Protein AF-A0A3M6T9X9-F1 (afdb_monomer_lite)

Organism: Pocillopora damicornis (NCBI:txid46731)

InterPro domains:
  IPR006652 Kelch repeat type 1 [SM00612] (279-327)
  IPR006652 Kelch repeat type 1 [SM00612] (328-376)
  IPR006652 Kelch repeat type 1 [SM00612] (377-430)
  IPR011705 BTB/Kelch-associated [PF07707] (7-108)
  IPR011705 BTB/Kelch-associated [SM00875] (7-109)
  IPR015915 Kelch-type beta-propeller [G3DSA:2.120.10.80] (134-420)
  IPR015915 Kelch-type beta-propeller [SSF117281] (232-412)

Structure (mmCIF, N/CA/C/O backbone):
data_AF-A0A3M6T9X9-F1
#
_entry.id   AF-A0A3M6T9X9-F1
#
loop_
_atom_site.group_PDB
_atom_site.id
_atom_site.type_symbol
_atom_site.label_atom_id
_atom_site.label_alt_id
_atom_site.label_comp_id
_atom_site.label_asym_id
_atom_site.label_entity_id
_atom_site.label_seq_id
_atom_site.pdbx_PDB_ins_code
_atom_site.Cartn_x
_atom_site.Cartn_y
_atom_site.Cartn_z
_atom_site.occupancy
_atom_site.B_iso_or_equiv
_atom_site.auth_seq_id
_atom_site.auth_comp_id
_atom_site.auth_asym_id
_atom_site.auth_atom_id
_atom_site.pdbx_PDB_model_num
ATOM 1 N N . MET A 1 1 ? -41.457 -1.010 12.321 1.00 58.53 1 MET A N 1
ATOM 2 C CA . MET A 1 1 ? -40.154 -0.394 11.990 1.00 58.53 1 MET A CA 1
ATOM 3 C C . MET A 1 1 ? -39.244 -0.521 13.195 1.00 58.53 1 MET A C 1
ATOM 5 O O . MET A 1 1 ? -39.649 -0.143 14.292 1.00 58.53 1 MET A O 1
ATOM 9 N N . MET A 1 2 ? -38.067 -1.103 12.992 1.00 74.50 2 MET A N 1
ATOM 10 C CA . MET A 1 2 ? -37.042 -1.266 14.020 1.00 74.50 2 MET A CA 1
ATOM 11 C C . MET A 1 2 ? -36.341 0.075 14.280 1.00 74.50 2 MET A C 1
ATOM 13 O O . MET A 1 2 ? -36.107 0.847 13.352 1.00 74.50 2 MET A O 1
ATOM 17 N N . ASN A 1 3 ? -36.065 0.382 15.542 1.00 82.56 3 ASN A N 1
ATOM 18 C CA . ASN A 1 3 ? -35.405 1.598 15.998 1.00 82.56 3 ASN A CA 1
ATOM 19 C C . ASN A 1 3 ? -34.440 1.269 17.153 1.00 82.56 3 ASN A C 1
ATOM 21 O O . ASN A 1 3 ? -34.438 0.162 17.685 1.00 82.56 3 ASN A O 1
ATOM 25 N N . HIS A 1 4 ? -33.624 2.240 17.568 1.00 79.12 4 HIS A N 1
ATOM 26 C CA . HIS A 1 4 ? -32.599 2.040 18.603 1.00 79.12 4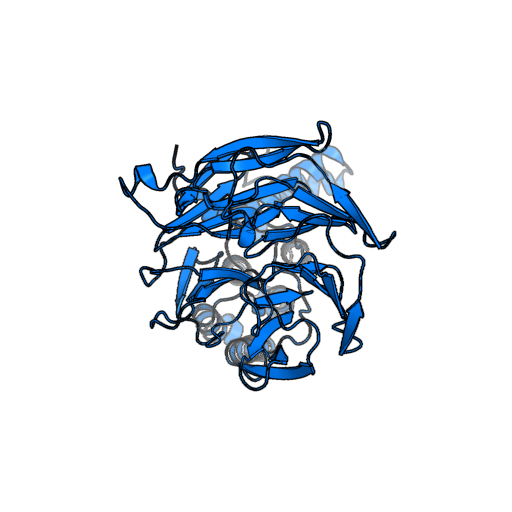 HIS A CA 1
ATOM 27 C C . HIS A 1 4 ? -33.146 1.558 19.961 1.00 79.12 4 HIS A C 1
ATOM 29 O O . HIS A 1 4 ? -32.397 0.967 20.727 1.00 79.12 4 HIS A O 1
ATOM 35 N N . SER A 1 5 ? -34.428 1.798 20.261 1.00 80.38 5 SER A N 1
ATOM 36 C CA . SER A 1 5 ? -35.063 1.454 21.544 1.00 80.38 5 SER A CA 1
ATOM 37 C C . SER A 1 5 ? -35.790 0.107 21.576 1.00 80.38 5 SER A C 1
ATOM 39 O O . SER A 1 5 ? -36.218 -0.300 22.648 1.00 80.38 5 SER A O 1
ATOM 41 N N . ASN A 1 6 ? -36.008 -0.531 20.421 1.00 85.31 6 ASN A N 1
ATOM 42 C CA . ASN A 1 6 ? -36.739 -1.801 20.328 1.00 85.31 6 ASN A CA 1
ATOM 43 C C . ASN A 1 6 ? -35.947 -2.913 19.629 1.00 85.31 6 ASN A C 1
ATOM 45 O O . ASN A 1 6 ? -36.450 -4.030 19.479 1.00 85.31 6 ASN A O 1
ATOM 49 N N . CYS A 1 7 ? -34.744 -2.605 19.141 1.00 86.69 7 CYS A N 1
ATOM 50 C CA . CYS A 1 7 ? -33.957 -3.518 18.325 1.00 86.69 7 CYS A CA 1
ATOM 51 C C . CYS A 1 7 ? -33.511 -4.763 19.098 1.00 86.69 7 CYS A C 1
ATOM 53 O O . CYS A 1 7 ? -33.530 -5.850 18.525 1.00 86.69 7 CYS A O 1
ATOM 55 N N . ILE A 1 8 ? -33.201 -4.649 20.395 1.00 88.94 8 ILE A N 1
ATOM 56 C CA . ILE A 1 8 ? -32.727 -5.788 21.191 1.00 88.94 8 ILE A CA 1
ATOM 57 C C . ILE A 1 8 ? -33.888 -6.731 21.521 1.00 88.94 8 ILE A C 1
ATOM 59 O O . ILE A 1 8 ? -33.760 -7.940 21.336 1.00 88.94 8 ILE A O 1
ATOM 63 N N . SER A 1 9 ? -35.052 -6.210 21.920 1.00 88.00 9 SER A N 1
ATOM 64 C CA . SER A 1 9 ? -36.256 -7.031 22.104 1.00 88.00 9 SER A CA 1
ATOM 65 C C . SER A 1 9 ? -36.669 -7.690 20.798 1.00 88.00 9 SER A C 1
ATOM 67 O O . SER A 1 9 ? -37.042 -8.857 20.802 1.00 88.00 9 SER A O 1
ATOM 69 N N . THR A 1 10 ? -36.572 -6.974 19.672 1.00 87.94 10 THR A N 1
ATOM 70 C CA . THR A 1 10 ? -36.860 -7.540 18.345 1.00 87.94 10 THR A CA 1
ATOM 71 C C . THR A 1 10 ? -35.909 -8.694 18.023 1.00 87.94 10 THR A C 1
ATOM 73 O O . THR A 1 10 ? -36.360 -9.723 17.526 1.00 87.94 10 THR A O 1
ATOM 76 N N . PHE A 1 11 ? -34.627 -8.564 18.372 1.00 90.00 11 PHE A N 1
ATOM 77 C CA . PHE A 1 11 ? -33.624 -9.614 18.203 1.00 90.00 11 PHE A CA 1
ATOM 78 C C . PHE A 1 11 ? -33.941 -10.863 19.034 1.00 90.00 11 PHE A C 1
ATOM 80 O O . PHE A 1 11 ? -34.041 -11.954 18.474 1.00 90.00 11 PHE A O 1
ATOM 87 N N . TYR A 1 12 ? -34.180 -10.724 20.342 1.00 88.50 12 TYR A N 1
ATOM 88 C CA . TYR A 1 12 ? -34.498 -11.879 21.192 1.00 88.50 12 TYR A CA 1
ATOM 89 C C . TYR A 1 12 ? -35.864 -12.493 20.883 1.00 88.50 12 TYR A C 1
ATOM 91 O O . TYR A 1 12 ? -36.044 -13.702 21.013 1.00 88.50 12 TYR A O 1
ATOM 99 N N . LEU A 1 13 ? -36.827 -11.687 20.430 1.00 88.38 13 LEU A N 1
ATOM 100 C CA . LEU A 1 13 ? -38.103 -12.187 19.930 1.00 88.38 13 LEU A CA 1
ATOM 101 C C . LEU A 1 13 ? -37.883 -13.040 18.675 1.00 88.38 13 LEU A C 1
ATOM 103 O O . LEU A 1 13 ? -38.379 -14.162 18.606 1.00 88.38 13 LEU A O 1
ATOM 107 N N . ALA A 1 14 ? -37.111 -12.542 17.708 1.00 89.69 14 ALA A N 1
ATOM 108 C CA . ALA A 1 14 ? -36.800 -13.278 16.488 1.00 89.69 14 ALA A CA 1
ATOM 109 C C . ALA A 1 14 ? -36.026 -14.574 16.777 1.00 89.69 14 ALA A C 1
ATOM 111 O O . ALA A 1 14 ? -36.345 -15.606 16.189 1.00 89.69 14 ALA A O 1
ATOM 112 N N . GLU A 1 15 ? -35.078 -14.545 17.723 1.00 88.94 15 GLU A N 1
ATOM 113 C CA . GLU A 1 15 ? -34.338 -15.729 18.180 1.00 88.94 15 GLU A CA 1
ATOM 114 C C . GLU A 1 15 ? -35.277 -16.758 18.827 1.00 88.94 15 GLU A C 1
ATOM 116 O O . GLU A 1 15 ? -35.236 -17.940 18.488 1.00 88.94 15 GLU A O 1
ATOM 121 N N . LYS A 1 16 ? -36.183 -16.307 19.702 1.00 89.50 16 LYS A N 1
ATOM 122 C CA . LYS A 1 16 ? -37.136 -17.169 20.415 1.00 89.50 16 LYS A CA 1
ATOM 123 C C . LYS A 1 16 ? -38.153 -17.850 19.497 1.00 89.50 16 LYS A C 1
ATOM 125 O O . LYS A 1 16 ? -38.567 -18.969 19.788 1.00 89.50 16 LYS A O 1
ATOM 130 N N . TYR A 1 17 ? -38.589 -17.178 18.434 1.00 90.38 17 TYR A N 1
ATOM 131 C CA . TYR A 1 17 ? -39.584 -17.706 17.492 1.00 90.38 17 TYR A CA 1
ATOM 132 C C . TYR A 1 17 ? -38.970 -18.281 16.207 1.00 90.38 17 TYR A C 1
ATOM 134 O O . TYR A 1 17 ? -39.718 -18.663 15.311 1.00 90.38 17 TYR A O 1
ATOM 142 N N . HIS A 1 18 ? -37.637 -18.379 16.126 1.00 86.31 18 HIS A N 1
ATOM 143 C CA . HIS A 1 18 ? -36.904 -18.909 14.970 1.00 86.31 18 HIS A CA 1
ATOM 144 C C . HIS A 1 18 ? -37.250 -18.205 13.643 1.00 86.31 18 HIS A C 1
ATOM 146 O O . HIS A 1 18 ? -37.422 -18.839 12.603 1.00 86.31 18 HIS A O 1
ATOM 152 N N . CYS A 1 19 ? -37.362 -16.874 13.676 1.00 85.94 19 CYS A N 1
ATOM 153 C CA . CYS A 1 19 ? -37.572 -16.056 12.481 1.00 85.94 19 CYS A CA 1
ATOM 154 C C . CYS A 1 19 ? -36.222 -15.635 11.879 1.00 85.94 19 CYS A C 1
ATOM 156 O O . CYS A 1 19 ? -35.715 -14.565 12.212 1.00 85.94 19 CYS A O 1
ATOM 158 N N . ASP A 1 20 ? -35.650 -16.446 10.985 1.00 84.00 20 ASP A N 1
ATOM 159 C CA . ASP A 1 20 ? -34.277 -16.264 10.474 1.00 84.00 20 ASP A CA 1
ATOM 160 C C . ASP A 1 20 ? -34.029 -14.919 9.765 1.00 84.00 20 ASP A C 1
ATOM 162 O O . ASP A 1 20 ? -32.986 -14.286 9.956 1.00 84.00 20 ASP A O 1
ATOM 166 N N . GLU A 1 21 ? -34.992 -14.453 8.967 1.00 82.12 21 GLU A N 1
ATOM 167 C CA . GLU A 1 21 ? -34.894 -13.182 8.237 1.00 82.12 21 GLU A CA 1
ATOM 168 C C . GLU A 1 21 ? -34.851 -11.994 9.211 1.00 82.12 21 GLU A C 1
ATOM 170 O O . GLU A 1 21 ? -33.895 -11.216 9.217 1.00 82.12 21 GLU A O 1
ATOM 175 N N . LEU A 1 22 ? -35.816 -11.927 10.136 1.00 84.19 22 LEU A N 1
ATOM 176 C CA . LEU A 1 22 ? -35.886 -10.876 11.155 1.00 84.19 22 LEU A CA 1
ATOM 177 C C . LEU A 1 22 ? -34.718 -10.950 12.151 1.00 84.19 22 LEU A C 1
ATOM 179 O O . LEU A 1 22 ? -34.254 -9.922 12.648 1.00 84.19 22 LEU A O 1
ATOM 183 N N . PHE A 1 23 ? -34.225 -12.151 12.447 1.00 82.38 23 PHE A N 1
ATOM 184 C CA . PHE A 1 23 ? -33.052 -12.358 13.292 1.00 82.38 23 PHE A CA 1
ATOM 185 C C . PHE A 1 23 ? -31.798 -11.773 12.636 1.00 82.38 23 PHE A C 1
ATOM 187 O O . PHE A 1 23 ? -31.035 -11.054 13.279 1.00 82.38 23 PHE A O 1
ATOM 194 N N . THR A 1 24 ? -31.613 -12.024 11.339 1.00 80.50 24 THR A N 1
ATOM 195 C CA . THR A 1 24 ? -30.465 -11.519 10.577 1.00 80.50 24 THR A CA 1
ATOM 196 C C . THR A 1 24 ? -30.526 -10.000 10.430 1.00 80.50 24 THR A C 1
ATOM 198 O O . THR A 1 24 ? -29.535 -9.316 10.690 1.00 80.50 24 THR A O 1
ATOM 201 N N . GLU A 1 25 ? -31.696 -9.453 10.094 1.00 80.44 25 GLU A N 1
ATOM 202 C CA . GLU A 1 25 ? -31.891 -8.005 9.978 1.00 80.44 25 GLU A CA 1
ATOM 203 C C . GLU A 1 25 ? -31.668 -7.281 11.309 1.00 80.44 25 GLU A C 1
ATOM 205 O O . GLU A 1 25 ? -30.956 -6.275 11.359 1.00 80.44 25 GLU A O 1
ATOM 210 N N . SER A 1 26 ? -32.239 -7.794 12.403 1.00 85.56 26 SER A N 1
ATOM 211 C CA . SER A 1 26 ? -32.096 -7.168 13.722 1.00 85.56 26 SER A CA 1
ATOM 212 C C . SER A 1 26 ? -30.670 -7.269 14.257 1.00 85.56 26 SER A C 1
ATOM 214 O O . SER A 1 26 ? -30.147 -6.289 14.791 1.00 85.56 26 SER A O 1
ATOM 216 N N . LYS A 1 27 ? -29.984 -8.393 14.020 1.00 85.19 27 LYS A N 1
ATOM 217 C CA . LYS A 1 27 ? -28.565 -8.557 14.348 1.00 85.19 27 LYS A CA 1
ATOM 218 C C . LYS A 1 27 ? -27.679 -7.565 13.596 1.00 85.19 27 LYS A C 1
ATOM 220 O O . LYS A 1 27 ? -26.870 -6.893 14.234 1.00 85.19 27 LYS A O 1
ATOM 225 N N . ASN A 1 28 ? -27.848 -7.442 12.279 1.00 79.69 28 ASN A N 1
ATOM 226 C CA . ASN A 1 28 ? -27.067 -6.508 11.464 1.00 79.69 28 ASN A CA 1
ATOM 227 C C . ASN A 1 28 ? -27.316 -5.058 11.902 1.00 79.69 28 ASN A C 1
ATOM 229 O O . ASN A 1 28 ? -26.373 -4.292 12.087 1.00 79.69 28 ASN A O 1
ATOM 233 N N . PHE A 1 29 ? -28.576 -4.700 12.166 1.00 82.88 29 PHE A N 1
ATOM 234 C CA . PHE A 1 29 ? -28.931 -3.365 12.643 1.00 82.88 29 PHE A CA 1
ATOM 235 C C . PHE A 1 29 ? -28.269 -3.022 13.986 1.00 82.88 29 PHE A C 1
ATOM 237 O O . PHE A 1 29 ? -27.728 -1.922 14.141 1.00 82.88 29 PHE A O 1
ATOM 244 N N . ILE A 1 30 ? -28.281 -3.956 14.947 1.00 85.56 30 ILE A N 1
ATOM 245 C CA . ILE A 1 30 ? -27.612 -3.786 16.245 1.00 85.56 30 ILE A CA 1
ATOM 246 C C . ILE A 1 30 ? -26.100 -3.659 16.052 1.00 85.56 30 ILE A C 1
ATOM 248 O O . ILE A 1 30 ? -25.491 -2.783 16.658 1.00 85.56 30 ILE A O 1
ATOM 252 N N . GLN A 1 31 ? -25.487 -4.488 15.202 1.00 82.94 31 GLN A N 1
ATOM 253 C CA . GLN A 1 31 ? -24.045 -4.451 14.940 1.00 82.94 31 GLN A CA 1
ATOM 254 C C . GLN A 1 31 ? -23.599 -3.121 14.324 1.00 82.94 31 GLN A C 1
ATOM 256 O O . GLN A 1 31 ? -22.597 -2.556 14.761 1.00 82.94 31 GLN A O 1
ATOM 261 N N . GLU A 1 32 ? -24.352 -2.581 13.366 1.00 78.12 32 GLU A N 1
ATOM 262 C CA . GLU A 1 32 ? -24.043 -1.304 12.712 1.00 78.12 32 GLU A CA 1
ATOM 263 C C . GLU A 1 32 ? -24.219 -0.089 13.633 1.00 78.12 32 GLU A C 1
ATOM 265 O O . GLU A 1 32 ? -23.485 0.893 13.507 1.00 78.12 32 GLU A O 1
ATOM 270 N N . ASN A 1 33 ? -25.168 -0.155 14.571 1.00 82.50 33 ASN A N 1
ATOM 271 C CA . ASN A 1 33 ? -25.526 0.952 15.465 1.00 82.50 33 ASN A CA 1
ATOM 272 C C . ASN A 1 33 ? -25.126 0.691 16.927 1.00 82.50 33 ASN A C 1
ATOM 274 O O . ASN A 1 33 ? -25.623 1.361 17.839 1.00 82.50 33 ASN A O 1
ATOM 278 N N . PHE A 1 34 ? -24.220 -0.264 17.159 1.00 87.50 34 PHE A N 1
ATOM 279 C CA . PHE A 1 34 ? -23.938 -0.812 18.486 1.00 87.50 34 PHE A CA 1
ATOM 280 C C . PHE A 1 34 ? -23.558 0.264 19.502 1.00 87.50 34 PHE A C 1
ATOM 282 O O . PHE A 1 34 ? -24.111 0.297 20.596 1.00 87.50 34 PHE A O 1
ATOM 289 N N . ALA A 1 35 ? -22.685 1.201 19.118 1.00 82.50 35 ALA A N 1
ATOM 290 C CA . ALA A 1 35 ? -22.270 2.300 19.986 1.00 82.50 35 ALA A CA 1
ATOM 291 C C . ALA A 1 35 ? -23.444 3.143 20.515 1.00 82.50 35 ALA A C 1
ATOM 293 O O . ALA A 1 35 ? -23.357 3.663 21.617 1.00 82.50 35 ALA A O 1
ATOM 294 N N . SER A 1 36 ? -24.538 3.292 19.764 1.00 84.44 36 SER A N 1
ATOM 295 C CA . SER A 1 36 ? -25.732 4.015 20.222 1.00 84.44 36 SER A CA 1
ATOM 296 C C . SER A 1 36 ? -26.685 3.109 20.998 1.00 84.44 36 SER A C 1
ATOM 298 O O . SER A 1 36 ? -27.201 3.516 22.038 1.00 84.44 36 SER A O 1
ATOM 300 N N . VAL A 1 37 ? -26.882 1.877 20.524 1.00 87.81 37 VAL A N 1
ATOM 301 C CA . VAL A 1 37 ? -27.761 0.873 21.143 1.00 87.81 37 VAL A CA 1
ATOM 302 C C . VAL A 1 37 ? -27.271 0.481 22.542 1.00 87.81 37 VAL A C 1
ATOM 304 O O . VAL A 1 37 ? -28.069 0.396 23.471 1.00 87.81 37 VAL A O 1
ATOM 307 N N . ALA A 1 38 ? -25.958 0.338 22.734 1.00 87.12 38 ALA A N 1
ATOM 308 C CA . ALA A 1 38 ? -25.355 -0.087 23.995 1.00 87.12 38 ALA A CA 1
ATOM 309 C C . ALA A 1 38 ? -25.564 0.897 25.162 1.00 87.12 38 ALA A C 1
ATOM 311 O O . ALA A 1 38 ? -25.443 0.528 26.330 1.00 87.12 38 ALA A O 1
ATOM 312 N N . PHE A 1 39 ? -25.904 2.156 24.868 1.00 85.62 39 PHE A N 1
ATOM 313 C CA . PHE A 1 39 ? -26.220 3.159 25.885 1.00 85.62 39 PHE A CA 1
ATOM 314 C C . PHE A 1 39 ? -27.707 3.249 26.236 1.00 85.62 39 PHE A C 1
ATOM 316 O O . PHE A 1 39 ? -28.033 4.014 27.152 1.00 85.62 39 PHE A O 1
ATOM 323 N N . MET A 1 40 ? -28.575 2.520 25.528 1.00 87.69 40 MET A N 1
ATOM 324 C CA . MET A 1 40 ? -30.023 2.503 25.746 1.00 87.69 40 MET A CA 1
ATOM 325 C C . MET A 1 40 ? -30.400 1.622 26.942 1.00 87.69 40 MET A C 1
ATOM 327 O O . MET A 1 40 ? -29.705 0.659 27.268 1.00 87.69 40 MET A O 1
ATOM 331 N N . ASP A 1 41 ? -31.534 1.927 27.578 1.00 85.00 41 ASP A N 1
ATOM 332 C CA . ASP A 1 41 ? -32.014 1.203 28.765 1.00 85.00 41 ASP A CA 1
ATOM 333 C C . ASP A 1 41 ? -32.229 -0.293 28.510 1.00 85.00 41 ASP A C 1
ATOM 335 O O . ASP A 1 41 ? -31.989 -1.112 29.396 1.00 85.00 41 ASP A O 1
ATOM 339 N N . GLU A 1 42 ? -32.630 -0.653 27.291 1.00 88.81 42 GLU A N 1
ATOM 340 C CA . GLU A 1 42 ? -32.838 -2.037 26.871 1.00 88.81 42 GLU A CA 1
ATOM 341 C C . GLU A 1 42 ? -31.538 -2.854 26.959 1.00 88.81 42 GLU A C 1
ATOM 343 O O . GLU A 1 42 ? -31.522 -3.919 27.570 1.00 88.81 42 GLU A O 1
ATOM 348 N N . PHE A 1 43 ? -30.418 -2.309 26.466 1.00 89.81 43 PHE A N 1
ATOM 349 C CA . PHE A 1 43 ? -29.103 -2.951 26.577 1.00 89.81 43 PHE A CA 1
ATOM 350 C C . PHE A 1 43 ? -28.610 -2.988 28.025 1.00 89.81 43 PHE A C 1
ATOM 352 O O . PHE A 1 43 ? -28.076 -3.990 28.495 1.00 89.81 43 PHE A O 1
ATOM 359 N N . LEU A 1 44 ? -28.811 -1.895 28.768 1.00 87.94 44 LEU A N 1
ATOM 360 C CA . LEU A 1 44 ? -28.390 -1.803 30.167 1.00 87.94 44 LEU A CA 1
ATOM 361 C C . LEU A 1 44 ? -29.159 -2.764 31.090 1.00 87.94 44 LEU A C 1
ATOM 363 O O . LEU A 1 44 ? -28.704 -3.037 32.205 1.00 87.94 44 LEU A O 1
ATOM 367 N N . SER A 1 45 ? -30.295 -3.287 30.630 1.00 88.56 45 SER A N 1
ATOM 368 C CA . SER A 1 45 ? -31.124 -4.260 31.346 1.00 88.56 45 SER A CA 1
ATOM 369 C C . SER A 1 45 ? -30.742 -5.718 31.064 1.00 88.56 45 SER A C 1
ATOM 371 O O . SER A 1 45 ? -31.225 -6.591 31.777 1.00 88.56 45 SER A O 1
ATOM 373 N N . LEU A 1 46 ? -29.853 -5.977 30.097 1.00 90.00 46 LEU A N 1
ATOM 374 C CA . LEU A 1 46 ? -29.399 -7.326 29.744 1.00 90.00 46 LEU A CA 1
ATOM 375 C C . LEU A 1 46 ? -28.592 -8.003 30.856 1.00 90.00 46 LEU A C 1
ATOM 377 O O . LEU A 1 46 ? -27.961 -7.336 31.689 1.00 90.00 46 LEU A O 1
ATOM 381 N N . GLU A 1 47 ? -28.585 -9.334 30.823 1.00 89.75 47 GLU A N 1
ATOM 382 C CA . GLU A 1 47 ? -27.779 -10.185 31.698 1.00 89.75 47 GLU A CA 1
ATOM 383 C C . GLU A 1 47 ? -26.297 -10.197 31.283 1.00 89.75 47 GLU A C 1
ATOM 385 O O . GLU A 1 47 ? -25.932 -9.859 30.154 1.00 89.75 47 GLU A O 1
ATOM 390 N N . SER A 1 48 ? -25.404 -10.618 32.187 1.00 88.69 48 SER A N 1
ATOM 391 C CA . SER A 1 48 ? -23.955 -10.567 31.936 1.00 88.69 48 SER A CA 1
ATOM 392 C C . SER A 1 48 ? -23.517 -11.418 30.739 1.00 88.69 48 SER A C 1
ATOM 394 O O . SER A 1 48 ? -22.670 -10.986 29.958 1.00 88.69 48 SER A O 1
ATOM 396 N N . ASN A 1 49 ? -24.131 -12.590 30.543 1.00 88.31 49 ASN A N 1
ATOM 397 C CA . ASN A 1 49 ? -23.853 -13.481 29.409 1.00 88.31 49 ASN A CA 1
ATOM 398 C C . ASN A 1 49 ? -24.257 -12.864 28.063 1.00 88.31 49 ASN A C 1
ATOM 400 O O . ASN A 1 49 ? -23.592 -13.068 27.050 1.00 88.31 49 ASN A O 1
ATOM 404 N N . GLU A 1 50 ? -25.347 -12.104 28.043 1.00 89.81 50 GLU A N 1
ATOM 405 C CA . GLU A 1 50 ? -25.852 -11.444 26.842 1.00 89.81 50 GLU A CA 1
ATOM 406 C C . GLU A 1 50 ? -24.959 -10.267 26.448 1.00 89.81 50 GLU A C 1
ATOM 408 O O . GLU A 1 50 ? -24.583 -10.124 25.283 1.00 89.81 50 GLU A O 1
ATOM 413 N N . VAL A 1 51 ? -24.559 -9.456 27.432 1.00 90.88 51 VAL A N 1
ATOM 414 C CA . VAL A 1 51 ? -23.597 -8.367 27.224 1.00 90.88 51 VAL A CA 1
ATOM 415 C C . VAL A 1 51 ? -22.264 -8.924 26.744 1.00 90.88 51 VAL A C 1
ATOM 417 O O . VAL A 1 51 ? -21.711 -8.425 25.767 1.00 90.88 51 VAL A O 1
ATOM 420 N N . GLU A 1 52 ? -21.769 -9.992 27.366 1.00 90.06 52 GLU A N 1
ATOM 421 C CA . GLU A 1 52 ? -20.554 -10.672 26.924 1.00 90.06 52 GLU A CA 1
ATOM 422 C C . GLU A 1 52 ? -20.689 -11.220 25.500 1.00 90.06 52 GLU A C 1
ATOM 424 O O . GLU A 1 52 ? -19.751 -11.078 24.722 1.00 90.06 52 GLU A O 1
ATOM 429 N N . ARG A 1 53 ? -21.834 -11.799 25.113 1.00 87.50 53 ARG A N 1
ATOM 430 C CA . ARG A 1 53 ? -22.071 -12.304 23.748 1.00 87.50 53 ARG A CA 1
ATOM 431 C C . ARG A 1 53 ? -21.918 -11.195 22.709 1.00 87.50 53 ARG A C 1
ATOM 433 O O . ARG A 1 53 ? -21.252 -11.393 21.692 1.00 87.50 53 ARG A O 1
ATOM 440 N N . TRP A 1 54 ? -22.499 -10.026 22.970 1.00 88.81 54 TRP A N 1
ATOM 441 C CA . TRP A 1 54 ? -22.383 -8.871 22.080 1.00 88.81 54 TRP A CA 1
ATOM 442 C C . TRP A 1 54 ? -20.976 -8.292 22.074 1.00 88.81 54 TRP A C 1
ATOM 444 O O . TRP A 1 54 ? -20.383 -8.104 21.011 1.00 88.81 54 TRP A O 1
ATOM 454 N N . LEU A 1 55 ? -20.414 -8.067 23.260 1.00 88.06 55 LEU A N 1
ATOM 455 C CA . LEU A 1 55 ? -19.068 -7.543 23.399 1.00 88.06 55 LEU A CA 1
ATOM 456 C C . LEU A 1 55 ? -18.015 -8.548 22.949 1.00 88.06 55 LEU A C 1
ATOM 458 O O . LEU A 1 55 ? -16.921 -8.133 22.644 1.00 88.06 55 LEU A O 1
ATOM 462 N N . SER A 1 56 ? -18.252 -9.846 22.835 1.00 85.75 56 SER A N 1
ATOM 463 C CA . SER A 1 56 ? -17.227 -10.768 22.315 1.00 85.75 56 SER A CA 1
ATOM 464 C C . SER A 1 56 ? -17.154 -10.747 20.790 1.00 85.75 56 SER A C 1
ATOM 466 O O . SER A 1 56 ? -16.160 -11.179 20.213 1.00 85.75 56 SER A O 1
ATOM 468 N N . SER A 1 57 ? -18.181 -10.216 20.124 1.00 81.81 57 SER A N 1
ATOM 469 C CA . SER A 1 57 ? -18.255 -10.203 18.669 1.00 81.81 57 SER A CA 1
ATOM 470 C C . SER A 1 57 ? -17.258 -9.224 18.047 1.00 81.81 57 SER A C 1
ATOM 472 O O . SER A 1 57 ? -17.177 -8.055 18.427 1.00 81.81 57 SER A O 1
ATOM 474 N N . ASP A 1 58 ? -16.548 -9.695 17.024 1.00 73.94 58 ASP A N 1
ATOM 475 C CA . ASP A 1 58 ? -15.720 -8.858 16.154 1.00 73.94 58 ASP A CA 1
ATOM 476 C C . ASP A 1 58 ? -16.552 -7.944 15.251 1.00 73.94 58 ASP A C 1
ATOM 478 O O . ASP A 1 58 ? -16.001 -7.011 14.693 1.00 73.94 58 ASP A O 1
ATOM 482 N N . GLU A 1 59 ? -17.855 -8.174 15.096 1.00 74.88 59 GLU A N 1
ATOM 483 C CA . GLU A 1 59 ? -18.694 -7.492 14.099 1.00 74.88 59 GLU A CA 1
ATOM 484 C C . GLU A 1 59 ? -19.361 -6.208 14.623 1.00 74.88 59 GLU A C 1
ATOM 486 O O . GLU A 1 59 ? -20.040 -5.517 13.867 1.00 74.88 59 GLU A O 1
ATOM 491 N N . ILE A 1 60 ? -19.212 -5.880 15.912 1.00 82.56 60 ILE A N 1
ATOM 492 C CA . ILE A 1 60 ? -19.837 -4.677 16.480 1.00 82.56 60 ILE A CA 1
ATOM 493 C C . ILE A 1 60 ? -19.125 -3.398 16.030 1.00 82.56 60 ILE A C 1
ATOM 495 O O . ILE A 1 60 ? -17.897 -3.286 16.073 1.00 82.56 60 ILE A O 1
ATOM 499 N N . THR A 1 61 ? -19.918 -2.390 15.669 1.00 76.06 61 THR A N 1
ATOM 500 C CA . THR A 1 61 ? -19.419 -1.084 15.239 1.00 76.06 61 THR A CA 1
ATOM 501 C C . THR A 1 61 ? -19.270 -0.149 16.439 1.00 76.06 61 THR A C 1
ATOM 503 O O . THR A 1 61 ? -20.242 0.417 16.945 1.00 76.06 61 THR A O 1
ATOM 506 N N . VAL A 1 62 ? -18.024 0.044 16.872 1.00 74.44 62 VAL A N 1
ATOM 507 C CA . VAL A 1 62 ? -17.606 1.025 17.891 1.00 74.44 62 VAL A CA 1
ATOM 508 C C . VAL A 1 62 ? -16.565 1.978 17.297 1.00 74.44 62 VAL A C 1
ATOM 510 O O . VAL A 1 62 ? -15.875 1.613 16.343 1.00 74.44 62 VAL A O 1
ATOM 513 N N . LYS A 1 63 ? -16.467 3.224 17.787 1.00 66.31 63 LYS A N 1
ATOM 514 C CA . LYS A 1 63 ? -15.534 4.211 17.204 1.00 66.31 63 LYS A CA 1
ATOM 515 C C . LYS A 1 63 ? -14.104 3.945 17.656 1.00 66.31 63 LYS A C 1
ATOM 517 O O . LYS A 1 63 ? -13.176 4.111 16.870 1.00 66.31 63 LYS A O 1
ATOM 522 N N . VAL A 1 64 ? -13.955 3.562 18.919 1.00 69.94 64 VAL A N 1
ATOM 523 C CA . VAL A 1 64 ? -12.697 3.220 19.585 1.00 69.94 64 VAL A CA 1
ATOM 524 C C . VAL A 1 64 ? -12.971 2.147 20.637 1.00 69.94 64 VAL A C 1
ATOM 526 O O . VAL A 1 64 ? -14.081 2.069 21.159 1.00 69.94 64 VAL A O 1
ATOM 529 N N . GLU A 1 65 ? -11.964 1.350 21.003 1.00 81.06 65 GLU A N 1
ATOM 530 C CA . GLU A 1 65 ? -12.126 0.335 22.059 1.00 81.06 65 GLU A CA 1
ATOM 531 C C . GLU A 1 65 ? -12.462 0.970 23.425 1.00 81.06 65 GLU A C 1
ATOM 533 O O . GLU A 1 65 ? -13.080 0.335 24.276 1.00 81.06 65 GLU A O 1
ATOM 538 N N . ALA A 1 66 ? -12.147 2.257 23.614 1.00 78.31 66 ALA A N 1
ATOM 539 C CA . ALA A 1 66 ? -12.560 3.025 24.788 1.00 78.31 66 ALA A CA 1
ATOM 540 C C . ALA A 1 66 ? -14.089 3.033 24.967 1.00 78.31 66 ALA A C 1
ATOM 542 O O . ALA A 1 66 ? -14.572 2.916 26.089 1.00 78.31 66 ALA A O 1
ATOM 543 N N . ASP A 1 67 ? -14.860 3.059 23.870 1.00 82.56 67 ASP A N 1
ATOM 544 C CA . ASP A 1 67 ? -16.325 3.007 23.934 1.00 82.56 67 ASP A CA 1
ATOM 545 C C . ASP A 1 67 ? -16.802 1.697 24.587 1.00 82.56 67 ASP A C 1
ATOM 547 O O . ASP A 1 67 ? -17.761 1.698 25.354 1.00 82.56 67 ASP A O 1
ATOM 551 N N . VAL A 1 68 ? -16.117 0.577 24.319 1.00 87.44 68 VAL A N 1
ATOM 552 C CA . VAL A 1 68 ? -16.443 -0.741 24.889 1.00 87.44 68 VAL A CA 1
ATOM 553 C C . VAL A 1 68 ? -16.237 -0.741 26.401 1.00 87.44 68 VAL A C 1
ATOM 555 O O . VAL A 1 68 ? -17.091 -1.232 27.141 1.00 87.44 68 VAL A O 1
ATOM 558 N N . PHE A 1 69 ? -15.135 -0.152 26.871 1.00 87.06 69 PHE A N 1
ATOM 559 C CA . PHE A 1 69 ? -14.875 -0.014 28.301 1.00 87.06 69 PHE A CA 1
ATOM 560 C C . PHE A 1 69 ? -15.921 0.877 28.988 1.00 87.06 69 PHE A C 1
ATOM 562 O O . PHE A 1 69 ? -16.474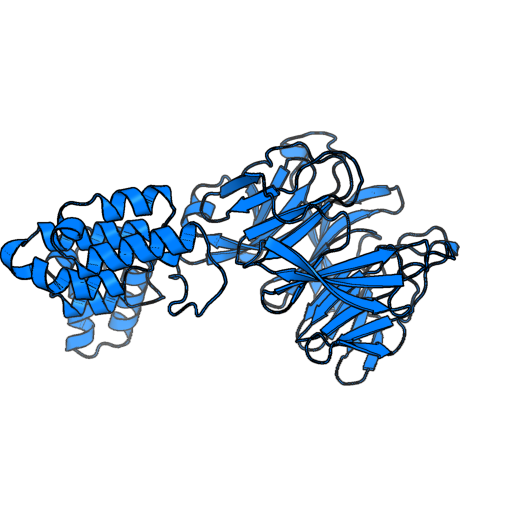 0.484 30.017 1.00 87.06 69 PHE A O 1
ATOM 569 N N . GLU A 1 70 ? -16.275 2.021 28.396 1.00 86.00 70 GLU A N 1
ATOM 570 C CA . GLU A 1 70 ? -17.321 2.905 28.933 1.00 86.00 70 GLU A CA 1
ATOM 571 C C . GLU A 1 70 ? -18.694 2.220 29.006 1.00 86.00 70 GLU A C 1
ATOM 573 O O . GLU A 1 70 ? -19.424 2.386 29.988 1.00 86.00 70 GLU A O 1
ATOM 578 N N . ILE A 1 71 ? -19.047 1.412 27.998 1.00 89.56 71 ILE A N 1
ATOM 579 C CA . ILE A 1 71 ? -20.283 0.616 27.997 1.00 89.56 71 ILE A CA 1
ATOM 580 C C . ILE A 1 71 ? -20.303 -0.337 29.199 1.00 89.56 71 ILE A C 1
ATOM 582 O O . ILE A 1 71 ? -21.300 -0.380 29.926 1.00 89.56 71 ILE A O 1
ATOM 586 N N . ILE A 1 72 ? -19.202 -1.054 29.456 1.00 90.50 72 ILE A N 1
ATOM 587 C CA . ILE A 1 72 ? -19.081 -1.974 30.599 1.00 90.50 72 ILE A CA 1
ATOM 588 C C . ILE A 1 72 ? -19.216 -1.213 31.921 1.00 90.50 72 ILE A C 1
ATOM 590 O O . ILE A 1 72 ? -20.009 -1.602 32.781 1.00 90.50 72 ILE A O 1
ATOM 594 N N . VAL A 1 73 ? -18.495 -0.098 32.077 1.00 88.62 73 VAL A N 1
ATOM 595 C CA . VAL A 1 73 ? -18.556 0.740 33.284 1.00 88.62 73 VAL A CA 1
ATOM 596 C C . VAL A 1 73 ? -19.984 1.227 33.534 1.00 88.62 73 VAL A C 1
ATOM 598 O O . VAL A 1 73 ? -20.474 1.155 34.665 1.00 88.62 73 VAL A O 1
ATOM 601 N N . LYS A 1 74 ? -20.689 1.688 32.494 1.00 89.19 74 LYS A N 1
ATOM 602 C CA . LYS A 1 74 ? -22.078 2.149 32.614 1.00 89.19 74 LYS A CA 1
ATOM 603 C C . LYS A 1 74 ? -23.036 1.006 32.965 1.00 89.19 74 LYS A C 1
ATOM 605 O O . LYS A 1 74 ? -23.905 1.192 33.819 1.00 89.19 74 LYS A O 1
ATOM 610 N N . TRP A 1 75 ? -22.867 -0.168 32.355 1.00 93.00 75 TRP A N 1
ATOM 611 C CA . TRP A 1 75 ? -23.679 -1.355 32.639 1.00 93.00 75 TRP A CA 1
ATOM 612 C C . TRP A 1 75 ? -23.511 -1.835 34.088 1.00 93.00 75 TRP A C 1
ATOM 614 O O . TRP A 1 75 ? -24.507 -2.143 34.748 1.00 93.00 75 TRP A O 1
ATOM 624 N N . ILE A 1 76 ? -22.289 -1.806 34.631 1.00 89.19 76 ILE A N 1
ATOM 625 C CA . ILE A 1 76 ? -22.021 -2.148 36.038 1.00 89.19 76 ILE A CA 1
ATOM 626 C C . ILE A 1 76 ? -22.604 -1.091 36.975 1.00 89.19 76 ILE A C 1
ATOM 628 O O . ILE A 1 76 ? -23.280 -1.437 37.942 1.00 89.19 76 ILE A O 1
ATOM 632 N N . LYS A 1 77 ? -22.405 0.203 36.686 1.00 88.25 77 LYS A N 1
ATOM 633 C CA . LYS A 1 77 ? -22.927 1.302 37.522 1.00 88.25 77 LYS A CA 1
ATOM 634 C C . LYS A 1 77 ? -24.450 1.262 37.685 1.00 88.25 77 LYS A C 1
ATOM 636 O O . LYS A 1 77 ? -24.947 1.723 38.708 1.00 88.25 77 LYS A O 1
ATOM 641 N N . ARG A 1 78 ? -25.188 0.695 36.722 1.00 89.06 78 ARG A N 1
ATOM 642 C CA . ARG A 1 78 ? -26.650 0.530 36.796 1.00 89.06 78 ARG A CA 1
ATOM 643 C C . ARG A 1 78 ? -27.098 -0.377 37.947 1.00 89.06 78 ARG A C 1
ATOM 645 O O . ARG A 1 78 ? -28.132 -0.099 38.544 1.00 89.06 78 ARG A O 1
ATOM 652 N N . ASN A 1 79 ? -26.339 -1.427 38.258 1.00 86.81 79 ASN A N 1
ATOM 653 C CA . ASN A 1 79 ? -26.595 -2.326 39.386 1.00 86.81 79 ASN A CA 1
ATOM 654 C C . ASN A 1 79 ? -25.261 -2.810 39.970 1.00 86.81 79 ASN A C 1
ATOM 656 O O . ASN A 1 79 ? -24.827 -3.944 39.762 1.00 86.81 79 ASN A O 1
ATOM 660 N N . ARG A 1 80 ? -24.583 -1.895 40.670 1.00 85.56 80 ARG A N 1
ATOM 661 C CA . ARG A 1 80 ? -23.212 -2.094 41.149 1.00 85.56 80 ARG A CA 1
ATOM 662 C C . ARG A 1 80 ? -23.081 -3.295 42.087 1.00 85.56 80 ARG A C 1
ATOM 664 O O . ARG A 1 80 ? -22.078 -3.995 42.022 1.00 85.56 80 ARG A O 1
ATOM 671 N N . SER A 1 81 ? -24.073 -3.522 42.943 1.00 82.94 81 SER A N 1
ATOM 672 C CA . SER A 1 81 ? -24.035 -4.536 44.001 1.00 82.94 81 SER A CA 1
ATOM 673 C C . SER A 1 81 ? -23.905 -5.955 43.449 1.00 82.94 81 SER A C 1
ATOM 675 O O . SER A 1 81 ? -23.144 -6.753 43.986 1.00 82.94 81 SER A O 1
ATOM 677 N N . GLU A 1 82 ? -24.619 -6.251 42.362 1.00 84.62 82 GLU A N 1
ATOM 678 C CA . GLU A 1 82 ? -24.661 -7.589 41.760 1.00 84.62 82 GLU A CA 1
ATOM 679 C C . GLU A 1 82 ? -23.647 -7.728 40.616 1.00 84.62 82 GLU A C 1
ATOM 681 O O . GLU A 1 82 ? -22.938 -8.727 40.525 1.00 84.62 82 GLU A O 1
ATOM 686 N N . ARG A 1 83 ? -23.504 -6.693 39.778 1.00 88.00 83 ARG A N 1
ATOM 687 C CA . ARG A 1 83 ? -22.747 -6.767 38.513 1.00 88.00 83 ARG A CA 1
ATOM 688 C C . ARG A 1 83 ? -21.242 -6.574 38.655 1.00 88.00 83 ARG A C 1
ATOM 690 O O . ARG A 1 83 ? -20.494 -6.815 37.711 1.00 88.00 83 ARG A O 1
ATOM 697 N N . ILE A 1 84 ? -20.759 -6.139 39.818 1.00 85.38 84 ILE A N 1
ATOM 698 C CA . ILE A 1 84 ? -19.317 -5.964 40.045 1.00 85.38 84 ILE A CA 1
ATOM 699 C C . ILE A 1 84 ? -18.547 -7.296 40.023 1.00 85.38 84 ILE A C 1
ATOM 701 O O . ILE A 1 84 ? -17.335 -7.304 39.809 1.00 85.38 84 ILE A O 1
ATOM 705 N N . ALA A 1 85 ? -19.227 -8.427 40.236 1.00 85.50 85 ALA A N 1
ATOM 706 C CA . ALA A 1 85 ? -18.640 -9.755 40.070 1.00 85.50 85 ALA A CA 1
ATOM 707 C C . ALA A 1 85 ? -18.340 -10.072 38.591 1.00 85.50 85 ALA A C 1
ATOM 709 O O . ALA A 1 85 ? -17.312 -10.676 38.291 1.00 85.50 85 ALA A O 1
ATOM 710 N N . ASP A 1 86 ? -19.176 -9.592 37.666 1.00 87.94 86 ASP A N 1
ATOM 711 C CA . ASP A 1 86 ? -19.026 -9.816 36.224 1.00 87.94 86 ASP A CA 1
ATOM 712 C C . ASP A 1 86 ? -17.964 -8.915 35.572 1.00 87.94 86 ASP A C 1
ATOM 714 O O . ASP A 1 86 ? -17.594 -9.138 34.417 1.00 87.94 86 ASP A O 1
ATOM 718 N N . LEU A 1 87 ? -17.440 -7.914 36.293 1.00 87.69 87 LEU A N 1
ATOM 719 C CA . LEU A 1 87 ? -16.424 -6.999 35.764 1.00 87.69 87 LEU A CA 1
ATOM 720 C C . LEU A 1 87 ? -15.206 -7.758 35.239 1.00 87.69 87 LEU A C 1
ATOM 722 O O . LEU A 1 87 ? -14.747 -7.468 34.143 1.00 87.69 87 LEU A O 1
ATOM 726 N N . GLU A 1 88 ? -14.703 -8.749 35.977 1.00 86.56 88 GLU A N 1
ATOM 727 C CA . GLU A 1 88 ? -13.521 -9.510 35.551 1.00 86.56 88 GLU A CA 1
ATOM 728 C C . GLU A 1 88 ? -13.758 -10.274 34.246 1.00 86.56 88 GLU A C 1
ATOM 730 O O . GLU A 1 88 ? -12.845 -10.415 33.431 1.00 86.56 88 GLU A O 1
ATOM 735 N N . LYS A 1 89 ? -14.986 -10.755 34.037 1.00 88.12 89 LYS A N 1
ATOM 736 C CA . LYS A 1 89 ? -15.396 -11.465 32.827 1.00 88.12 89 LYS A CA 1
ATOM 737 C C . LYS A 1 89 ? -15.469 -10.503 31.643 1.00 88.12 89 LYS A C 1
ATOM 739 O O . LYS A 1 89 ? -14.822 -10.729 30.626 1.00 88.12 89 LYS A O 1
ATOM 744 N N . LEU A 1 90 ? -16.180 -9.388 31.808 1.00 88.62 90 LEU A N 1
ATOM 745 C CA . LEU A 1 90 ? -16.363 -8.383 30.759 1.00 88.62 90 LEU A CA 1
ATOM 746 C C . LEU A 1 90 ? -15.063 -7.633 30.432 1.00 88.62 90 LEU A C 1
ATOM 748 O O . LEU A 1 90 ? -14.820 -7.294 29.277 1.00 88.62 90 LEU A O 1
ATOM 752 N N . PHE A 1 91 ? -14.185 -7.420 31.412 1.00 88.38 91 PHE A N 1
ATOM 753 C CA . PHE A 1 91 ? -12.907 -6.737 31.207 1.00 88.38 91 PHE A CA 1
ATOM 754 C C . PHE A 1 91 ? -11.945 -7.542 30.319 1.00 88.38 91 PHE A C 1
ATOM 756 O O . PHE A 1 91 ? -11.178 -6.952 29.567 1.00 88.38 91 PHE A O 1
ATOM 763 N N . ARG A 1 92 ? -12.027 -8.882 30.318 1.00 86.12 92 ARG A N 1
ATOM 764 C CA . ARG A 1 92 ? -11.260 -9.753 29.396 1.00 86.12 92 ARG A CA 1
ATOM 765 C C . ARG A 1 92 ? -11.667 -9.615 27.935 1.00 86.12 92 ARG A C 1
ATOM 767 O O . ARG A 1 92 ? -10.914 -10.001 27.044 1.00 86.12 92 ARG A O 1
ATOM 774 N N . VAL A 1 93 ? -12.868 -9.107 27.704 1.00 86.06 93 VAL A N 1
ATOM 775 C CA . VAL A 1 93 ? -13.410 -8.882 26.370 1.00 86.06 93 VAL A CA 1
ATOM 776 C C . VAL A 1 93 ? -12.963 -7.520 25.822 1.00 86.06 93 VAL A C 1
ATOM 778 O O . VAL A 1 93 ? -12.957 -7.317 24.608 1.00 86.06 93 VAL A O 1
ATOM 781 N N . VAL A 1 94 ? -12.550 -6.590 26.691 1.00 84.88 94 VAL A N 1
ATOM 782 C CA . VAL A 1 94 ? -11.958 -5.312 26.277 1.00 84.88 94 VAL A CA 1
ATOM 783 C C . VAL A 1 94 ? -10.585 -5.574 25.678 1.00 84.88 94 VAL A C 1
ATOM 785 O O . VAL A 1 94 ? -9.695 -6.126 26.327 1.00 84.88 94 VAL A O 1
ATOM 788 N N . ARG A 1 95 ? -10.386 -5.126 24.442 1.00 82.38 95 ARG A N 1
ATOM 789 C CA . ARG A 1 95 ? -9.137 -5.341 23.712 1.00 82.38 95 ARG A CA 1
ATOM 790 C C . ARG A 1 95 ? -8.128 -4.263 24.087 1.00 82.38 95 ARG A C 1
ATOM 792 O O . ARG A 1 95 ? -7.869 -3.340 23.319 1.00 82.38 95 ARG A O 1
ATOM 799 N N . LEU A 1 96 ? -7.580 -4.370 25.298 1.00 77.12 96 LEU A N 1
ATOM 800 C CA . LEU A 1 96 ? -6.697 -3.362 25.904 1.00 77.12 96 LEU A CA 1
ATOM 801 C C . LEU A 1 96 ? -5.509 -2.969 25.007 1.00 77.12 96 LEU A C 1
ATOM 803 O O . LEU A 1 96 ? -5.060 -1.828 25.064 1.00 77.12 96 LEU A O 1
ATOM 807 N N . ASP A 1 97 ? -5.053 -3.879 24.141 1.00 66.44 97 ASP A N 1
ATOM 808 C CA . ASP A 1 97 ? -3.981 -3.638 23.166 1.00 66.44 97 ASP A CA 1
ATOM 809 C C . ASP A 1 97 ? -4.330 -2.563 22.109 1.00 66.44 97 ASP A C 1
ATOM 811 O O . ASP A 1 97 ? -3.435 -2.029 21.455 1.00 66.44 97 ASP A O 1
ATOM 815 N N . PHE A 1 98 ? -5.611 -2.216 21.941 1.00 68.00 98 PHE A N 1
ATOM 816 C CA . PHE A 1 98 ? -6.084 -1.181 21.009 1.00 68.00 98 PHE A CA 1
ATOM 817 C C . PHE A 1 98 ? -6.483 0.135 21.695 1.00 68.00 98 PHE A C 1
ATOM 819 O O . PHE A 1 98 ? -6.994 1.043 21.035 1.00 68.00 98 PHE A O 1
ATOM 826 N N . LEU A 1 99 ? -6.256 0.265 23.005 1.00 70.12 99 LEU A N 1
ATOM 827 C CA . LEU A 1 99 ? -6.453 1.520 23.728 1.00 70.12 99 LEU A CA 1
ATOM 828 C C . LEU A 1 99 ? -5.212 2.413 23.620 1.00 70.12 99 LEU A C 1
ATOM 830 O O . LEU A 1 99 ? -4.077 1.939 23.591 1.00 70.12 99 LEU A O 1
ATOM 834 N N . SER A 1 100 ? -5.420 3.733 23.572 1.00 63.84 100 SER A N 1
ATOM 835 C CA . SER A 1 100 ? -4.304 4.677 23.646 1.00 63.84 100 SER A CA 1
ATOM 836 C C . SER A 1 100 ? -3.662 4.629 25.033 1.00 63.84 100 SER A C 1
ATOM 838 O O . SER A 1 100 ? -4.320 4.334 26.030 1.00 63.84 100 SER A O 1
ATOM 840 N N . ARG A 1 101 ? -2.371 4.968 25.112 1.00 67.94 101 ARG A N 1
ATOM 841 C CA . ARG A 1 101 ? -1.644 5.026 26.387 1.00 67.94 101 ARG A CA 1
ATOM 842 C C . ARG A 1 101 ? -2.312 5.966 27.394 1.00 67.94 101 ARG A C 1
ATOM 844 O O . ARG A 1 101 ? -2.433 5.600 28.557 1.00 67.94 101 ARG A O 1
ATOM 851 N N . ASP A 1 102 ? -2.757 7.137 26.942 1.00 64.12 102 ASP A N 1
ATOM 852 C CA . ASP A 1 102 ? -3.418 8.126 27.802 1.00 64.12 102 ASP A CA 1
ATOM 853 C C . ASP A 1 102 ? -4.719 7.561 28.381 1.00 64.12 102 ASP A C 1
ATOM 855 O O . ASP A 1 102 ? -4.956 7.650 29.580 1.00 64.12 102 ASP A O 1
ATOM 859 N N . TYR A 1 103 ? -5.504 6.861 27.560 1.00 71.25 103 TYR A N 1
ATOM 860 C CA . TYR A 1 103 ? -6.749 6.258 28.020 1.00 71.25 103 TYR A CA 1
ATOM 861 C C . TYR A 1 103 ? -6.519 5.014 28.888 1.00 71.25 103 TYR A C 1
ATOM 863 O O . TYR A 1 103 ? -7.292 4.743 29.798 1.00 71.25 103 TYR A O 1
ATOM 871 N N . LEU A 1 104 ? -5.437 4.257 28.676 1.00 72.56 104 LEU A N 1
ATOM 872 C CA . LEU A 1 104 ? -5.069 3.169 29.587 1.00 72.56 104 LEU A CA 1
ATOM 873 C C . LEU A 1 104 ? -4.789 3.690 31.000 1.00 72.56 104 LEU A C 1
ATOM 875 O O . LEU A 1 104 ? -5.156 3.012 31.956 1.00 72.56 104 LEU A O 1
ATOM 879 N N . ILE A 1 105 ? -4.197 4.884 31.144 1.00 69.31 105 ILE A N 1
ATOM 880 C CA . ILE A 1 105 ? -4.033 5.544 32.450 1.00 69.31 105 ILE A CA 1
ATOM 881 C C . ILE A 1 105 ? -5.407 5.836 33.067 1.00 69.31 105 ILE A C 1
ATOM 883 O O . ILE A 1 105 ? -5.618 5.543 34.245 1.00 69.31 105 ILE A O 1
ATOM 887 N N . ASP A 1 106 ? -6.366 6.320 32.279 1.00 72.06 106 ASP A N 1
ATOM 888 C CA . ASP A 1 106 ? -7.746 6.528 32.737 1.00 72.06 106 ASP A CA 1
ATOM 889 C C . ASP A 1 106 ? -8.416 5.203 33.164 1.00 72.06 106 ASP A C 1
ATOM 891 O O . ASP A 1 106 ? -9.119 5.142 34.174 1.00 72.06 106 ASP A O 1
ATOM 895 N N . VAL A 1 107 ? -8.135 4.097 32.463 1.00 81.06 107 VAL A N 1
ATOM 896 C CA . VAL A 1 107 ? -8.636 2.756 32.811 1.00 81.06 107 VAL A CA 1
ATOM 897 C C . VAL A 1 107 ? -8.060 2.262 34.141 1.00 81.06 107 VAL A C 1
ATOM 899 O O . VAL A 1 107 ? -8.825 1.812 34.992 1.00 81.06 107 VAL A O 1
ATOM 902 N N . VAL A 1 108 ? -6.740 2.347 34.368 1.00 81.19 108 VAL A N 1
ATOM 903 C CA . VAL A 1 108 ? -6.144 1.913 35.654 1.00 81.19 108 VAL A CA 1
ATOM 904 C C . VAL A 1 108 ? -6.440 2.864 36.817 1.00 81.19 108 VAL A C 1
ATOM 906 O O . VAL A 1 108 ? -6.358 2.456 37.977 1.00 81.19 108 VAL A O 1
ATOM 909 N N . THR A 1 109 ? -6.805 4.117 36.542 1.00 75.62 109 THR A N 1
ATOM 910 C CA . THR A 1 109 ? -7.243 5.072 37.575 1.00 75.62 109 THR A CA 1
ATOM 911 C C . THR A 1 109 ? -8.736 4.973 37.900 1.00 75.62 109 THR A C 1
ATOM 913 O O . THR A 1 109 ? -9.179 5.556 38.888 1.00 75.62 109 THR A O 1
ATOM 916 N N . ASN A 1 110 ? -9.509 4.197 37.135 1.00 84.12 110 ASN A N 1
ATOM 917 C CA . ASN A 1 110 ? -10.939 4.012 37.358 1.00 84.12 110 ASN A CA 1
ATOM 918 C C . ASN A 1 110 ? -11.236 3.258 38.669 1.00 84.12 110 ASN A C 1
ATOM 920 O O . ASN A 1 110 ? -10.693 2.180 38.915 1.00 84.12 110 ASN A O 1
ATOM 924 N N . GLU A 1 111 ? -12.173 3.780 39.468 1.00 85.62 111 GLU A N 1
ATOM 925 C CA . GLU A 1 111 ? -12.574 3.222 40.771 1.00 85.62 111 GLU A CA 1
ATOM 926 C C . GLU A 1 111 ? -12.956 1.731 40.703 1.00 85.62 111 GLU A C 1
ATOM 928 O O . GLU A 1 111 ? -12.540 0.940 41.546 1.00 85.62 111 GLU A O 1
ATOM 933 N N . LEU A 1 112 ? -13.702 1.317 39.669 1.00 85.56 112 LEU A N 1
ATOM 934 C CA . LEU A 1 112 ? -14.154 -0.074 39.527 1.00 85.56 112 LEU A CA 1
ATOM 935 C C . LEU A 1 112 ? -12.991 -1.029 39.230 1.00 85.56 112 LEU A C 1
ATOM 937 O O . LEU A 1 112 ? -12.991 -2.174 39.680 1.00 85.56 112 LEU A O 1
ATOM 941 N N . VAL A 1 113 ? -11.996 -0.558 38.475 1.00 84.94 113 VAL A N 1
ATOM 942 C CA . VAL A 1 113 ? -10.812 -1.343 38.101 1.00 84.94 113 VAL A CA 1
ATOM 943 C C . VAL A 1 113 ? -9.856 -1.464 39.288 1.00 84.94 113 VAL A C 1
ATOM 945 O O . VAL A 1 113 ? -9.292 -2.535 39.504 1.00 84.94 113 VAL A O 1
ATOM 948 N N . GLN A 1 114 ? -9.722 -0.413 40.102 1.00 82.44 114 GLN A N 1
ATOM 949 C CA . GLN A 1 114 ? -8.907 -0.433 41.322 1.00 82.44 114 GLN A CA 1
ATOM 950 C C . GLN A 1 114 ? -9.444 -1.403 42.385 1.00 82.44 114 GLN A C 1
ATOM 952 O O . GLN A 1 114 ? -8.661 -2.016 43.109 1.00 82.44 114 GLN A O 1
ATOM 957 N N . GLU A 1 115 ? -10.762 -1.609 42.443 1.00 83.62 115 GLU A N 1
ATOM 958 C CA . GLU A 1 115 ? -11.412 -2.564 43.356 1.00 83.62 115 GLU A CA 1
ATOM 959 C C . GLU A 1 115 ? -11.187 -4.042 42.992 1.00 83.62 115 GLU A C 1
ATOM 961 O O . GLU A 1 115 ? -11.530 -4.937 43.776 1.00 83.62 115 GLU A O 1
ATOM 966 N N . ARG A 1 116 ? -10.629 -4.333 41.808 1.00 84.56 116 ARG A N 1
ATOM 967 C CA . ARG A 1 116 ? -10.354 -5.697 41.337 1.00 84.56 116 ARG A CA 1
ATOM 968 C C . ARG A 1 116 ? -8.880 -5.863 40.958 1.00 84.56 116 ARG A C 1
ATOM 970 O O . ARG A 1 116 ? -8.476 -5.446 39.871 1.00 84.56 116 ARG A O 1
ATOM 977 N N . PRO A 1 117 ? -8.077 -6.568 41.781 1.00 82.75 117 PRO A N 1
ATOM 978 C CA . PRO A 1 117 ? -6.649 -6.764 41.521 1.00 82.75 117 PRO A CA 1
ATOM 979 C C . PRO A 1 117 ? -6.343 -7.398 40.158 1.00 82.75 117 PRO A C 1
ATOM 981 O O . PRO A 1 117 ? -5.331 -7.073 39.540 1.00 82.75 117 PRO A O 1
ATOM 984 N N . VAL A 1 118 ? -7.220 -8.283 39.668 1.00 85.50 118 VAL A N 1
ATOM 985 C CA . VAL A 1 118 ? -7.071 -8.947 38.363 1.00 85.50 118 VAL A CA 1
ATOM 986 C C . VAL A 1 118 ? -7.204 -7.945 37.213 1.00 85.50 118 VAL A C 1
ATOM 988 O O . VAL A 1 118 ? -6.354 -7.926 36.324 1.00 85.50 118 VAL A O 1
ATOM 991 N N . CYS A 1 119 ? -8.217 -7.073 37.255 1.00 85.50 119 CYS A N 1
ATOM 992 C CA . CYS A 1 119 ? -8.439 -6.046 36.233 1.00 85.50 119 CYS A CA 1
ATOM 993 C C . CYS A 1 119 ? -7.326 -4.992 36.262 1.00 85.50 119 CYS A C 1
ATOM 995 O O . CYS A 1 119 ? -6.787 -4.633 35.216 1.00 85.50 119 CYS A O 1
ATOM 997 N N . LEU A 1 120 ? -6.918 -4.561 37.463 1.00 82.56 120 LEU A N 1
ATOM 998 C CA . LEU A 1 120 ? -5.801 -3.636 37.640 1.00 82.56 120 LEU A CA 1
ATOM 999 C C . LEU A 1 120 ? -4.498 -4.209 37.069 1.00 82.56 120 LEU A C 1
ATOM 1001 O O . LEU A 1 120 ? -3.786 -3.516 36.345 1.00 82.56 120 LEU A O 1
ATOM 1005 N N . LYS A 1 121 ? -4.200 -5.487 37.342 1.00 82.19 121 LYS A N 1
ATOM 1006 C CA . LYS A 1 121 ? -3.029 -6.170 36.780 1.00 82.19 121 LYS A CA 1
ATOM 1007 C C . LYS A 1 121 ? -3.080 -6.199 35.252 1.00 82.19 121 LYS A C 1
ATOM 1009 O O . LYS A 1 121 ? -2.097 -5.836 34.621 1.00 82.19 121 LYS A O 1
ATOM 1014 N N . MET A 1 122 ? -4.221 -6.559 34.664 1.00 81.00 122 MET A N 1
ATOM 1015 C CA . MET A 1 122 ? -4.400 -6.581 33.207 1.00 81.00 122 MET A CA 1
ATOM 1016 C C . MET A 1 122 ? -4.211 -5.194 32.571 1.00 81.00 122 MET A C 1
ATOM 1018 O O . MET A 1 122 ? -3.518 -5.078 31.562 1.00 81.00 122 MET A O 1
ATOM 1022 N N . GLY A 1 123 ? -4.764 -4.139 33.178 1.00 80.31 123 GLY A N 1
ATOM 1023 C CA . GLY A 1 123 ? -4.570 -2.760 32.720 1.00 80.31 123 GLY A CA 1
ATOM 1024 C C . GLY A 1 123 ? -3.113 -2.295 32.822 1.00 80.31 123 GLY A C 1
ATOM 1025 O O . GLY A 1 123 ? -2.585 -1.699 31.886 1.00 80.31 123 GLY A O 1
ATOM 1026 N N . LEU A 1 124 ? -2.424 -2.623 33.921 1.00 76.81 124 LEU A N 1
ATOM 1027 C CA . LEU A 1 124 ? -1.000 -2.317 34.101 1.00 76.81 124 LEU A CA 1
ATOM 1028 C C . LEU A 1 124 ? -0.104 -3.109 33.142 1.00 76.81 124 LEU A C 1
ATOM 1030 O O . LEU A 1 124 ? 0.886 -2.572 32.649 1.00 76.81 124 LEU A O 1
ATOM 1034 N N . ASP A 1 125 ? -0.437 -4.368 32.865 1.00 76.69 125 ASP A N 1
ATOM 1035 C CA . ASP A 1 125 ? 0.291 -5.197 31.906 1.00 76.69 125 ASP A CA 1
ATOM 1036 C C . ASP A 1 125 ? 0.101 -4.663 30.476 1.00 76.69 125 ASP A C 1
ATOM 1038 O O . ASP A 1 125 ? 1.077 -4.569 29.732 1.00 76.69 125 ASP A O 1
ATOM 1042 N N . ALA A 1 126 ? -1.101 -4.197 30.116 1.00 71.94 126 ALA A N 1
ATOM 1043 C CA . ALA A 1 126 ? -1.351 -3.486 28.858 1.00 71.94 126 ALA A CA 1
ATOM 1044 C C . ALA A 1 126 ? -0.603 -2.139 28.778 1.00 71.94 126 ALA A C 1
ATOM 1046 O O . ALA A 1 126 ? -0.067 -1.778 27.728 1.00 71.94 126 ALA A O 1
ATOM 1047 N N . LEU A 1 127 ? -0.489 -1.407 29.893 1.00 68.00 127 LEU A N 1
ATOM 1048 C CA . LEU A 1 127 ? 0.297 -0.170 29.971 1.00 68.00 127 LEU A CA 1
ATOM 1049 C C . LEU A 1 127 ? 1.805 -0.437 29.802 1.00 68.00 127 LE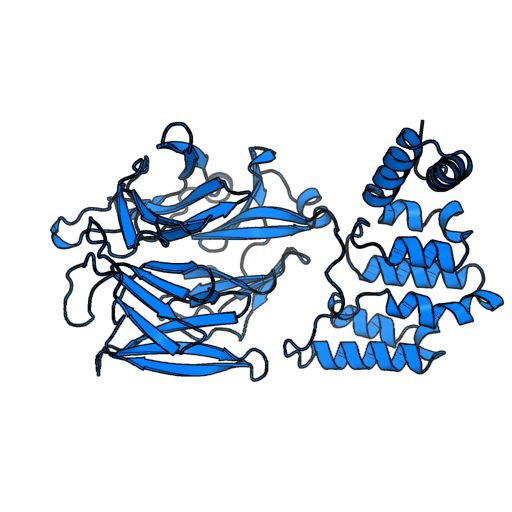U A C 1
ATOM 1051 O O . LEU A 1 127 ? 2.513 0.311 29.131 1.00 68.00 127 LEU A O 1
ATOM 1055 N N . LYS A 1 128 ? 2.318 -1.535 30.368 1.00 66.38 128 LYS A N 1
ATOM 1056 C CA . LYS A 1 128 ? 3.712 -1.968 30.170 1.00 66.38 128 LYS A CA 1
ATOM 1057 C C . LYS A 1 128 ? 3.963 -2.414 28.733 1.00 66.38 128 LYS A C 1
ATOM 1059 O O . LYS A 1 128 ? 4.968 -2.007 28.158 1.00 66.38 128 LYS A O 1
ATOM 1064 N N . LYS A 1 129 ? 3.035 -3.176 28.143 1.00 63.94 129 LYS A N 1
ATOM 1065 C CA . LYS A 1 129 ? 3.051 -3.558 26.724 1.00 63.94 129 LYS A CA 1
ATOM 1066 C C . LYS A 1 129 ? 3.092 -2.322 25.826 1.00 63.94 129 LYS A C 1
ATOM 1068 O O . LYS A 1 129 ? 4.031 -2.157 25.068 1.00 63.94 129 LYS A O 1
ATOM 1073 N N . THR A 1 130 ? 2.199 -1.352 26.006 1.00 49.31 130 THR A N 1
ATOM 1074 C CA . THR A 1 130 ? 2.233 -0.095 25.226 1.00 49.31 130 THR A CA 1
ATOM 1075 C C . THR A 1 130 ? 3.521 0.729 25.401 1.00 49.31 130 THR A C 1
ATOM 1077 O O . THR A 1 130 ? 3.816 1.571 24.555 1.00 49.31 130 THR A O 1
ATOM 1080 N N . THR A 1 131 ? 4.319 0.471 26.446 1.00 37.94 131 THR A N 1
ATOM 1081 C CA . THR A 1 131 ? 5.636 1.096 26.672 1.00 37.94 131 THR A CA 1
ATOM 1082 C C . THR A 1 131 ? 6.802 0.298 26.050 1.00 37.94 131 THR A C 1
ATOM 1084 O O . THR A 1 131 ? 7.870 0.866 25.842 1.00 37.94 131 THR A O 1
ATOM 1087 N N . PHE A 1 132 ? 6.609 -0.991 25.727 1.00 43.28 132 PHE A N 1
ATOM 1088 C CA . PHE A 1 132 ? 7.662 -1.929 25.292 1.00 43.28 132 PHE A CA 1
ATOM 1089 C C . PHE A 1 132 ? 7.240 -2.953 24.202 1.00 43.28 132 PHE A C 1
ATOM 1091 O O . PHE A 1 132 ? 7.903 -3.972 24.050 1.00 43.28 132 PHE A O 1
ATOM 1098 N N . SER A 1 133 ? 6.151 -2.767 23.446 1.00 34.41 133 SER A N 1
ATOM 1099 C CA . SER A 1 133 ? 5.551 -3.880 22.678 1.00 34.41 133 SER A CA 1
ATOM 1100 C C . SER A 1 133 ? 6.224 -4.222 21.345 1.00 34.41 133 SER A C 1
ATOM 1102 O O . SER A 1 133 ? 5.860 -3.737 20.277 1.00 34.41 133 SER A O 1
ATOM 1104 N N . ILE A 1 134 ? 7.156 -5.158 21.476 1.00 31.00 134 ILE A N 1
ATOM 1105 C CA . ILE A 1 134 ? 7.247 -6.473 20.819 1.00 31.00 134 ILE A CA 1
ATOM 1106 C C . ILE A 1 134 ? 5.895 -7.052 20.357 1.00 31.00 134 ILE A C 1
ATOM 1108 O O . ILE A 1 134 ? 4.934 -7.096 21.132 1.00 31.00 134 ILE A O 1
ATOM 1112 N N . GLU A 1 135 ? 5.854 -7.578 19.126 1.00 39.06 135 GLU A N 1
ATOM 1113 C CA . GLU A 1 135 ? 4.817 -8.502 18.651 1.00 39.06 135 GLU A CA 1
ATOM 1114 C C . GLU A 1 135 ? 5.009 -9.885 19.286 1.00 39.06 135 GLU A C 1
ATOM 1116 O O . GLU A 1 135 ? 5.746 -10.727 18.789 1.00 39.06 135 GLU A O 1
ATOM 1121 N N . GLY A 1 136 ? 4.308 -10.121 20.391 1.00 31.89 136 GLY A N 1
ATOM 1122 C CA . GLY A 1 136 ? 4.094 -11.452 20.946 1.00 31.89 136 GLY A CA 1
ATOM 1123 C C . GLY A 1 136 ? 2.598 -11.707 21.068 1.00 31.89 136 GLY A C 1
ATOM 1124 O O . GLY A 1 136 ? 1.927 -11.016 21.829 1.00 31.89 136 GLY A O 1
ATOM 1125 N N . ASP A 1 137 ? 2.110 -12.669 20.284 1.00 34.78 137 ASP A N 1
ATOM 1126 C CA . ASP A 1 137 ? 0.789 -13.309 20.344 1.00 34.78 137 ASP A CA 1
ATOM 1127 C C . ASP A 1 137 ? -0.404 -12.349 20.556 1.00 34.78 137 ASP A C 1
ATOM 1129 O O . ASP A 1 137 ? -0.910 -12.146 21.664 1.00 34.78 137 ASP A O 1
ATOM 1133 N N . LYS A 1 138 ? -0.876 -11.730 19.462 1.00 45.50 138 LYS A N 1
ATOM 1134 C CA . LYS A 1 138 ? -2.134 -10.966 19.465 1.00 45.50 138 LYS A CA 1
ATOM 1135 C C . LYS A 1 138 ? -3.293 -11.949 19.627 1.00 45.50 138 LYS A C 1
ATOM 1137 O O . LYS A 1 138 ? -3.789 -12.505 18.655 1.00 45.50 138 LYS A O 1
ATOM 1142 N N . GLN A 1 139 ? -3.726 -12.141 20.868 1.00 46.06 139 GLN A N 1
ATOM 1143 C CA . GLN A 1 139 ? -4.783 -13.089 21.224 1.00 46.06 139 GLN A CA 1
ATOM 1144 C C . GLN A 1 139 ? -6.175 -12.674 20.705 1.00 46.06 139 GLN A C 1
ATOM 1146 O O . GLN A 1 139 ? -7.078 -13.507 20.658 1.00 46.06 139 GLN A O 1
ATOM 1151 N N . GLN A 1 140 ? -6.366 -11.403 20.319 1.00 51.62 140 GLN A N 1
ATOM 1152 C CA . GLN A 1 140 ? -7.643 -10.864 19.835 1.00 51.62 140 GLN A CA 1
ATOM 1153 C C . GLN A 1 140 ? -7.441 -9.900 18.649 1.00 51.62 140 GLN A C 1
ATOM 1155 O O . GLN A 1 140 ? -6.643 -8.963 18.712 1.00 51.62 140 GLN A O 1
ATOM 1160 N N . SER A 1 141 ? -8.187 -10.119 17.563 1.00 49.31 141 SER A N 1
ATOM 1161 C CA . SER A 1 141 ? -8.269 -9.224 16.395 1.00 49.31 141 SER A CA 1
ATOM 1162 C C . SER A 1 141 ? -8.882 -7.863 16.775 1.00 49.31 141 SER A C 1
ATOM 1164 O O . SER A 1 141 ? -9.606 -7.801 17.761 1.00 49.31 141 SER A O 1
ATOM 1166 N N . PRO A 1 142 ? -8.688 -6.761 16.027 1.00 57.44 142 PRO A N 1
ATOM 1167 C CA . PRO A 1 142 ? -9.459 -5.522 16.222 1.00 57.44 142 PRO A CA 1
ATOM 1168 C C . PRO A 1 142 ? -10.957 -5.717 15.912 1.00 57.44 142 PRO A C 1
ATOM 1170 O O . PRO A 1 142 ? -11.303 -6.532 15.056 1.00 57.44 142 PRO A O 1
ATOM 1173 N N . ARG A 1 143 ? -11.854 -4.971 16.579 1.00 67.75 143 ARG A N 1
ATOM 1174 C CA . ARG A 1 143 ? -13.304 -4.991 16.276 1.00 67.75 143 ARG A CA 1
ATOM 1175 C C . ARG A 1 143 ? -13.566 -4.299 14.943 1.00 67.75 143 ARG A C 1
ATOM 1177 O O . ARG A 1 143 ? -12.966 -3.263 14.660 1.00 67.75 143 ARG A O 1
ATOM 1184 N N . LYS A 1 144 ? -14.501 -4.816 14.147 1.00 54.72 144 LYS A N 1
ATOM 1185 C CA . LYS A 1 144 ? -15.019 -4.186 12.927 1.00 54.72 144 LYS A CA 1
ATOM 1186 C C . LYS A 1 144 ? -15.855 -2.957 13.276 1.00 54.72 144 LYS A C 1
ATOM 1188 O O . LYS A 1 144 ? -17.065 -2.915 13.094 1.00 54.72 144 LYS A O 1
ATOM 1193 N N . GLY A 1 145 ? -15.182 -1.869 13.620 1.00 53.28 145 GLY A N 1
ATOM 1194 C CA . GLY A 1 145 ? -15.686 -0.539 13.301 1.00 53.28 145 GLY A CA 1
ATOM 1195 C C . GLY A 1 145 ? -15.622 -0.314 11.787 1.00 53.28 145 GLY A C 1
ATOM 1196 O O . GLY A 1 145 ? -14.783 0.468 11.363 1.00 53.28 145 GLY A O 1
ATOM 1197 N N . VAL A 1 146 ? -16.430 -1.047 10.994 1.00 57.81 146 VAL A N 1
ATOM 1198 C CA . VAL A 1 146 ? -16.470 -1.108 9.509 1.00 57.81 146 VAL A CA 1
ATOM 1199 C C . VAL A 1 146 ? -15.274 -0.402 8.863 1.00 57.81 146 VAL A C 1
ATOM 1201 O O . VAL A 1 146 ? -15.368 0.721 8.363 1.00 57.81 146 VAL A O 1
ATOM 1204 N N . GLU A 1 147 ? -14.097 -1.017 8.962 1.00 66.12 147 GLU A N 1
ATOM 1205 C CA . GLU A 1 147 ? -12.903 -0.443 8.360 1.00 66.12 147 GLU A CA 1
ATOM 1206 C C . GLU A 1 147 ? -13.080 -0.454 6.846 1.00 66.12 147 GLU A C 1
ATOM 1208 O O . GLU A 1 147 ? -13.314 -1.500 6.242 1.00 66.12 147 GLU A O 1
ATOM 1213 N N . THR A 1 148 ? -12.969 0.712 6.222 1.00 75.19 148 THR A N 1
ATOM 1214 C CA . THR A 1 148 ? -13.023 0.812 4.767 1.00 75.19 148 THR A CA 1
ATOM 1215 C C . THR A 1 148 ? -11.602 0.903 4.239 1.00 75.19 148 THR A C 1
ATOM 1217 O O . THR A 1 148 ? -10.838 1.793 4.622 1.00 75.19 148 THR A O 1
ATOM 1220 N N . SER A 1 149 ? -11.235 -0.024 3.360 1.00 83.69 149 SER A N 1
ATOM 1221 C CA . SER A 1 149 ? -9.968 0.041 2.640 1.00 83.69 149 SER A CA 1
ATOM 1222 C C . SER A 1 149 ? -10.018 1.183 1.621 1.00 83.69 149 SER A C 1
ATOM 1224 O O . SER A 1 149 ? -10.908 1.242 0.775 1.00 83.69 149 SER A O 1
ATOM 1226 N N . ALA A 1 150 ? -9.057 2.095 1.703 1.00 91.69 150 ALA A N 1
ATOM 1227 C CA . ALA A 1 150 ? -8.944 3.263 0.843 1.00 91.69 150 ALA A CA 1
ATOM 1228 C C . ALA A 1 150 ? -7.550 3.336 0.219 1.00 91.69 150 ALA A C 1
ATOM 1230 O O . ALA A 1 150 ? -6.569 2.867 0.800 1.00 91.69 150 ALA A O 1
ATOM 1231 N N . ILE A 1 151 ? -7.449 3.974 -0.945 1.00 94.69 151 ILE A N 1
ATOM 1232 C CA . ILE A 1 151 ? -6.153 4.345 -1.520 1.00 94.69 151 ILE A CA 1
ATOM 1233 C C . ILE A 1 151 ? -5.741 5.659 -0.873 1.00 94.69 151 ILE A C 1
ATOM 1235 O O . ILE A 1 151 ? -6.444 6.656 -1.017 1.00 94.69 151 ILE A O 1
ATOM 1239 N N . VAL A 1 152 ? -4.620 5.671 -0.162 1.00 94.75 152 VAL A N 1
ATOM 1240 C CA . VAL A 1 152 ? -4.062 6.886 0.430 1.00 94.75 152 VAL A CA 1
ATOM 1241 C C . VAL A 1 152 ? -2.952 7.407 -0.467 1.00 94.75 152 VAL A C 1
ATOM 1243 O O . VAL A 1 152 ? -2.067 6.649 -0.857 1.00 94.75 152 VAL A O 1
ATOM 1246 N N . ALA A 1 153 ? -3.018 8.693 -0.797 1.00 94.44 153 ALA A N 1
ATOM 1247 C CA . ALA A 1 153 ? -2.020 9.412 -1.570 1.00 94.44 153 ALA A CA 1
ATOM 1248 C C . ALA A 1 153 ? -1.372 10.483 -0.687 1.00 94.44 153 ALA A C 1
ATOM 1250 O O . ALA A 1 153 ? -2.067 11.351 -0.153 1.00 94.44 153 ALA A O 1
ATOM 1251 N N . CYS A 1 154 ? -0.049 10.434 -0.568 1.00 92.38 154 CYS A N 1
ATOM 1252 C CA . CYS A 1 154 ? 0.754 11.385 0.193 1.00 92.38 154 CYS A CA 1
ATOM 1253 C C . CYS A 1 154 ? 1.691 12.126 -0.765 1.00 92.38 154 CYS A C 1
ATOM 1255 O O . CYS A 1 154 ? 2.361 11.484 -1.574 1.00 92.38 154 CYS A O 1
ATOM 1257 N N . GLY A 1 155 ? 1.758 13.452 -0.667 1.00 89.25 155 GLY A N 1
ATOM 1258 C CA . GLY A 1 155 ? 2.639 14.290 -1.487 1.00 89.25 155 GLY A CA 1
ATOM 1259 C C . GLY A 1 155 ? 2.878 15.642 -0.823 1.00 89.25 155 GLY A C 1
ATOM 1260 O O . GLY A 1 155 ? 1.922 16.306 -0.415 1.00 89.25 155 GLY A O 1
ATOM 1261 N N . GLY A 1 156 ? 4.148 16.032 -0.676 1.00 86.31 156 GLY A N 1
ATOM 1262 C CA . GLY A 1 156 ? 4.530 17.186 0.141 1.00 86.31 156 GLY A CA 1
ATOM 1263 C C . GLY A 1 156 ? 3.980 17.037 1.558 1.00 86.31 156 GLY A C 1
ATOM 1264 O O . GLY A 1 156 ? 4.170 15.999 2.194 1.00 86.31 156 GLY A O 1
ATOM 1265 N N . LYS A 1 157 ? 3.228 18.042 2.022 1.00 87.38 157 LYS A N 1
ATOM 1266 C CA . LYS A 1 157 ? 2.483 17.958 3.287 1.00 87.38 157 LYS A CA 1
ATOM 1267 C C . LYS A 1 157 ? 1.086 17.336 3.206 1.00 87.38 157 LYS A C 1
ATOM 1269 O O . LYS A 1 157 ? 0.427 17.148 4.227 1.00 87.38 157 LYS A O 1
ATOM 1274 N N . TYR A 1 158 ? 0.581 17.088 2.003 1.00 92.19 158 TYR A N 1
ATOM 1275 C CA . TYR A 1 158 ? -0.823 16.760 1.788 1.00 92.19 158 TYR A CA 1
ATOM 1276 C C . TYR A 1 158 ? -1.065 15.257 1.823 1.00 92.19 158 TYR A C 1
ATOM 1278 O O . TYR A 1 158 ? -0.353 14.481 1.181 1.00 92.19 158 TYR A O 1
ATOM 1286 N N . THR A 1 159 ? -2.135 14.865 2.514 1.00 93.25 159 THR A N 1
ATOM 1287 C CA . THR A 1 159 ? -2.593 13.476 2.579 1.00 93.25 159 THR A CA 1
ATOM 1288 C C . THR A 1 159 ? -4.052 13.394 2.147 1.00 93.25 159 THR A C 1
ATOM 1290 O O . THR A 1 159 ? -4.927 14.072 2.690 1.00 93.25 159 THR A O 1
ATOM 1293 N N . PHE A 1 160 ? -4.330 12.540 1.169 1.00 95.06 160 PHE A N 1
ATOM 1294 C CA . PHE A 1 160 ? -5.669 12.310 0.637 1.00 95.06 160 PHE A CA 1
ATOM 1295 C C . PHE A 1 160 ? -6.019 10.833 0.708 1.00 95.06 160 PHE A C 1
ATOM 1297 O O . PHE A 1 160 ? -5.146 9.987 0.546 1.00 95.06 160 PHE A O 1
ATOM 1304 N N . CYS A 1 161 ? -7.299 10.512 0.877 1.00 95.31 161 CYS A N 1
ATOM 1305 C CA . CYS A 1 161 ? -7.797 9.161 0.662 1.00 95.31 161 CYS A CA 1
ATOM 1306 C C . CYS A 1 161 ? -8.870 9.135 -0.428 1.00 95.31 161 CYS A C 1
ATOM 1308 O O . CYS A 1 161 ? -9.748 9.998 -0.492 1.00 95.31 161 CYS A O 1
ATOM 1310 N N . TYR A 1 162 ? -8.779 8.135 -1.295 1.00 96.00 162 TYR A N 1
ATOM 1311 C CA . TYR A 1 162 ? -9.745 7.840 -2.337 1.00 96.00 162 TYR A CA 1
ATOM 1312 C C . TYR A 1 162 ? -10.507 6.568 -1.983 1.00 96.00 162 TYR A C 1
ATOM 1314 O O . TYR A 1 162 ? -9.910 5.542 -1.648 1.00 96.00 162 TYR A O 1
ATOM 1322 N N . LEU A 1 163 ? -11.832 6.654 -2.079 1.00 92.06 163 LEU A N 1
ATOM 1323 C CA . LEU A 1 163 ? -12.772 5.559 -1.872 1.00 92.06 163 LEU A CA 1
ATOM 1324 C C . LEU A 1 163 ? -13.345 5.156 -3.240 1.00 92.06 163 LEU A C 1
ATOM 1326 O O . LEU A 1 163 ? -14.279 5.818 -3.706 1.00 92.06 163 LEU A O 1
ATOM 1330 N N . PRO A 1 164 ? -12.821 4.102 -3.902 1.00 88.12 164 PRO A N 1
ATOM 1331 C CA . PRO A 1 164 ? -13.245 3.749 -5.257 1.00 88.12 164 PRO A CA 1
ATOM 1332 C C . PRO A 1 164 ? -14.727 3.398 -5.369 1.00 88.12 164 PRO A C 1
ATOM 1334 O O . PRO A 1 164 ? -15.350 3.745 -6.367 1.00 88.12 164 PRO A O 1
ATOM 1337 N N . GLU A 1 165 ? -15.294 2.762 -4.342 1.00 84.62 165 GLU A N 1
ATOM 1338 C CA . GLU A 1 165 ? -16.709 2.360 -4.296 1.00 84.62 165 GLU A CA 1
ATOM 1339 C C . GLU A 1 165 ? -17.659 3.558 -4.344 1.00 84.62 165 GLU A C 1
ATOM 1341 O O . GLU A 1 165 ? -18.712 3.498 -4.969 1.00 84.62 165 GLU A O 1
ATOM 1346 N N . LYS A 1 166 ? -17.264 4.672 -3.719 1.00 86.50 166 LYS A N 1
ATOM 1347 C CA . LYS A 1 166 ? -18.039 5.920 -3.702 1.00 86.50 166 LYS A CA 1
ATOM 1348 C C . LYS A 1 166 ? -17.574 6.913 -4.767 1.00 86.50 166 LYS A C 1
ATOM 1350 O O . LYS A 1 166 ? -18.175 7.971 -4.899 1.00 86.50 166 LYS A O 1
ATOM 1355 N N . ALA A 1 167 ? -16.481 6.606 -5.469 1.00 89.81 167 ALA A N 1
ATOM 1356 C CA . ALA A 1 167 ? -15.754 7.522 -6.343 1.00 89.81 167 ALA A CA 1
ATOM 1357 C C . ALA A 1 167 ? -15.455 8.889 -5.686 1.00 89.81 167 ALA A C 1
ATOM 1359 O O . ALA A 1 167 ? -15.555 9.932 -6.326 1.00 89.81 167 ALA A O 1
ATOM 1360 N N . GLN A 1 168 ? -15.079 8.889 -4.403 1.00 93.62 168 GLN A N 1
ATOM 1361 C CA . GLN A 1 168 ? -14.903 10.109 -3.608 1.00 93.62 168 GLN A CA 1
ATOM 1362 C C . GLN A 1 168 ? -13.476 10.275 -3.105 1.00 93.62 168 GLN A C 1
ATOM 1364 O O . GLN A 1 168 ? -12.853 9.320 -2.641 1.00 93.62 168 GLN A O 1
ATOM 1369 N N . TRP A 1 169 ? -13.008 11.522 -3.121 1.00 96.00 169 TRP A N 1
ATOM 1370 C CA . TRP A 1 169 ? -11.809 11.947 -2.412 1.00 96.00 169 TRP A CA 1
ATOM 1371 C C . TRP A 1 169 ? -12.166 12.595 -1.089 1.00 96.00 169 TRP A C 1
ATOM 1373 O O . TRP A 1 169 ? -13.099 13.393 -1.012 1.00 96.00 169 TRP A O 1
ATOM 1383 N N . LYS A 1 170 ? -11.379 12.301 -0.061 1.00 95.00 170 LYS A N 1
ATOM 1384 C CA . LYS A 1 170 ? -11.425 12.989 1.226 1.00 95.00 170 LYS A CA 1
ATOM 1385 C C . LYS A 1 170 ? -10.016 13.400 1.640 1.00 95.00 170 LYS A C 1
ATOM 1387 O O . LYS A 1 170 ? -9.031 12.777 1.240 1.00 95.00 170 LYS A O 1
ATOM 1392 N N . ARG A 1 171 ? -9.915 14.477 2.419 1.00 93.94 171 ARG A N 1
ATOM 1393 C CA . ARG A 1 171 ? -8.635 14.948 2.967 1.00 93.94 171 ARG A CA 1
ATOM 1394 C C . ARG A 1 171 ? -8.378 14.287 4.310 1.00 93.94 171 ARG A C 1
ATOM 1396 O O . ARG A 1 171 ? -9.264 14.308 5.157 1.00 93.94 171 ARG A O 1
ATOM 1403 N N . LEU A 1 172 ? -7.184 13.748 4.504 1.00 92.38 172 LEU A N 1
ATOM 1404 C CA . LEU A 1 172 ? -6.699 13.318 5.815 1.00 92.38 172 LEU A CA 1
ATOM 1405 C C . LEU A 1 172 ? -5.873 14.445 6.447 1.00 92.38 172 LEU A C 1
ATOM 1407 O O . LEU A 1 172 ? -5.672 15.491 5.829 1.00 92.38 172 LEU A O 1
ATOM 1411 N N . ALA A 1 173 ? -5.422 14.265 7.688 1.00 88.38 173 ALA A N 1
ATOM 1412 C CA . ALA A 1 173 ? -4.532 15.246 8.300 1.00 88.38 173 ALA A CA 1
ATOM 1413 C C . ALA A 1 173 ? -3.251 15.442 7.473 1.00 88.38 173 ALA A C 1
ATOM 1415 O O . ALA A 1 173 ? -2.678 14.488 6.935 1.00 88.38 173 ALA A O 1
ATOM 1416 N N . ASP A 1 174 ? -2.819 16.697 7.381 1.00 88.75 174 ASP A N 1
ATOM 1417 C CA . ASP A 1 174 ? -1.553 17.058 6.754 1.00 88.75 174 ASP A CA 1
ATOM 1418 C C . ASP A 1 174 ? -0.384 16.550 7.611 1.00 88.75 174 ASP A C 1
ATOM 1420 O O . ASP A 1 174 ? -0.493 16.437 8.836 1.00 88.75 174 ASP A O 1
ATOM 1424 N N . SER A 1 175 ? 0.731 16.241 6.957 1.00 83.31 175 SER A N 1
ATOM 1425 C CA . SER A 1 175 ? 1.948 15.791 7.627 1.00 83.31 175 SER A CA 1
ATOM 1426 C C . SER A 1 175 ? 2.597 16.901 8.459 1.00 83.31 175 SER A C 1
ATOM 1428 O O . SER A 1 175 ? 2.323 18.086 8.252 1.00 83.31 175 SER A O 1
ATOM 1430 N N . LEU A 1 176 ? 3.447 16.524 9.422 1.00 78.44 176 LEU A N 1
ATOM 1431 C CA . LEU A 1 176 ? 4.022 17.478 10.384 1.00 78.44 176 LEU A CA 1
ATOM 1432 C C . LEU A 1 176 ? 5.026 18.425 9.719 1.00 78.44 176 LEU A C 1
ATOM 1434 O O . LEU A 1 176 ? 5.079 19.612 10.037 1.00 78.44 176 LEU A O 1
ATOM 1438 N N . SER A 1 177 ? 5.807 17.893 8.785 1.00 73.56 177 SER A N 1
ATOM 1439 C CA . SER A 1 177 ? 6.757 18.629 7.958 1.00 73.56 177 SER A CA 1
ATOM 1440 C C . SER A 1 177 ? 6.273 18.718 6.512 1.00 73.56 177 SER A C 1
ATOM 1442 O O . SER A 1 177 ? 5.503 17.876 6.036 1.00 73.56 177 SER A O 1
ATOM 1444 N N . ASN A 1 178 ? 6.722 19.753 5.795 1.00 71.25 178 ASN A N 1
ATOM 1445 C CA . ASN A 1 178 ? 6.568 19.778 4.347 1.00 71.25 178 ASN A CA 1
ATOM 1446 C C . ASN A 1 178 ? 7.687 18.935 3.742 1.00 71.25 178 ASN A C 1
ATOM 1448 O O . ASN A 1 178 ? 8.832 19.374 3.730 1.00 71.25 178 ASN A O 1
ATOM 1452 N N . LYS A 1 179 ? 7.345 17.735 3.276 1.00 69.75 179 LYS A N 1
ATOM 1453 C CA . LYS A 1 179 ? 8.319 16.770 2.763 1.00 69.75 179 LYS A CA 1
ATOM 1454 C C . LYS A 1 179 ? 8.811 17.229 1.400 1.00 69.75 179 LYS A C 1
ATOM 1456 O O . LYS A 1 179 ? 8.072 17.154 0.417 1.00 69.75 179 LYS A O 1
ATOM 1461 N N . TYR A 1 180 ? 10.040 17.732 1.342 1.00 60.38 180 TYR A N 1
ATOM 1462 C CA . TYR A 1 180 ? 10.651 18.153 0.084 1.00 60.38 180 TYR A CA 1
ATOM 1463 C C . TYR A 1 180 ? 11.473 17.006 -0.505 1.00 60.38 180 TYR A C 1
ATOM 1465 O O . TYR A 1 180 ? 12.449 16.551 0.086 1.00 60.38 180 TYR A O 1
ATOM 1473 N N . GLY A 1 181 ? 11.105 16.568 -1.709 1.00 62.47 181 GLY A N 1
ATOM 1474 C CA . GLY A 1 181 ? 11.811 15.511 -2.435 1.00 62.47 181 GLY A CA 1
ATOM 1475 C C . GLY A 1 181 ? 11.065 14.179 -2.459 1.00 62.47 181 GLY A C 1
ATOM 1476 O O . GLY A 1 181 ? 9.917 14.075 -2.032 1.00 62.47 181 GLY A O 1
ATOM 1477 N N . ASP A 1 182 ? 11.716 13.164 -3.023 1.00 66.88 182 ASP A N 1
ATOM 1478 C CA . ASP A 1 182 ? 11.102 11.856 -3.227 1.00 66.88 182 ASP A CA 1
ATOM 1479 C C . ASP A 1 182 ? 11.118 11.062 -1.904 1.00 66.88 182 ASP A C 1
ATOM 1481 O O . ASP A 1 182 ? 12.163 10.861 -1.278 1.00 66.88 182 ASP A O 1
ATOM 1485 N N . PHE A 1 183 ? 9.943 10.609 -1.467 1.00 74.31 183 PHE A N 1
ATOM 1486 C CA . PHE A 1 183 ? 9.762 9.736 -0.307 1.00 74.31 183 PHE A CA 1
ATOM 1487 C C . PHE A 1 183 ? 8.900 8.534 -0.694 1.00 74.31 183 PHE A C 1
ATOM 1489 O O . PHE A 1 183 ? 8.092 8.607 -1.621 1.00 74.31 183 PHE A O 1
ATOM 1496 N N . LYS A 1 184 ? 9.059 7.415 0.017 1.00 76.44 184 LYS A N 1
ATOM 1497 C CA . LYS A 1 184 ? 8.163 6.258 -0.110 1.00 76.44 184 LYS A CA 1
ATOM 1498 C C . LYS A 1 184 ? 7.179 6.227 1.044 1.00 76.44 184 LYS A C 1
ATOM 1500 O O . LYS A 1 184 ? 7.519 6.594 2.168 1.00 76.44 184 LYS A O 1
ATOM 1505 N N . VAL A 1 185 ? 5.972 5.746 0.767 1.00 80.31 185 VAL A N 1
ATOM 1506 C CA . VAL A 1 185 ? 5.002 5.390 1.802 1.00 80.31 185 VAL A CA 1
ATOM 1507 C C . VAL A 1 185 ? 4.952 3.877 1.919 1.00 80.31 185 VAL A C 1
ATOM 1509 O O . VAL A 1 185 ? 4.761 3.181 0.924 1.00 80.31 185 VAL A O 1
ATOM 1512 N N . ILE A 1 186 ? 5.088 3.376 3.141 1.00 75.50 186 ILE A N 1
ATOM 1513 C CA . ILE A 1 186 ? 4.862 1.966 3.453 1.00 75.50 186 ILE A CA 1
ATOM 1514 C C . ILE A 1 186 ? 3.719 1.835 4.452 1.00 75.50 186 ILE A C 1
ATOM 1516 O O . ILE A 1 186 ? 3.524 2.693 5.314 1.00 75.50 186 ILE A O 1
ATOM 1520 N N . ARG A 1 187 ? 2.976 0.734 4.354 1.00 74.06 187 ARG A N 1
ATOM 1521 C CA . ARG A 1 187 ? 2.021 0.318 5.379 1.00 74.06 187 ARG A CA 1
ATOM 1522 C C . ARG A 1 187 ? 2.680 -0.751 6.241 1.00 74.06 187 ARG A C 1
ATOM 1524 O O . ARG A 1 187 ? 3.096 -1.777 5.711 1.00 74.06 187 ARG A O 1
ATOM 1531 N N . SER A 1 188 ? 2.683 -0.555 7.555 1.00 65.12 188 SER A N 1
ATOM 1532 C CA . SER A 1 188 ? 2.973 -1.624 8.514 1.00 65.12 188 SER A CA 1
ATOM 1533 C C . SER A 1 188 ? 2.068 -1.497 9.736 1.00 65.12 188 SER A C 1
ATOM 1535 O O . SER A 1 188 ? 1.707 -0.390 10.125 1.00 65.12 188 SER A O 1
ATOM 1537 N N . CYS A 1 189 ? 1.622 -2.627 10.290 1.00 62.59 189 CYS A N 1
ATOM 1538 C CA . CYS A 1 189 ? 0.757 -2.687 11.478 1.00 62.59 189 CYS A CA 1
ATOM 1539 C C . CYS A 1 189 ? -0.479 -1.763 11.437 1.00 62.59 189 CYS A C 1
ATOM 1541 O O . CYS A 1 189 ? -0.913 -1.233 12.455 1.00 62.59 189 CYS A O 1
ATOM 1543 N N . GLY A 1 190 ? -1.050 -1.541 10.249 1.00 65.19 190 GLY A N 1
ATOM 1544 C CA . GLY A 1 190 ? -2.206 -0.658 10.078 1.00 65.19 190 GLY A CA 1
ATOM 1545 C C . GLY A 1 190 ? -1.886 0.838 10.066 1.00 65.19 190 GLY A C 1
ATOM 1546 O O . GLY A 1 190 ? -2.790 1.620 9.818 1.00 65.19 190 GLY A O 1
ATOM 1547 N N . GLN A 1 191 ? -0.632 1.241 10.245 1.00 69.81 191 GLN A N 1
ATOM 1548 C CA . GLN A 1 191 ? -0.178 2.627 10.143 1.00 69.81 191 GLN A CA 1
ATOM 1549 C C . GLN A 1 191 ? 0.525 2.868 8.807 1.00 69.81 191 GLN A C 1
ATOM 1551 O O . GLN A 1 191 ? 0.953 1.922 8.135 1.00 69.81 191 GLN A O 1
ATOM 1556 N N . LEU A 1 192 ? 0.638 4.138 8.420 1.00 77.56 192 LEU A N 1
ATOM 1557 C CA . LEU A 1 192 ? 1.505 4.530 7.309 1.00 77.56 192 LEU A CA 1
ATOM 1558 C C . LEU A 1 192 ? 2.784 5.137 7.834 1.00 77.56 192 LEU A C 1
ATOM 1560 O O . LEU A 1 192 ? 2.745 5.898 8.792 1.00 77.56 192 LEU A O 1
ATOM 1564 N N . TYR A 1 193 ? 3.884 4.866 7.152 1.00 77.12 193 TYR A N 1
ATOM 1565 C CA . TYR A 1 193 ? 5.170 5.483 7.422 1.00 77.12 193 TYR A CA 1
ATOM 1566 C C . TYR A 1 193 ? 5.677 6.142 6.152 1.00 77.12 193 TYR A C 1
ATOM 1568 O O . TYR A 1 193 ? 5.637 5.536 5.080 1.00 77.12 193 TYR A O 1
ATOM 1576 N N . THR A 1 194 ? 6.152 7.377 6.271 1.00 78.00 194 THR A N 1
ATOM 1577 C CA . THR A 1 194 ? 6.865 8.057 5.188 1.00 78.00 194 THR A CA 1
ATOM 1578 C C . THR A 1 194 ? 8.352 7.965 5.429 1.00 78.00 194 THR A C 1
ATOM 1580 O O . THR A 1 194 ? 8.833 8.403 6.475 1.00 78.00 194 THR A O 1
ATOM 1583 N N . ILE A 1 195 ? 9.060 7.434 4.441 1.00 74.50 195 ILE A N 1
ATOM 1584 C CA . ILE A 1 195 ? 10.502 7.239 4.484 1.00 74.50 195 ILE A CA 1
ATOM 1585 C C . ILE A 1 195 ? 11.122 8.154 3.426 1.00 74.50 195 ILE A C 1
ATOM 1587 O O . ILE A 1 195 ? 10.862 7.952 2.232 1.00 74.50 195 ILE A O 1
ATOM 1591 N N . PRO A 1 196 ? 11.898 9.172 3.830 1.00 70.06 196 PRO A N 1
ATOM 1592 C CA . PRO A 1 196 ? 12.607 10.024 2.887 1.00 70.06 196 PRO A CA 1
ATOM 1593 C C . PRO A 1 196 ? 13.687 9.213 2.162 1.00 70.06 196 PRO A C 1
ATOM 1595 O O . PRO A 1 196 ? 14.393 8.408 2.764 1.00 70.06 196 PRO A O 1
ATOM 1598 N N . ILE A 1 197 ? 13.818 9.415 0.849 1.00 64.44 197 ILE A N 1
ATOM 1599 C CA . ILE A 1 197 ? 14.844 8.738 0.036 1.00 64.44 197 ILE A CA 1
ATOM 1600 C C . ILE A 1 197 ? 16.101 9.623 -0.096 1.00 64.44 197 ILE A C 1
ATOM 1602 O O . ILE A 1 197 ? 17.165 9.140 -0.475 1.00 64.44 197 ILE A O 1
ATOM 1606 N N . SER A 1 198 ? 16.013 10.920 0.235 1.00 60.09 198 SER A N 1
ATOM 1607 C CA . SER A 1 198 ? 17.124 11.878 0.123 1.00 60.09 198 SER A CA 1
ATOM 1608 C C . SER A 1 198 ? 17.701 12.287 1.485 1.00 60.09 198 SER A C 1
ATOM 1610 O O . SER A 1 198 ? 16.987 12.334 2.480 1.00 60.09 198 SER A O 1
ATOM 1612 N N . TYR A 1 199 ? 18.993 12.631 1.512 1.00 51.41 199 TYR A N 1
ATOM 1613 C CA . TYR A 1 199 ? 19.790 12.926 2.715 1.00 51.41 199 TYR A CA 1
ATOM 1614 C C . TYR A 1 199 ? 19.407 14.205 3.490 1.00 51.41 199 TYR A C 1
ATOM 1616 O O . TYR A 1 199 ? 20.095 14.553 4.449 1.00 51.41 199 TYR A O 1
ATOM 1624 N N . ASN A 1 200 ? 18.343 14.917 3.110 1.00 51.16 200 ASN A N 1
ATOM 1625 C CA . ASN A 1 200 ? 17.951 16.162 3.770 1.00 51.16 200 ASN A CA 1
ATOM 1626 C C . ASN A 1 200 ? 16.853 15.940 4.827 1.00 51.16 200 ASN A C 1
ATOM 1628 O O . ASN A 1 200 ? 15.687 15.789 4.492 1.00 51.16 200 ASN A O 1
ATOM 1632 N N . TYR A 1 201 ? 17.295 15.957 6.091 1.00 50.50 201 TYR A N 1
ATOM 1633 C CA . TYR A 1 201 ? 16.688 16.424 7.358 1.00 50.50 201 TYR A CA 1
ATOM 1634 C C . TYR A 1 201 ? 15.232 16.133 7.763 1.00 50.50 201 TYR A C 1
ATOM 1636 O O . TYR A 1 201 ? 14.895 16.446 8.907 1.00 50.50 201 TYR A O 1
ATOM 1644 N N . ASP A 1 202 ? 14.380 15.532 6.940 1.00 58.59 202 ASP A N 1
ATOM 1645 C CA . ASP A 1 202 ? 13.023 15.222 7.393 1.00 58.59 202 ASP A CA 1
ATOM 1646 C C . ASP A 1 202 ? 13.030 13.924 8.208 1.00 58.59 202 ASP A C 1
ATOM 1648 O O . ASP A 1 202 ? 13.412 12.856 7.730 1.00 58.59 202 ASP A O 1
ATOM 1652 N N . ASN A 1 203 ? 12.627 14.018 9.477 1.00 66.00 203 ASN A N 1
ATOM 1653 C CA . ASN A 1 203 ? 12.448 12.833 10.306 1.00 66.00 203 ASN A CA 1
ATOM 1654 C C . ASN A 1 203 ? 11.332 11.966 9.705 1.00 66.00 203 ASN A C 1
ATOM 1656 O O . ASN A 1 203 ? 10.319 12.510 9.257 1.00 66.00 203 ASN A O 1
ATOM 1660 N N . PRO A 1 204 ? 11.469 10.630 9.719 1.00 72.19 204 PRO A N 1
ATOM 1661 C CA . PRO A 1 204 ? 10.387 9.754 9.306 1.00 72.19 204 PRO A CA 1
ATOM 1662 C C . PRO A 1 204 ? 9.143 10.039 10.153 1.00 72.19 204 PRO A C 1
ATOM 1664 O O . PRO A 1 204 ? 9.209 10.305 11.355 1.00 72.19 204 PRO A O 1
ATOM 1667 N N . GLU A 1 205 ? 7.981 9.987 9.519 1.00 78.19 205 GLU A N 1
ATOM 1668 C CA . GLU A 1 205 ? 6.707 10.266 10.172 1.00 78.19 205 GLU A CA 1
ATOM 1669 C C . GLU A 1 205 ? 5.776 9.074 10.016 1.00 78.19 205 GLU A C 1
ATOM 1671 O O . GLU A 1 205 ? 5.783 8.394 8.986 1.00 78.19 205 GLU A O 1
ATOM 1676 N N . SER A 1 206 ? 4.954 8.849 11.035 1.00 81.12 206 SER A N 1
ATOM 1677 C CA . SER A 1 206 ? 3.930 7.814 11.044 1.00 81.12 206 SER A CA 1
ATOM 1678 C C . SER A 1 206 ? 2.539 8.428 11.112 1.00 81.12 206 SER A C 1
ATOM 1680 O O . SER A 1 206 ? 2.285 9.292 11.950 1.00 81.12 206 SER A O 1
ATOM 1682 N N . PHE A 1 207 ? 1.625 7.956 10.274 1.00 79.44 207 PHE A N 1
ATOM 1683 C CA . PHE A 1 207 ? 0.220 8.333 10.291 1.00 79.44 207 PHE A CA 1
ATOM 1684 C C . PHE A 1 207 ? -0.611 7.262 10.993 1.00 79.44 207 PHE A C 1
ATOM 1686 O O . PHE A 1 207 ? -0.631 6.098 10.577 1.00 79.44 207 PHE A O 1
ATOM 1693 N N . ASN A 1 208 ? -1.343 7.678 12.026 1.00 75.06 208 ASN A N 1
ATOM 1694 C CA . ASN A 1 208 ? -2.312 6.837 12.709 1.00 75.06 208 ASN A CA 1
ATOM 1695 C C . ASN A 1 208 ? -3.707 7.036 12.077 1.00 75.06 208 ASN A C 1
ATOM 1697 O O . ASN A 1 208 ? -4.277 8.125 12.208 1.00 75.06 208 ASN A O 1
ATOM 1701 N N . PRO A 1 209 ? -4.294 6.005 11.437 1.00 77.38 209 PRO A N 1
ATOM 1702 C CA . PRO A 1 209 ? -5.600 6.120 10.787 1.00 77.38 209 PRO A CA 1
ATOM 1703 C C . PRO A 1 209 ? -6.769 6.308 11.753 1.00 77.38 209 PRO A C 1
ATOM 1705 O O . PRO A 1 209 ? -7.785 6.868 11.355 1.00 77.38 209 PRO A O 1
ATOM 1708 N N . VAL A 1 210 ? -6.645 5.845 13.000 1.00 71.25 210 VAL A N 1
ATOM 1709 C CA . VAL A 1 210 ? -7.698 5.952 14.020 1.00 71.25 210 VAL A CA 1
ATOM 1710 C C . VAL A 1 210 ? -7.774 7.375 14.554 1.00 71.25 210 VAL A C 1
ATOM 1712 O O . VAL A 1 210 ? -8.859 7.931 14.702 1.00 71.25 210 VAL A O 1
ATOM 1715 N N . LEU A 1 211 ? -6.613 7.985 14.791 1.00 70.81 211 LEU A N 1
ATOM 1716 C CA . LEU A 1 211 ? -6.524 9.365 15.268 1.00 70.81 211 LEU A CA 1
ATOM 1717 C C . LEU A 1 211 ? -6.611 10.390 14.133 1.00 70.81 211 LEU A C 1
ATOM 1719 O O . LEU A 1 211 ? -6.819 11.569 14.408 1.00 70.81 211 LEU A O 1
ATOM 1723 N N . ASN A 1 212 ? -6.456 9.955 12.875 1.00 81.19 212 ASN A N 1
ATOM 1724 C CA . ASN A 1 212 ? -6.271 10.832 11.720 1.00 81.19 212 ASN A CA 1
ATOM 1725 C C . ASN A 1 212 ? -5.191 11.886 12.006 1.00 81.19 212 ASN A C 1
ATOM 1727 O O . ASN A 1 212 ? -5.440 13.086 11.929 1.00 81.19 212 ASN A O 1
ATOM 1731 N N . GLY A 1 213 ? -4.004 11.429 12.401 1.00 78.81 213 GLY A N 1
ATOM 1732 C CA . GLY A 1 213 ? -2.924 12.304 12.845 1.00 78.81 213 GLY A CA 1
ATOM 1733 C C . GLY A 1 213 ? -1.553 11.754 12.489 1.00 78.81 213 GLY A C 1
ATOM 1734 O O . GLY A 1 213 ? -1.346 10.538 12.477 1.00 78.81 213 GLY A O 1
ATOM 1735 N N . TRP A 1 214 ? -0.629 12.666 12.197 1.00 81.19 214 TRP A N 1
ATOM 1736 C CA . TRP A 1 214 ? 0.779 12.360 11.978 1.00 81.19 214 TRP A CA 1
ATOM 1737 C C . TRP A 1 214 ? 1.578 12.539 13.263 1.00 81.19 214 TRP A C 1
ATOM 1739 O O . TRP A 1 214 ? 1.326 13.446 14.053 1.00 81.19 214 TRP A O 1
ATOM 1749 N N . PHE A 1 215 ? 2.566 11.673 13.439 1.00 76.81 215 PHE A N 1
ATOM 1750 C CA . PHE A 1 215 ? 3.460 11.643 14.585 1.00 76.81 215 PHE A CA 1
ATOM 1751 C C . PHE A 1 215 ? 4.894 11.531 14.084 1.00 76.81 215 PHE A C 1
ATOM 1753 O O . PHE A 1 215 ? 5.163 10.818 13.114 1.00 76.81 215 PHE A O 1
ATOM 1760 N N . THR A 1 216 ? 5.824 12.205 14.759 1.00 73.81 216 THR A N 1
ATOM 1761 C CA . THR A 1 216 ? 7.250 11.998 14.510 1.00 73.81 216 THR A CA 1
ATOM 1762 C C . THR A 1 216 ? 7.589 10.566 14.882 1.00 73.81 216 THR A C 1
ATOM 1764 O O . THR A 1 216 ? 7.399 10.152 16.028 1.00 73.81 216 THR A O 1
ATOM 1767 N N . SER A 1 217 ? 8.093 9.809 13.917 1.00 66.38 217 SER A N 1
ATOM 1768 C CA . SER A 1 217 ? 8.547 8.454 14.156 1.00 66.38 217 SER A CA 1
ATOM 1769 C C . SER A 1 217 ? 10.047 8.469 14.404 1.00 66.38 217 SER A C 1
ATOM 1771 O O . SER A 1 217 ? 10.802 9.161 13.728 1.00 66.38 217 SER A O 1
ATOM 1773 N N . ARG A 1 218 ? 10.492 7.711 15.405 1.00 57.81 218 ARG A N 1
ATOM 1774 C CA . ARG A 1 218 ? 11.912 7.345 15.537 1.00 57.81 218 ARG A CA 1
ATOM 1775 C C . ARG A 1 218 ? 12.226 6.045 14.804 1.00 57.81 218 ARG A C 1
ATOM 1777 O O . ARG A 1 218 ? 13.396 5.718 14.628 1.00 57.81 218 ARG A O 1
ATOM 1784 N N . LEU 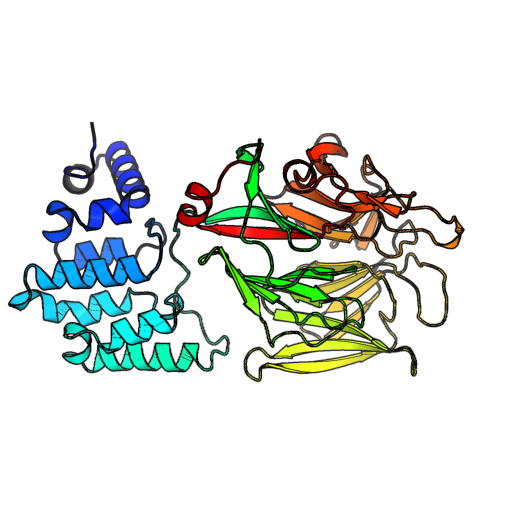A 1 219 ? 11.191 5.314 14.383 1.00 54.12 219 LEU A N 1
ATOM 1785 C CA . LEU A 1 219 ? 11.367 4.191 13.483 1.00 54.12 219 LEU A CA 1
ATOM 1786 C C . LEU A 1 219 ? 11.842 4.739 12.132 1.00 54.12 219 LEU A C 1
ATOM 1788 O O . LEU A 1 219 ? 11.299 5.729 11.652 1.00 54.12 219 LEU A O 1
ATOM 1792 N N . PHE A 1 220 ? 12.812 4.066 11.510 1.00 55.03 220 PHE A N 1
ATOM 1793 C CA . PHE A 1 220 ? 13.252 4.315 10.127 1.00 55.03 220 PHE A CA 1
ATOM 1794 C C . PHE A 1 220 ? 14.216 5.488 9.883 1.00 55.03 220 PHE A C 1
ATOM 1796 O O . PHE A 1 220 ? 14.102 6.168 8.868 1.00 55.03 220 PHE A O 1
ATOM 1803 N N . ALA A 1 221 ? 15.247 5.679 10.712 1.00 51.91 221 ALA A N 1
ATOM 1804 C CA . ALA A 1 221 ? 16.432 6.438 10.280 1.00 51.91 221 ALA A CA 1
ATOM 1805 C C . ALA A 1 221 ? 17.264 5.629 9.255 1.00 51.91 221 ALA A C 1
ATOM 1807 O O . ALA A 1 221 ? 18.417 5.282 9.503 1.00 51.91 221 ALA A O 1
ATOM 1808 N N . ILE A 1 222 ? 16.655 5.245 8.130 1.00 55.09 222 ILE A N 1
ATOM 1809 C CA . ILE A 1 222 ? 17.329 4.540 7.042 1.00 55.09 222 ILE A CA 1
ATOM 1810 C C . ILE A 1 222 ? 16.906 5.150 5.701 1.00 55.09 222 ILE A C 1
ATOM 1812 O O . ILE A 1 222 ? 15.724 5.220 5.379 1.00 55.09 222 ILE A O 1
ATOM 1816 N N . ASN A 1 223 ? 17.883 5.599 4.913 1.00 59.50 223 ASN A N 1
ATOM 1817 C CA . ASN A 1 223 ? 17.660 6.267 3.624 1.00 59.50 223 ASN A CA 1
ATOM 1818 C C . ASN A 1 223 ? 17.610 5.251 2.473 1.00 59.50 223 ASN A C 1
ATOM 1820 O O . ASN A 1 223 ? 18.271 5.424 1.450 1.00 59.50 223 ASN A O 1
ATOM 1824 N N . VAL A 1 224 ? 16.905 4.134 2.666 1.00 64.94 224 VAL A N 1
ATOM 1825 C CA . VAL A 1 224 ? 16.916 3.012 1.715 1.00 64.94 224 VAL A CA 1
ATOM 1826 C C . VAL A 1 224 ? 15.499 2.518 1.432 1.00 64.94 224 VAL A C 1
ATOM 1828 O O . VAL A 1 224 ? 14.610 2.699 2.263 1.00 64.94 224 VAL A O 1
ATOM 1831 N N . PRO A 1 225 ? 15.251 1.897 0.266 1.00 67.50 225 PRO A N 1
ATOM 1832 C CA . PRO A 1 225 ? 13.966 1.281 -0.029 1.00 67.50 225 PRO A CA 1
ATOM 1833 C C . PRO A 1 225 ? 13.569 0.235 1.023 1.00 67.50 225 PRO A C 1
ATOM 1835 O O . PRO A 1 225 ? 14.319 -0.700 1.304 1.00 67.50 225 PRO A O 1
ATOM 1838 N N . VAL A 1 226 ? 12.360 0.389 1.562 1.00 69.62 226 VAL A N 1
ATOM 1839 C CA . VAL A 1 226 ? 11.769 -0.508 2.560 1.00 69.62 226 VAL A CA 1
ATOM 1840 C C . VAL A 1 226 ? 10.519 -1.168 1.989 1.00 69.62 226 VAL A C 1
ATOM 1842 O O . VAL A 1 226 ? 9.787 -0.569 1.199 1.00 69.62 226 VAL A O 1
ATOM 1845 N N . VAL A 1 227 ? 10.275 -2.404 2.401 1.00 73.50 227 VAL A N 1
ATOM 1846 C CA . VAL A 1 227 ? 9.138 -3.225 2.000 1.00 73.50 227 VAL A CA 1
ATOM 1847 C C . VAL A 1 227 ? 8.626 -4.010 3.208 1.00 73.50 227 VAL A C 1
ATOM 1849 O O . VAL A 1 227 ? 9.407 -4.450 4.049 1.00 73.50 227 VAL A O 1
ATOM 1852 N N . ALA A 1 228 ? 7.308 -4.168 3.311 1.00 65.69 228 ALA A N 1
ATOM 1853 C CA . ALA A 1 228 ? 6.689 -4.986 4.348 1.00 65.69 228 ALA A CA 1
ATOM 1854 C C . ALA A 1 228 ? 6.310 -6.360 3.777 1.00 65.69 228 ALA A C 1
ATOM 1856 O O . ALA A 1 228 ? 5.622 -6.438 2.758 1.00 65.69 228 ALA A O 1
ATOM 1857 N N . ILE A 1 229 ? 6.739 -7.433 4.439 1.00 68.06 229 ILE A N 1
ATOM 1858 C CA . ILE A 1 229 ? 6.466 -8.827 4.071 1.00 68.06 229 ILE A CA 1
ATOM 1859 C C . ILE A 1 229 ? 5.831 -9.494 5.287 1.00 68.06 229 ILE A C 1
ATOM 1861 O O . ILE A 1 229 ? 6.454 -9.588 6.336 1.00 68.06 229 ILE A O 1
ATOM 1865 N N . ARG A 1 230 ? 4.568 -9.926 5.170 1.00 64.38 230 ARG A N 1
ATOM 1866 C CA . ARG A 1 230 ? 3.819 -10.611 6.249 1.00 64.38 230 ARG A CA 1
ATOM 1867 C C . ARG A 1 230 ? 3.812 -9.877 7.607 1.00 64.38 230 ARG A C 1
ATOM 1869 O O . ARG A 1 230 ? 3.698 -10.511 8.645 1.00 64.38 230 ARG A O 1
ATOM 1876 N N . GLY A 1 231 ? 3.892 -8.545 7.595 1.00 62.50 231 GLY A N 1
ATOM 1877 C CA . GLY A 1 231 ? 3.934 -7.710 8.807 1.00 62.50 231 GLY A CA 1
ATOM 1878 C C . GLY A 1 231 ? 5.347 -7.343 9.266 1.00 62.50 231 GLY A C 1
ATOM 1879 O O . GLY A 1 231 ? 5.521 -6.337 9.946 1.00 62.50 231 GLY A O 1
ATOM 1880 N N . GLU A 1 232 ? 6.361 -8.067 8.803 1.00 71.00 232 GLU A N 1
ATOM 1881 C CA . GLU A 1 232 ? 7.763 -7.768 9.069 1.00 71.00 232 GLU A CA 1
ATOM 1882 C C . GLU A 1 232 ? 8.295 -6.743 8.065 1.00 71.00 232 GLU A C 1
ATOM 1884 O O . GLU A 1 232 ? 7.846 -6.673 6.916 1.00 71.00 232 GLU A O 1
ATOM 1889 N N . ILE A 1 233 ? 9.254 -5.923 8.491 1.00 76.94 233 ILE A N 1
ATOM 1890 C CA . ILE A 1 233 ? 9.767 -4.820 7.680 1.00 76.94 233 ILE A CA 1
ATOM 1891 C C . ILE A 1 233 ? 11.199 -5.120 7.259 1.00 76.94 233 ILE A C 1
ATOM 1893 O O . ILE A 1 233 ? 12.075 -5.334 8.095 1.00 76.94 233 ILE A O 1
ATOM 1897 N N . TYR A 1 234 ? 11.430 -5.083 5.952 1.00 80.25 234 TYR A N 1
ATOM 1898 C CA . TYR A 1 234 ? 12.718 -5.342 5.333 1.00 80.25 234 TYR A CA 1
ATOM 1899 C C . TYR A 1 234 ? 13.206 -4.103 4.595 1.00 80.25 234 TYR A C 1
ATOM 1901 O O . TYR A 1 234 ? 12.441 -3.426 3.913 1.00 80.25 234 TYR A O 1
ATOM 1909 N N . ALA A 1 235 ? 14.495 -3.824 4.703 1.00 81.56 235 ALA A N 1
ATOM 1910 C CA . ALA A 1 235 ? 15.192 -2.801 3.947 1.00 81.56 235 ALA A CA 1
ATOM 1911 C C . ALA A 1 235 ? 16.203 -3.467 3.017 1.00 81.56 235 ALA A C 1
ATOM 1913 O O . ALA A 1 235 ? 16.929 -4.370 3.432 1.00 81.56 235 ALA A O 1
ATOM 1914 N N . VAL A 1 236 ? 16.268 -2.989 1.776 1.00 83.56 236 VAL A N 1
ATOM 1915 C CA . VAL A 1 236 ? 17.306 -3.387 0.820 1.00 83.56 236 VAL A CA 1
ATOM 1916 C C . VAL A 1 236 ? 18.200 -2.185 0.586 1.00 83.56 236 VAL A C 1
ATOM 1918 O O . VAL A 1 236 ? 17.846 -1.249 -0.131 1.00 83.56 236 VAL A O 1
ATOM 1921 N N . GLU A 1 237 ? 19.353 -2.197 1.237 1.00 83.81 237 GLU A N 1
ATOM 1922 C CA . GLU A 1 237 ? 20.367 -1.163 1.104 1.00 83.81 237 GLU A CA 1
ATOM 1923 C C . GLU A 1 237 ? 21.372 -1.549 0.025 1.00 83.81 237 GLU A C 1
ATOM 1925 O O . GLU A 1 237 ? 21.838 -2.682 -0.028 1.00 83.81 237 GLU A O 1
ATOM 1930 N N . VAL A 1 238 ? 21.724 -0.590 -0.827 1.00 83.19 238 VAL A N 1
ATOM 1931 C CA . VAL A 1 238 ? 22.734 -0.772 -1.870 1.00 83.19 238 VAL A CA 1
ATOM 1932 C C . VAL A 1 238 ? 23.949 0.061 -1.499 1.00 83.19 238 VAL A C 1
ATOM 1934 O O . VAL A 1 238 ? 23.951 1.285 -1.647 1.00 83.19 238 VAL A O 1
ATOM 1937 N N . GLN A 1 239 ? 24.990 -0.606 -1.016 1.00 80.81 239 GLN A N 1
ATOM 1938 C CA . GLN A 1 239 ? 26.283 0.004 -0.747 1.00 80.81 239 GLN A CA 1
ATOM 1939 C C . GLN A 1 239 ? 27.100 0.067 -2.042 1.00 80.81 239 GLN A C 1
ATOM 1941 O O . GLN A 1 239 ? 27.041 -0.828 -2.879 1.00 80.81 239 GLN A O 1
ATOM 1946 N N . THR A 1 240 ? 27.843 1.158 -2.228 1.00 78.81 240 THR A N 1
ATOM 1947 C CA . THR A 1 240 ? 28.602 1.446 -3.461 1.00 78.81 240 THR A CA 1
ATOM 1948 C C . THR A 1 240 ? 30.098 1.163 -3.333 1.00 78.81 240 THR A C 1
ATOM 1950 O O . THR A 1 240 ? 30.812 1.159 -4.329 1.00 78.81 240 THR A O 1
ATOM 1953 N N . SER A 1 241 ? 30.607 0.971 -2.116 1.00 78.38 241 SER A N 1
ATOM 1954 C CA . SER A 1 241 ? 32.026 0.722 -1.845 1.00 78.38 241 SER A CA 1
ATOM 1955 C C . SER A 1 241 ? 32.184 -0.029 -0.511 1.00 78.38 241 SER A C 1
ATOM 1957 O O . SER A 1 241 ? 32.067 0.603 0.544 1.00 78.38 241 SER A O 1
ATOM 1959 N N . PRO A 1 242 ? 32.415 -1.359 -0.524 1.00 81.06 242 PRO A N 1
ATOM 1960 C CA . PRO A 1 242 ? 32.305 -2.252 -1.688 1.00 81.06 242 PRO A CA 1
ATOM 1961 C C . PRO A 1 242 ? 30.864 -2.313 -2.228 1.00 81.06 242 PRO A C 1
ATOM 1963 O O . PRO A 1 242 ? 29.917 -2.006 -1.502 1.00 81.06 242 PRO A O 1
ATOM 1966 N N . GLU A 1 243 ? 30.694 -2.669 -3.505 1.00 83.62 243 GLU A N 1
ATOM 1967 C CA . GLU A 1 243 ? 29.361 -2.866 -4.091 1.00 83.62 243 GLU A CA 1
ATOM 1968 C C . GLU A 1 243 ? 28.693 -4.077 -3.449 1.00 83.62 243 GLU A C 1
ATOM 1970 O O . GLU A 1 243 ? 29.121 -5.198 -3.687 1.00 83.62 243 GLU A O 1
ATOM 1975 N N . GLN A 1 244 ? 27.659 -3.867 -2.640 1.00 85.38 244 GLN A N 1
ATOM 1976 C CA . GLN A 1 244 ? 26.901 -4.959 -2.033 1.00 85.38 244 GLN A CA 1
ATOM 1977 C C . GLN A 1 244 ? 25.464 -4.545 -1.733 1.00 85.38 244 GLN A C 1
ATOM 1979 O O . GLN A 1 244 ? 25.177 -3.389 -1.417 1.00 85.38 244 GLN A O 1
ATOM 1984 N N . THR A 1 245 ? 24.572 -5.520 -1.786 1.00 85.44 245 THR A N 1
ATOM 1985 C CA . THR A 1 245 ? 23.230 -5.447 -1.225 1.00 85.44 245 THR A CA 1
ATOM 1986 C C . THR A 1 245 ? 23.277 -5.881 0.221 1.00 85.44 245 THR A C 1
ATOM 1988 O O . THR A 1 245 ? 23.791 -6.955 0.527 1.00 85.44 245 THR A O 1
ATOM 1991 N N . ILE A 1 246 ? 22.684 -5.089 1.099 1.00 85.94 246 ILE A N 1
ATOM 1992 C CA . ILE A 1 246 ? 22.478 -5.447 2.493 1.00 85.94 246 ILE A CA 1
ATOM 1993 C C . ILE A 1 246 ? 20.977 -5.554 2.714 1.00 85.94 246 ILE A C 1
ATOM 1995 O O . ILE A 1 246 ? 20.248 -4.564 2.623 1.00 85.94 246 ILE A O 1
ATOM 1999 N N . VAL A 1 247 ? 20.515 -6.767 3.000 1.00 87.06 247 VAL A N 1
ATOM 2000 C CA . VAL A 1 247 ? 19.140 -7.012 3.424 1.00 87.06 247 VAL A CA 1
ATOM 2001 C C . VAL A 1 247 ? 19.101 -6.866 4.936 1.00 87.06 247 VAL A C 1
ATOM 2003 O O . VAL A 1 247 ? 19.724 -7.638 5.668 1.00 87.06 247 VAL A O 1
ATOM 2006 N N . LYS A 1 248 ? 18.377 -5.855 5.407 1.00 86.00 248 LYS A N 1
ATOM 2007 C CA . LYS A 1 248 ? 18.152 -5.610 6.830 1.00 86.00 248 LYS A CA 1
ATOM 2008 C C . LYS A 1 248 ? 16.713 -5.939 7.181 1.00 86.00 248 LYS A C 1
ATOM 2010 O O . LYS A 1 248 ? 15.803 -5.607 6.426 1.00 86.00 248 LYS A O 1
ATOM 2015 N N . LYS A 1 249 ? 16.504 -6.544 8.342 1.00 84.00 249 LYS A N 1
ATOM 2016 C CA . LYS A 1 249 ? 15.191 -6.744 8.949 1.00 84.00 249 LYS A CA 1
ATOM 2017 C C . LYS A 1 249 ? 15.063 -5.809 10.135 1.00 84.00 249 LYS A C 1
ATOM 2019 O O . LYS A 1 249 ? 15.999 -5.647 10.914 1.00 84.00 249 LYS A O 1
ATOM 2024 N N . TYR A 1 250 ? 13.925 -5.145 10.243 1.00 76.50 250 TYR A N 1
ATOM 2025 C CA . TYR A 1 250 ? 13.655 -4.298 11.387 1.00 76.50 250 TYR A CA 1
ATOM 2026 C C . TYR A 1 250 ? 13.176 -5.164 12.546 1.00 76.50 250 TYR A C 1
ATOM 2028 O O . TYR A 1 250 ? 12.135 -5.817 12.447 1.00 76.50 250 TYR A O 1
ATOM 2036 N N . ASN A 1 251 ? 13.928 -5.154 13.641 1.00 67.25 251 ASN A N 1
ATOM 2037 C CA . ASN A 1 251 ? 13.493 -5.752 14.884 1.00 67.25 251 ASN A CA 1
ATOM 2038 C C . ASN A 1 251 ? 12.615 -4.736 15.624 1.00 67.25 251 ASN A C 1
ATOM 2040 O O . ASN A 1 251 ? 13.084 -3.699 16.097 1.00 67.25 251 ASN A O 1
ATOM 2044 N N . VAL A 1 252 ? 11.318 -5.035 15.693 1.00 63.12 252 VAL A N 1
ATOM 2045 C CA . VAL A 1 252 ? 10.326 -4.184 16.363 1.00 63.12 252 VAL A CA 1
ATOM 2046 C C . VAL A 1 252 ? 10.584 -4.120 17.871 1.00 63.12 252 VAL A C 1
ATOM 2048 O O . VAL A 1 252 ? 10.358 -3.080 18.482 1.00 63.12 252 VAL A O 1
ATOM 2051 N N . GLU A 1 253 ? 11.107 -5.197 18.460 1.00 55.91 253 GLU A N 1
ATOM 2052 C CA . GLU A 1 253 ? 11.328 -5.332 19.899 1.00 55.91 253 GLU A CA 1
ATOM 2053 C C . GLU A 1 253 ? 12.416 -4.410 20.419 1.00 55.91 253 GLU A C 1
ATOM 2055 O O . GLU A 1 253 ? 12.238 -3.649 21.369 1.00 55.91 253 GLU A O 1
ATOM 2060 N N . SER A 1 254 ? 13.564 -4.486 19.764 1.00 60.47 254 SER A N 1
ATOM 2061 C CA . SER A 1 254 ? 14.755 -3.726 20.105 1.00 60.47 254 SER A CA 1
ATOM 2062 C C . SER A 1 254 ? 14.804 -2.384 19.372 1.00 60.47 254 SER A C 1
ATOM 2064 O O . SER A 1 254 ? 15.686 -1.569 19.637 1.00 60.47 254 SER A O 1
ATOM 2066 N N . CYS A 1 255 ? 13.839 -2.128 18.481 1.00 65.38 255 CYS A N 1
ATOM 2067 C CA . CYS A 1 255 ? 13.731 -0.936 17.645 1.00 65.38 255 CYS A CA 1
ATOM 2068 C C . CYS A 1 255 ? 14.976 -0.664 16.777 1.00 65.38 255 CYS A C 1
ATOM 2070 O O . CYS A 1 255 ? 15.232 0.486 16.406 1.00 65.38 255 CYS A O 1
ATOM 2072 N N . ILE A 1 256 ? 15.738 -1.704 16.432 1.00 71.19 256 ILE A N 1
ATOM 2073 C CA . ILE A 1 256 ? 16.972 -1.609 15.642 1.00 71.19 256 ILE A CA 1
ATOM 2074 C C . ILE A 1 256 ? 16.874 -2.404 14.340 1.00 71.19 256 ILE A C 1
ATOM 2076 O O . ILE A 1 256 ? 16.106 -3.354 14.204 1.00 71.19 256 ILE A O 1
ATOM 2080 N N . TRP A 1 257 ? 17.678 -1.998 13.362 1.00 78.31 257 TRP A N 1
ATOM 2081 C CA . TRP A 1 257 ? 17.863 -2.753 12.129 1.00 78.31 257 TRP A CA 1
ATOM 2082 C C . TRP A 1 257 ? 18.924 -3.829 12.322 1.00 78.31 257 TRP A C 1
ATOM 2084 O O . TRP A 1 257 ? 20.061 -3.523 12.680 1.00 78.31 257 TRP A O 1
ATOM 2094 N N . GLU A 1 258 ? 18.564 -5.065 12.010 1.00 83.94 258 GLU A N 1
ATOM 2095 C CA . GLU A 1 258 ? 19.464 -6.209 12.025 1.00 83.94 258 GLU A CA 1
ATOM 2096 C C . GLU A 1 258 ? 19.817 -6.592 10.589 1.00 83.94 258 GLU A C 1
ATOM 2098 O O . GLU A 1 258 ? 18.944 -6.739 9.732 1.00 83.94 258 GLU A O 1
ATOM 2103 N N . THR A 1 259 ? 21.108 -6.735 10.302 1.00 86.38 259 THR A N 1
ATOM 2104 C CA . THR A 1 259 ? 21.563 -7.225 8.998 1.00 86.38 259 THR A CA 1
ATOM 2105 C C . THR A 1 259 ? 21.322 -8.726 8.921 1.00 86.38 259 THR A C 1
ATOM 2107 O O . THR A 1 259 ? 21.925 -9.479 9.681 1.00 86.38 259 THR A O 1
ATOM 2110 N N . LEU A 1 260 ? 20.474 -9.156 7.986 1.00 82.69 260 LEU A N 1
ATOM 2111 C CA . LEU A 1 260 ? 20.250 -10.575 7.708 1.00 82.69 260 LEU A CA 1
ATOM 2112 C C . LEU A 1 260 ? 21.320 -11.133 6.776 1.00 82.69 260 LEU A C 1
ATOM 2114 O O . LEU A 1 260 ? 21.864 -12.206 7.020 1.00 82.69 260 LEU A O 1
ATOM 2118 N N . LEU A 1 261 ? 21.607 -10.404 5.696 1.00 85.81 261 LEU A N 1
ATOM 2119 C CA . LEU A 1 261 ? 22.535 -10.847 4.666 1.00 85.81 261 LEU A CA 1
ATOM 2120 C C . LEU A 1 261 ? 23.197 -9.652 3.981 1.00 85.81 261 LEU A C 1
ATOM 2122 O O . LEU A 1 261 ? 22.530 -8.666 3.666 1.00 85.81 261 LEU A O 1
ATOM 2126 N N . SER A 1 262 ? 24.486 -9.796 3.687 1.00 83.94 262 SER A N 1
ATOM 2127 C CA . SER A 1 262 ? 25.226 -8.931 2.767 1.00 83.94 262 SER A CA 1
ATOM 2128 C C . SER A 1 262 ? 25.701 -9.772 1.583 1.00 83.94 262 SER A C 1
ATOM 2130 O O . SER A 1 262 ? 26.362 -10.789 1.790 1.00 83.94 262 SER A O 1
ATOM 2132 N N . CYS A 1 263 ? 25.347 -9.380 0.361 1.00 79.88 263 CYS A N 1
ATOM 2133 C CA . CYS A 1 263 ? 25.571 -10.168 -0.856 1.00 79.88 263 CYS A CA 1
ATOM 2134 C C . CYS A 1 263 ? 25.858 -9.267 -2.064 1.00 79.88 263 CYS A C 1
ATOM 2136 O O . CYS A 1 263 ? 25.501 -8.093 -2.056 1.00 79.88 263 CYS A O 1
ATOM 2138 N N . LEU A 1 264 ? 26.462 -9.802 -3.128 1.00 77.62 264 LEU A N 1
ATOM 2139 C CA . LEU A 1 264 ? 26.630 -9.061 -4.392 1.00 77.62 264 LEU A CA 1
ATOM 2140 C C . LEU A 1 264 ? 25.343 -9.093 -5.240 1.00 77.62 264 LEU A C 1
ATOM 2142 O O . LEU A 1 264 ? 25.077 -8.207 -6.053 1.00 77.62 264 LEU A O 1
ATOM 2146 N N . GLU A 1 265 ? 24.530 -10.124 -5.037 1.00 78.25 265 GLU A N 1
ATOM 2147 C CA . GLU A 1 265 ? 23.228 -10.361 -5.641 1.00 78.25 265 GLU A CA 1
ATOM 2148 C C . GLU A 1 265 ? 22.241 -9.258 -5.246 1.00 78.25 265 GLU A C 1
ATOM 2150 O O . GLU A 1 265 ? 22.291 -8.720 -4.141 1.00 78.25 265 GLU A O 1
ATOM 2155 N N . GLY A 1 266 ? 21.352 -8.867 -6.162 1.00 68.25 266 GLY A N 1
ATOM 2156 C CA . GLY A 1 266 ? 20.380 -7.799 -5.909 1.00 68.25 266 GLY A CA 1
ATOM 2157 C C . GLY A 1 266 ? 20.941 -6.369 -5.888 1.00 68.25 266 GLY A C 1
ATOM 2158 O O . GLY A 1 266 ? 20.161 -5.439 -5.696 1.00 68.25 266 GLY A O 1
ATOM 2159 N N . CYS A 1 267 ? 22.249 -6.161 -6.108 1.00 81.81 267 CYS A N 1
ATOM 2160 C CA . CYS A 1 267 ? 22.914 -4.869 -5.874 1.00 81.81 267 CYS A CA 1
ATOM 2161 C C . CYS A 1 267 ? 22.575 -3.874 -6.987 1.00 81.81 267 CYS A C 1
ATOM 2163 O O . CYS A 1 267 ? 23.299 -3.742 -7.973 1.00 81.81 267 CYS A O 1
ATOM 2165 N N . ARG A 1 268 ? 21.400 -3.239 -6.886 1.00 88.44 268 ARG A N 1
ATOM 2166 C CA . ARG A 1 268 ? 20.847 -2.352 -7.917 1.00 88.44 268 ARG A CA 1
ATOM 2167 C C . ARG A 1 268 ? 20.134 -1.155 -7.305 1.00 88.44 268 ARG A C 1
ATOM 2169 O O . ARG A 1 268 ? 19.140 -1.285 -6.595 1.00 88.44 268 ARG A O 1
ATOM 2176 N N . LYS A 1 269 ? 20.623 0.038 -7.641 1.00 87.12 269 LYS A N 1
ATOM 2177 C CA . LYS A 1 269 ? 19.945 1.303 -7.341 1.00 87.12 269 LYS A CA 1
ATOM 2178 C C . LYS A 1 269 ? 18.659 1.387 -8.158 1.00 87.12 269 LYS A C 1
ATOM 2180 O O . LYS A 1 269 ? 18.590 0.835 -9.252 1.00 87.12 269 LYS A O 1
ATOM 2185 N N . GLU A 1 270 ? 17.661 2.104 -7.644 1.00 88.75 270 GLU A N 1
ATOM 2186 C CA . GLU A 1 270 ? 16.402 2.377 -8.362 1.00 88.75 270 GLU A CA 1
ATOM 2187 C C . GLU A 1 270 ? 15.615 1.112 -8.764 1.00 88.75 270 GLU A C 1
ATOM 2189 O O . GLU A 1 270 ? 14.743 1.180 -9.631 1.00 88.75 270 GLU A O 1
ATOM 2194 N N . ALA A 1 271 ? 15.913 -0.043 -8.160 1.00 91.56 271 ALA A N 1
ATOM 2195 C CA . ALA A 1 271 ? 15.187 -1.278 -8.417 1.00 91.56 271 ALA A CA 1
ATOM 2196 C C . ALA A 1 271 ? 13.750 -1.200 -7.879 1.00 91.56 271 ALA A C 1
ATOM 2198 O O . ALA A 1 271 ? 13.471 -0.578 -6.844 1.00 91.56 271 ALA A O 1
ATOM 2199 N N . CYS A 1 272 ? 12.833 -1.861 -8.579 1.00 92.88 272 CYS A N 1
ATOM 2200 C CA . CYS A 1 272 ? 11.479 -2.068 -8.099 1.00 92.88 272 CYS A CA 1
ATOM 2201 C C . CYS A 1 272 ? 11.484 -3.218 -7.083 1.00 92.88 272 CYS A C 1
ATOM 2203 O O . CYS A 1 272 ? 11.940 -4.319 -7.391 1.00 92.88 272 CYS A O 1
ATOM 2205 N N . LEU A 1 273 ? 11.000 -2.945 -5.869 1.00 91.25 273 LEU A N 1
ATOM 2206 C CA . LEU A 1 273 ? 10.865 -3.938 -4.806 1.00 91.25 273 LEU A CA 1
ATOM 2207 C C . LEU A 1 273 ? 9.402 -4.336 -4.666 1.00 91.25 273 LEU A C 1
ATOM 2209 O O . LEU A 1 273 ? 8.558 -3.467 -4.438 1.00 91.25 273 LEU A O 1
ATOM 2213 N N . VAL A 1 274 ? 9.115 -5.633 -4.757 1.00 91.31 274 VAL A N 1
ATOM 2214 C CA . VAL A 1 274 ? 7.763 -6.175 -4.576 1.00 91.31 274 VAL A CA 1
ATOM 2215 C C . VAL A 1 274 ? 7.798 -7.331 -3.583 1.00 91.31 274 VAL A C 1
ATOM 2217 O O . VAL A 1 274 ? 8.595 -8.254 -3.716 1.00 91.31 274 VAL A O 1
ATOM 2220 N N . ALA A 1 275 ? 6.919 -7.288 -2.587 1.00 87.06 275 ALA A N 1
ATOM 2221 C CA . ALA A 1 275 ? 6.694 -8.396 -1.667 1.00 87.06 275 ALA A CA 1
ATOM 2222 C C . ALA A 1 275 ? 5.611 -9.332 -2.211 1.00 87.06 275 ALA A C 1
ATOM 2224 O O . ALA A 1 275 ? 4.513 -8.870 -2.529 1.00 87.06 275 ALA A O 1
ATOM 2225 N N . ALA A 1 276 ? 5.887 -10.637 -2.258 1.00 85.38 276 ALA A N 1
ATOM 2226 C CA . ALA A 1 276 ? 4.875 -11.655 -2.533 1.00 85.38 276 ALA A CA 1
ATOM 2227 C C . ALA A 1 276 ? 5.164 -12.932 -1.731 1.00 85.38 276 ALA A C 1
ATOM 2229 O O . ALA A 1 276 ? 6.264 -13.484 -1.787 1.00 85.38 276 ALA A O 1
ATOM 2230 N N . GLY A 1 277 ? 4.179 -13.415 -0.970 1.00 80.88 277 GLY A N 1
ATOM 2231 C CA . GLY A 1 277 ? 4.352 -14.599 -0.128 1.00 80.88 277 GLY A CA 1
ATOM 2232 C C . GLY A 1 277 ? 5.430 -14.398 0.945 1.00 80.88 277 GLY A C 1
ATOM 2233 O O . GLY A 1 277 ? 5.273 -13.550 1.820 1.00 80.88 277 GLY A O 1
ATOM 2234 N N . SER A 1 278 ? 6.473 -15.230 0.922 1.00 83.44 278 SER A N 1
ATOM 2235 C CA . SER A 1 278 ? 7.689 -15.139 1.757 1.00 83.44 278 SER A CA 1
ATOM 2236 C C . SER A 1 278 ? 8.908 -14.637 0.972 1.00 83.44 278 SER A C 1
ATOM 2238 O O . SER A 1 278 ? 10.043 -14.846 1.383 1.00 83.44 278 SER A O 1
ATOM 2240 N N . HIS A 1 279 ? 8.686 -14.017 -0.188 1.00 87.56 279 HIS A N 1
ATOM 2241 C CA . HIS A 1 279 ? 9.758 -13.609 -1.083 1.00 87.56 279 HIS A CA 1
ATOM 2242 C C . HIS A 1 279 ? 9.749 -12.103 -1.317 1.00 87.56 279 HIS A C 1
ATOM 2244 O O . HIS A 1 279 ? 8.696 -11.468 -1.462 1.00 87.56 279 HIS A O 1
ATOM 2250 N N . LEU A 1 280 ? 10.954 -11.551 -1.413 1.00 90.44 280 LEU A N 1
ATOM 2251 C CA . LEU A 1 280 ? 11.207 -10.195 -1.865 1.00 90.44 280 LEU A CA 1
ATOM 2252 C C . LEU A 1 280 ? 11.750 -10.212 -3.289 1.00 90.44 280 LEU A C 1
ATOM 2254 O O . LEU A 1 280 ? 12.832 -10.731 -3.528 1.00 90.44 280 LEU A O 1
ATOM 2258 N N . TYR A 1 281 ? 11.036 -9.601 -4.220 1.00 92.62 281 TYR A N 1
ATOM 2259 C CA . TYR A 1 281 ? 11.437 -9.502 -5.617 1.00 92.62 281 TYR A CA 1
ATOM 2260 C C . TYR A 1 281 ? 12.163 -8.182 -5.865 1.00 92.62 281 TYR A C 1
ATOM 2262 O O . TYR A 1 281 ? 11.658 -7.119 -5.500 1.00 92.62 281 TYR A O 1
ATOM 2270 N N . VAL A 1 282 ? 13.332 -8.254 -6.502 1.00 93.75 282 VAL A N 1
ATOM 2271 C CA . VAL A 1 282 ? 14.166 -7.112 -6.893 1.00 93.75 282 VAL A CA 1
ATOM 2272 C C . VAL A 1 282 ? 14.266 -7.060 -8.408 1.00 93.75 282 VAL A C 1
ATOM 2274 O O . VAL A 1 282 ? 14.980 -7.844 -9.039 1.00 93.75 282 VAL A O 1
ATOM 2277 N N . LEU A 1 283 ? 13.542 -6.112 -8.989 1.00 95.50 283 LEU A N 1
ATOM 2278 C CA . LEU A 1 283 ? 13.205 -6.095 -10.406 1.00 95.50 283 LEU A CA 1
ATOM 2279 C C . LEU A 1 283 ? 13.812 -4.853 -11.064 1.00 95.50 283 LEU A C 1
ATOM 2281 O O . LEU A 1 283 ? 13.518 -3.718 -10.674 1.00 95.50 283 LEU A O 1
ATOM 2285 N N . GLY A 1 284 ? 14.689 -5.071 -12.043 1.00 94.94 284 GLY A N 1
ATOM 2286 C CA . GLY A 1 284 ? 15.393 -4.008 -12.755 1.00 94.94 284 GLY A CA 1
ATOM 2287 C C . GLY A 1 284 ? 16.307 -3.178 -11.854 1.00 94.94 284 GLY A C 1
ATOM 2288 O O . GLY A 1 284 ? 16.930 -3.699 -10.932 1.00 94.94 284 GLY A O 1
ATOM 2289 N N . GLY A 1 285 ? 16.400 -1.880 -12.124 1.00 92.81 285 GLY A N 1
ATOM 2290 C CA . GLY A 1 285 ? 17.325 -0.940 -11.496 1.00 92.81 285 GLY A CA 1
ATOM 2291 C C . GLY A 1 285 ? 18.609 -0.769 -12.306 1.00 92.81 285 GLY A C 1
ATOM 2292 O O . GLY A 1 285 ? 18.660 -1.101 -13.489 1.00 92.81 285 GLY A O 1
ATOM 2293 N N . SER A 1 286 ? 19.646 -0.223 -11.682 1.00 90.56 286 SER A N 1
ATOM 2294 C CA . SER A 1 286 ? 20.980 -0.054 -12.271 1.00 90.56 286 SER A CA 1
ATOM 2295 C C . SER A 1 286 ? 22.062 -0.504 -11.282 1.00 90.56 286 SER A C 1
ATOM 2297 O O . SER A 1 286 ? 22.002 -0.085 -10.117 1.00 90.56 286 SER A O 1
ATOM 2299 N N . PRO A 1 287 ? 23.052 -1.314 -11.698 1.00 88.38 287 PRO A N 1
ATOM 2300 C CA . PRO A 1 287 ? 24.208 -1.645 -10.860 1.00 88.38 287 PRO A CA 1
ATOM 2301 C C . PRO A 1 287 ? 24.929 -0.381 -10.361 1.00 88.38 287 PRO A C 1
ATOM 2303 O O . PRO A 1 287 ? 24.915 0.627 -11.057 1.00 88.38 287 PRO A O 1
ATOM 2306 N N . PRO A 1 288 ? 25.589 -0.364 -9.191 1.00 84.31 288 PRO A N 1
ATOM 2307 C CA . PRO A 1 288 ? 26.310 0.827 -8.742 1.00 84.31 288 PRO A CA 1
ATOM 2308 C C . PRO A 1 288 ? 27.442 1.256 -9.685 1.00 84.31 288 PRO A C 1
ATOM 2310 O O . PRO A 1 288 ? 27.673 2.459 -9.828 1.00 84.31 288 PRO A O 1
ATOM 2313 N N . SER A 1 289 ? 28.075 0.281 -10.339 1.00 82.19 289 SER A N 1
ATOM 2314 C CA . SER A 1 289 ? 29.178 0.416 -11.297 1.00 82.19 289 SER A CA 1
ATOM 2315 C C . SER A 1 289 ? 28.749 0.913 -12.677 1.00 82.19 289 SER A C 1
ATOM 2317 O O . SER A 1 289 ? 29.596 1.340 -13.460 1.00 82.19 289 SER A O 1
ATOM 2319 N N . SER A 1 290 ? 27.453 0.871 -13.000 1.00 82.44 290 SER A N 1
ATOM 2320 C CA . SER A 1 290 ? 26.930 1.263 -14.309 1.00 82.44 290 SER A CA 1
ATOM 2321 C C . SER A 1 290 ? 25.737 2.195 -14.172 1.00 82.44 290 SER A C 1
ATOM 2323 O O . SER A 1 290 ? 24.845 2.007 -13.355 1.00 82.44 290 SER A O 1
ATOM 2325 N N . SER A 1 291 ? 25.670 3.208 -15.026 1.00 77.62 291 SER A N 1
ATOM 2326 C CA . SER A 1 291 ? 24.485 4.053 -15.100 1.00 77.62 291 SER A CA 1
ATOM 2327 C C . SER A 1 291 ? 23.362 3.430 -15.929 1.00 77.62 291 SER A C 1
ATOM 2329 O O . SER A 1 291 ? 22.297 4.033 -15.970 1.00 77.62 291 SER A O 1
ATOM 2331 N N . GLN A 1 292 ? 23.558 2.276 -16.575 1.00 88.25 292 GLN A N 1
ATOM 2332 C CA . GLN A 1 292 ? 22.543 1.632 -17.414 1.00 88.25 292 GLN A CA 1
ATOM 2333 C C . GLN A 1 292 ? 21.510 0.872 -16.582 1.00 88.25 292 GLN A C 1
ATOM 2335 O O . GLN A 1 292 ? 21.829 0.274 -15.551 1.00 88.25 292 GLN A O 1
ATOM 2340 N N . ASN A 1 293 ? 20.259 0.908 -17.042 1.00 92.69 293 ASN A N 1
ATOM 2341 C CA . ASN A 1 293 ? 19.222 0.073 -16.461 1.00 92.69 293 ASN A CA 1
ATOM 2342 C C . ASN A 1 293 ? 19.356 -1.360 -16.967 1.00 92.69 293 ASN A C 1
ATOM 2344 O O . ASN A 1 293 ? 19.966 -1.607 -17.998 1.00 92.69 293 ASN A O 1
ATOM 2348 N N . VAL A 1 294 ? 18.811 -2.308 -16.213 1.00 94.69 294 VAL A N 1
ATOM 2349 C CA . VAL A 1 294 ? 18.822 -3.722 -16.588 1.00 94.69 294 VAL A CA 1
ATOM 2350 C C . VAL A 1 294 ? 17.418 -4.304 -16.507 1.00 94.69 294 VAL A C 1
ATOM 2352 O O . VAL A 1 294 ? 16.572 -3.813 -15.759 1.00 94.69 294 VAL A O 1
ATOM 2355 N N . ALA A 1 295 ? 17.180 -5.379 -17.256 1.00 95.75 295 ALA A N 1
ATOM 2356 C CA . ALA A 1 295 ? 15.972 -6.199 -17.150 1.00 95.75 295 ALA A CA 1
ATOM 2357 C C . ALA A 1 295 ? 16.082 -7.289 -16.063 1.00 95.75 295 ALA A C 1
ATOM 2359 O O . ALA A 1 295 ? 15.154 -8.067 -15.855 1.00 95.75 295 ALA A O 1
ATOM 2360 N N . LYS A 1 296 ? 17.222 -7.341 -15.359 1.00 95.50 296 LYS A N 1
ATOM 2361 C CA . LYS A 1 296 ? 17.552 -8.400 -14.406 1.00 95.50 296 LYS A CA 1
ATOM 2362 C C . LYS A 1 296 ? 16.523 -8.510 -13.282 1.00 95.50 296 LYS A C 1
ATOM 2364 O O . LYS A 1 296 ? 16.190 -7.500 -12.651 1.00 95.50 296 LYS A O 1
ATOM 2369 N N . ALA A 1 297 ? 16.102 -9.734 -12.981 1.00 96.19 297 ALA A N 1
ATOM 2370 C CA . ALA A 1 297 ? 15.160 -10.017 -11.908 1.00 96.19 297 ALA A CA 1
ATOM 2371 C C . ALA A 1 297 ? 15.682 -11.119 -10.971 1.00 96.19 297 ALA A C 1
ATOM 2373 O O . ALA A 1 297 ? 16.175 -12.164 -11.391 1.00 96.19 297 ALA A O 1
ATOM 2374 N N . GLU A 1 298 ? 15.601 -10.865 -9.668 1.00 95.25 298 GLU A N 1
ATOM 2375 C CA . GLU A 1 298 ? 16.024 -11.796 -8.616 1.00 95.25 298 GLU A CA 1
ATOM 2376 C C . GLU A 1 298 ? 14.992 -11.771 -7.490 1.00 95.25 298 GLU A C 1
ATOM 2378 O O . GLU A 1 298 ? 14.331 -10.750 -7.279 1.00 95.25 298 GLU A O 1
ATOM 2383 N N . ARG A 1 299 ? 14.864 -12.871 -6.748 1.00 93.94 299 ARG A N 1
ATOM 2384 C CA . ARG A 1 299 ? 14.056 -12.920 -5.528 1.00 93.94 299 ARG A CA 1
ATOM 2385 C C . ARG A 1 299 ? 14.892 -13.368 -4.337 1.00 93.94 299 ARG A C 1
ATOM 2387 O O . ARG A 1 299 ? 15.832 -14.138 -4.492 1.00 93.94 299 ARG A O 1
ATOM 2394 N N . PHE A 1 300 ? 14.545 -12.880 -3.159 1.00 90.81 300 PHE A N 1
ATOM 2395 C CA . PHE A 1 300 ? 15.145 -13.261 -1.890 1.00 90.81 300 PHE A CA 1
ATOM 2396 C C . PHE A 1 300 ? 14.101 -13.992 -1.050 1.00 90.81 300 PHE A C 1
ATOM 2398 O O . PHE A 1 300 ? 13.041 -13.428 -0.770 1.00 90.81 300 PHE A O 1
ATOM 2405 N N . ASP A 1 301 ? 14.386 -15.238 -0.682 1.00 89.56 301 ASP A N 1
ATOM 2406 C CA . ASP A 1 301 ? 13.576 -16.014 0.256 1.00 89.56 301 ASP A CA 1
ATOM 2407 C C . ASP A 1 301 ? 13.890 -15.552 1.684 1.00 89.56 301 ASP A C 1
ATOM 2409 O O . ASP A 1 301 ? 15.023 -15.675 2.154 1.00 89.56 301 ASP A O 1
ATOM 2413 N N . THR A 1 302 ? 12.891 -15.005 2.380 1.00 83.81 302 THR A N 1
ATOM 2414 C CA . THR A 1 302 ? 13.059 -14.475 3.740 1.00 83.81 302 THR A CA 1
ATOM 2415 C C . THR A 1 302 ? 13.093 -15.551 4.826 1.00 83.81 302 THR A C 1
ATOM 2417 O O . THR A 1 302 ? 13.403 -15.234 5.971 1.00 83.81 302 THR A O 1
ATOM 2420 N N . VAL A 1 303 ? 12.722 -16.792 4.505 1.00 85.38 303 VAL A N 1
ATOM 2421 C CA . VAL A 1 303 ? 12.777 -17.947 5.413 1.00 85.38 303 VAL A CA 1
ATOM 2422 C C . VAL A 1 303 ? 14.160 -18.579 5.333 1.00 85.38 303 VAL A C 1
ATOM 2424 O O . VAL A 1 303 ? 14.826 -18.754 6.351 1.00 85.38 303 VAL A O 1
ATOM 2427 N N . GLU A 1 304 ? 14.618 -18.856 4.114 1.00 88.06 304 GLU A N 1
ATOM 2428 C CA . GLU A 1 304 ? 15.913 -19.496 3.867 1.00 88.06 304 GLU A CA 1
ATOM 2429 C C . GLU A 1 304 ? 17.092 -18.512 3.854 1.00 88.06 304 GLU A C 1
ATOM 2431 O O . GLU A 1 304 ? 18.248 -18.936 3.898 1.00 88.06 304 GLU A O 1
ATOM 2436 N N . ASN A 1 305 ? 16.812 -17.206 3.791 1.00 87.75 305 ASN A N 1
ATOM 2437 C CA . ASN A 1 305 ? 17.787 -16.124 3.632 1.00 87.75 305 ASN A CA 1
ATOM 2438 C C . ASN A 1 305 ? 18.707 -16.314 2.418 1.00 87.75 305 ASN A C 1
ATOM 2440 O O . ASN A 1 305 ? 19.923 -16.122 2.499 1.00 87.75 305 ASN A O 1
ATOM 2444 N N . LYS A 1 306 ? 18.126 -16.697 1.277 1.00 89.94 306 LYS A N 1
ATOM 2445 C CA . LYS A 1 306 ? 18.862 -16.998 0.041 1.00 89.94 306 LYS A CA 1
ATOM 2446 C C . LYS A 1 306 ? 18.327 -16.204 -1.139 1.00 89.94 306 LYS A C 1
ATOM 2448 O O . LYS A 1 306 ? 17.128 -15.967 -1.265 1.00 89.94 306 LYS A O 1
ATOM 2453 N N . TRP A 1 307 ? 19.247 -15.815 -2.016 1.00 91.94 307 TRP A N 1
ATOM 2454 C CA . TRP A 1 307 ? 18.930 -15.212 -3.304 1.00 91.94 307 TRP A CA 1
ATOM 2455 C C . TRP A 1 307 ? 18.732 -16.279 -4.371 1.00 91.94 307 TRP A C 1
ATOM 2457 O O . TRP A 1 307 ? 19.509 -17.227 -4.480 1.00 91.94 307 TRP A O 1
ATOM 2467 N N . GLU A 1 308 ? 17.731 -16.064 -5.211 1.00 94.25 308 GLU A N 1
ATOM 2468 C CA . GLU A 1 308 ? 17.398 -16.914 -6.340 1.00 94.25 308 GLU A CA 1
ATOM 2469 C C . GLU A 1 308 ? 17.236 -16.064 -7.597 1.00 94.25 308 GLU A C 1
ATOM 2471 O O . GLU A 1 308 ? 16.629 -14.987 -7.587 1.00 94.25 308 GLU A O 1
ATOM 2476 N N . LYS A 1 309 ? 17.778 -16.566 -8.707 1.00 95.44 309 LYS A N 1
ATOM 2477 C CA . LYS A 1 309 ? 17.551 -15.967 -10.020 1.00 95.44 309 LYS A CA 1
ATOM 2478 C C . LYS A 1 309 ? 16.196 -16.420 -10.542 1.00 95.44 309 LYS A C 1
ATOM 2480 O O . LYS A 1 309 ? 15.874 -17.603 -10.472 1.00 95.44 309 LYS A O 1
ATOM 2485 N N . ILE A 1 310 ? 15.449 -15.478 -11.097 1.00 97.00 310 ILE A N 1
ATOM 2486 C CA . ILE A 1 310 ? 14.213 -15.743 -11.835 1.00 97.00 310 ILE A CA 1
ATOM 2487 C C . ILE A 1 310 ? 14.403 -15.300 -13.286 1.00 97.00 310 ILE A C 1
ATOM 2489 O O . ILE A 1 310 ? 15.464 -14.783 -13.640 1.00 97.00 310 ILE A O 1
ATOM 2493 N N . ALA A 1 311 ? 13.417 -15.545 -14.146 1.00 97.50 311 ALA A N 1
ATOM 2494 C CA . ALA A 1 311 ? 13.461 -15.050 -15.514 1.00 97.50 311 ALA A CA 1
ATOM 2495 C C . ALA A 1 311 ? 13.599 -13.522 -15.528 1.00 97.50 311 ALA A C 1
ATOM 2497 O O . ALA A 1 311 ? 12.947 -12.829 -14.745 1.00 97.50 311 ALA A O 1
ATOM 2498 N N . ASP A 1 312 ? 14.433 -13.003 -16.427 1.00 97.81 312 ASP A N 1
ATOM 2499 C CA . ASP A 1 312 ? 14.593 -11.564 -16.618 1.00 97.81 312 ASP A CA 1
ATOM 2500 C C . ASP A 1 312 ? 13.335 -10.958 -17.266 1.00 97.81 312 ASP A C 1
ATOM 2502 O O . ASP A 1 312 ? 12.630 -11.616 -18.039 1.00 97.81 312 ASP A O 1
ATOM 2506 N N . MET A 1 313 ? 13.057 -9.691 -16.951 1.00 97.62 313 MET A N 1
ATOM 2507 C CA . MET A 1 313 ? 11.950 -8.927 -17.539 1.00 97.62 313 MET A CA 1
ATOM 2508 C C . MET A 1 313 ? 12.136 -8.762 -19.058 1.00 97.62 313 MET A C 1
ATOM 2510 O O . MET A 1 313 ? 13.241 -8.913 -19.584 1.00 97.62 313 MET A O 1
ATOM 2514 N N . ARG A 1 314 ? 11.072 -8.407 -19.793 1.00 95.81 314 ARG A N 1
ATOM 2515 C CA . ARG A 1 314 ? 11.180 -8.151 -21.243 1.00 95.81 314 ARG A CA 1
ATOM 2516 C C . ARG A 1 314 ? 11.835 -6.810 -21.542 1.00 95.81 314 ARG A C 1
ATOM 2518 O O . ARG A 1 314 ? 12.423 -6.652 -22.610 1.00 95.81 314 ARG A O 1
ATOM 2525 N N . GLU A 1 315 ? 11.705 -5.847 -20.634 1.00 94.00 315 GLU A N 1
ATOM 2526 C CA . GLU A 1 315 ? 12.250 -4.505 -20.790 1.00 94.00 315 GLU A CA 1
ATOM 2527 C C . GLU A 1 315 ? 13.120 -4.112 -19.590 1.00 94.00 315 GLU A C 1
ATOM 2529 O O . GLU A 1 315 ? 12.839 -4.460 -18.442 1.00 94.00 315 GLU A O 1
ATOM 2534 N N . GLU A 1 316 ? 14.196 -3.369 -19.848 1.00 94.94 316 GLU A N 1
ATOM 2535 C CA . GLU A 1 316 ? 14.993 -2.768 -18.783 1.00 94.94 316 GLU A CA 1
ATOM 2536 C C . GLU A 1 316 ? 14.248 -1.605 -18.126 1.00 94.94 316 GLU A C 1
ATOM 2538 O O . GLU A 1 316 ? 13.644 -0.765 -18.796 1.00 94.94 316 GLU A O 1
ATOM 2543 N N . ARG A 1 317 ? 14.289 -1.537 -16.793 1.00 95.62 317 ARG A N 1
ATOM 2544 C CA . ARG A 1 317 ? 13.528 -0.530 -16.046 1.00 95.62 317 ARG A CA 1
ATOM 2545 C C . ARG A 1 317 ? 14.312 -0.021 -14.849 1.00 95.62 317 ARG A C 1
ATOM 2547 O O . ARG A 1 317 ? 14.693 -0.809 -13.994 1.00 95.62 317 ARG A O 1
ATOM 2554 N N . GLY A 1 318 ? 14.507 1.290 -14.738 1.00 93.50 318 GLY A N 1
ATOM 2555 C CA . GLY A 1 318 ? 14.875 1.964 -13.483 1.00 93.50 318 GLY A CA 1
ATOM 2556 C C . GLY A 1 318 ? 13.691 2.735 -12.907 1.00 93.50 318 GLY A C 1
ATOM 2557 O O . GLY A 1 318 ? 12.878 3.250 -13.665 1.00 93.50 318 GLY A O 1
ATOM 2558 N N . ASN A 1 319 ? 13.564 2.841 -11.584 1.00 92.50 319 ASN A N 1
ATOM 2559 C CA . ASN A 1 319 ? 12.452 3.538 -10.917 1.00 92.50 319 ASN A CA 1
ATOM 2560 C C . ASN A 1 319 ? 11.053 3.040 -11.344 1.00 92.50 319 ASN A C 1
ATOM 2562 O O . ASN A 1 319 ? 10.088 3.811 -11.352 1.00 92.50 319 ASN A O 1
ATOM 2566 N N . ALA A 1 320 ? 10.938 1.765 -11.721 1.00 96.06 320 ALA A N 1
ATOM 2567 C CA . ALA A 1 320 ? 9.645 1.124 -11.928 1.00 96.06 320 ALA A CA 1
ATOM 2568 C C . ALA A 1 320 ? 8.942 0.863 -10.591 1.00 96.06 320 ALA A C 1
ATOM 2570 O O . ALA A 1 320 ? 9.541 0.904 -9.512 1.00 96.06 320 ALA A O 1
ATOM 2571 N N . PHE A 1 321 ? 7.650 0.586 -10.672 1.00 95.50 321 PHE A N 1
ATOM 2572 C CA . PHE A 1 321 ? 6.797 0.319 -9.524 1.00 95.50 321 PHE A CA 1
ATOM 2573 C C . PHE A 1 321 ? 5.881 -0.857 -9.844 1.00 95.50 321 PHE A C 1
ATOM 2575 O O . PHE A 1 321 ? 5.524 -1.090 -10.999 1.00 95.50 321 PHE A O 1
ATOM 2582 N N . GLY A 1 322 ? 5.516 -1.613 -8.817 1.00 95.06 322 GLY A N 1
ATOM 2583 C CA . GLY A 1 322 ? 4.812 -2.866 -9.004 1.00 95.06 322 GLY A CA 1
ATOM 2584 C C . GLY A 1 322 ? 4.127 -3.348 -7.741 1.00 95.06 322 GLY A C 1
ATOM 2585 O O . GLY A 1 322 ? 4.360 -2.819 -6.653 1.00 95.06 322 GLY A O 1
ATOM 2586 N N . VAL A 1 323 ? 3.262 -4.340 -7.908 1.00 93.81 323 VAL A N 1
ATOM 2587 C CA . VAL A 1 323 ? 2.500 -4.965 -6.826 1.00 93.81 323 VAL A CA 1
ATOM 2588 C C . VAL A 1 323 ? 2.240 -6.432 -7.153 1.00 93.81 323 VAL A C 1
ATOM 2590 O O . VAL A 1 323 ? 2.133 -6.809 -8.321 1.00 93.81 323 VAL A O 1
ATOM 2593 N N . ALA A 1 324 ? 2.133 -7.258 -6.118 1.00 91.19 324 ALA A N 1
ATOM 2594 C CA . ALA A 1 324 ? 1.755 -8.656 -6.252 1.00 91.19 324 ALA A CA 1
ATOM 2595 C C . ALA A 1 324 ? 0.246 -8.850 -6.042 1.00 91.19 324 ALA A C 1
ATOM 2597 O O . ALA A 1 324 ? -0.351 -8.231 -5.157 1.00 91.19 324 ALA A O 1
ATOM 2598 N N . ILE A 1 325 ? -0.359 -9.726 -6.842 1.00 86.56 325 ILE A N 1
ATOM 2599 C CA . ILE A 1 325 ? -1.762 -10.143 -6.748 1.00 86.56 325 ILE A CA 1
ATOM 2600 C C . ILE A 1 325 ? -1.902 -11.572 -7.306 1.00 86.56 325 ILE A C 1
ATOM 2602 O O . ILE A 1 325 ? -1.384 -11.851 -8.379 1.00 86.56 325 ILE A O 1
ATOM 2606 N N . HIS A 1 326 ? -2.569 -12.476 -6.576 1.00 79.88 326 HIS A N 1
ATOM 2607 C CA . HIS A 1 326 ? -2.878 -13.863 -6.996 1.00 79.88 326 HIS A CA 1
ATOM 2608 C C . HIS A 1 326 ? -1.731 -14.605 -7.718 1.00 79.88 326 HIS A C 1
ATOM 2610 O O . HIS A 1 326 ? -1.871 -14.973 -8.880 1.00 79.88 326 HIS A O 1
ATOM 2616 N N . GLU A 1 327 ? -0.589 -14.811 -7.053 1.00 83.75 327 GLU A N 1
ATOM 2617 C CA . GLU A 1 327 ? 0.599 -15.479 -7.635 1.00 83.75 327 GLU A CA 1
ATOM 2618 C C . GLU A 1 327 ? 1.202 -14.788 -8.875 1.00 83.75 327 GLU A C 1
ATOM 2620 O O . GLU A 1 327 ? 2.029 -15.356 -9.589 1.00 83.75 327 GLU A O 1
ATOM 2625 N N . LYS A 1 328 ? 0.827 -13.531 -9.124 1.00 91.50 328 LYS A N 1
ATOM 2626 C CA . LYS A 1 328 ? 1.366 -12.706 -10.202 1.00 91.50 328 LYS A CA 1
ATOM 2627 C C . LYS A 1 328 ? 1.977 -11.429 -9.660 1.00 91.50 328 LYS A C 1
ATOM 2629 O O . LYS A 1 328 ? 1.523 -10.876 -8.657 1.00 91.50 328 LYS A O 1
ATOM 2634 N N . ILE A 1 329 ? 3.001 -10.936 -10.344 1.00 96.38 329 ILE A N 1
ATOM 2635 C CA . ILE A 1 329 ? 3.650 -9.663 -10.026 1.00 96.38 329 ILE A CA 1
ATOM 2636 C C . ILE A 1 329 ? 3.529 -8.745 -11.226 1.00 96.38 329 ILE A C 1
ATOM 2638 O O . ILE A 1 329 ? 4.049 -9.044 -12.295 1.00 96.38 329 ILE A O 1
ATOM 2642 N N . PHE A 1 330 ? 2.860 -7.615 -11.033 1.00 97.06 330 PHE A N 1
ATOM 2643 C CA . PHE A 1 330 ? 2.740 -6.576 -12.043 1.00 97.06 330 PHE A CA 1
ATOM 2644 C C . PHE A 1 330 ? 3.827 -5.534 -11.824 1.00 97.06 330 PHE A C 1
ATOM 2646 O O . PHE A 1 330 ? 4.014 -5.061 -10.703 1.00 97.06 330 PHE A O 1
ATOM 2653 N N . VAL A 1 331 ? 4.515 -5.151 -12.896 1.00 97.88 331 VAL A N 1
ATOM 2654 C CA . VAL A 1 331 ? 5.512 -4.076 -12.913 1.00 97.88 331 VAL A CA 1
ATOM 2655 C C . VAL A 1 331 ? 5.157 -3.124 -14.040 1.00 97.88 331 VAL A C 1
ATOM 2657 O O . VAL A 1 331 ? 4.902 -3.557 -15.161 1.00 97.88 331 VAL A O 1
ATOM 2660 N N . ALA A 1 332 ? 5.130 -1.825 -13.764 1.00 97.44 332 ALA A N 1
ATOM 2661 C CA . ALA A 1 332 ? 4.835 -0.820 -14.774 1.00 97.44 332 ALA A CA 1
ATOM 2662 C C . ALA A 1 332 ? 5.779 0.375 -14.705 1.00 97.44 332 ALA A C 1
ATOM 2664 O O . ALA A 1 332 ? 6.375 0.693 -13.670 1.00 97.44 332 ALA A O 1
ATOM 2665 N N . GLY A 1 333 ? 5.863 1.049 -15.849 1.00 97.12 333 GLY A N 1
ATOM 2666 C CA . GLY A 1 333 ? 6.582 2.297 -16.005 1.00 97.12 333 GLY A CA 1
ATOM 2667 C C . GLY A 1 333 ? 8.073 2.171 -15.709 1.00 97.12 333 GLY A C 1
ATOM 2668 O O . GLY A 1 333 ? 8.715 1.176 -16.059 1.00 97.12 333 GLY A O 1
ATOM 2669 N N . GLY A 1 334 ? 8.618 3.210 -15.084 1.00 95.69 334 GLY A N 1
ATOM 2670 C CA . GLY A 1 334 ? 10.052 3.387 -14.894 1.00 95.69 334 GLY A CA 1
ATOM 2671 C C . GLY A 1 334 ? 10.688 4.159 -16.046 1.00 95.69 334 GLY A C 1
ATOM 2672 O O . GLY A 1 334 ? 10.009 4.804 -16.838 1.00 95.69 334 GLY A O 1
ATOM 2673 N N . SER A 1 335 ? 12.008 4.136 -16.117 1.00 93.75 335 SER A N 1
ATOM 2674 C CA . SER A 1 335 ? 12.798 4.813 -17.138 1.00 93.75 335 SER A CA 1
ATOM 2675 C C . SER A 1 335 ? 13.760 3.853 -17.811 1.00 93.75 335 SER A C 1
ATOM 2677 O O . SER A 1 335 ? 14.314 2.972 -17.152 1.00 93.75 335 SER A O 1
ATOM 2679 N N . HIS A 1 336 ? 14.014 4.111 -19.087 1.00 89.50 336 HIS A N 1
ATOM 2680 C CA . HIS A 1 336 ? 15.058 3.480 -19.875 1.00 89.50 336 HIS A CA 1
ATOM 2681 C C . HIS A 1 336 ? 16.143 4.526 -20.131 1.00 89.50 336 HIS A C 1
ATOM 2683 O O . HIS A 1 336 ? 15.962 5.465 -20.915 1.00 89.50 336 HIS A O 1
ATOM 2689 N N . ARG A 1 337 ? 17.264 4.417 -19.413 1.00 83.88 337 ARG A N 1
ATOM 2690 C CA . ARG A 1 337 ? 18.296 5.465 -19.416 1.00 83.88 337 ARG A CA 1
ATOM 2691 C C . ARG A 1 337 ? 18.981 5.656 -20.768 1.00 83.88 337 ARG A C 1
ATOM 2693 O O . ARG A 1 337 ? 19.256 6.799 -21.122 1.00 83.88 337 ARG A O 1
ATOM 2700 N N . GLU A 1 338 ? 19.207 4.591 -21.537 1.00 79.50 338 GLU A N 1
ATOM 2701 C CA . GLU A 1 338 ? 19.814 4.692 -22.874 1.00 79.50 338 GLU A CA 1
ATOM 2702 C C . GLU A 1 338 ? 18.921 5.470 -23.852 1.00 79.50 338 GLU A C 1
ATOM 2704 O O . GLU A 1 338 ? 19.374 6.416 -24.496 1.00 79.50 338 GLU A O 1
ATOM 2709 N N . LYS A 1 339 ? 17.624 5.140 -23.890 1.00 80.44 339 LYS A N 1
ATOM 2710 C CA . LYS A 1 339 ? 16.631 5.824 -24.734 1.00 80.44 339 LYS A CA 1
ATOM 2711 C C . LYS A 1 339 ? 16.214 7.196 -24.197 1.00 80.44 339 LYS A C 1
ATOM 2713 O O . LYS A 1 339 ? 15.519 7.929 -24.895 1.00 80.44 339 LYS A O 1
ATOM 2718 N N . LYS A 1 340 ? 16.631 7.545 -22.972 1.00 82.81 340 LYS A N 1
ATOM 2719 C CA . LYS A 1 340 ? 16.211 8.751 -22.236 1.00 82.81 340 LYS A CA 1
ATOM 2720 C C . LYS A 1 340 ? 14.686 8.917 -22.214 1.00 82.81 340 LYS A C 1
ATOM 2722 O O . LYS A 1 340 ? 14.187 10.031 -22.334 1.00 82.81 340 LYS A O 1
ATOM 2727 N N . SER A 1 341 ? 13.964 7.810 -22.057 1.00 89.25 341 SER A N 1
ATOM 2728 C CA . SER A 1 341 ? 12.501 7.783 -22.074 1.00 89.25 341 SER A CA 1
ATOM 2729 C C . SER A 1 341 ? 11.940 7.251 -20.760 1.00 89.25 341 SER A C 1
ATOM 2731 O O . SER A 1 341 ? 12.534 6.378 -20.116 1.00 89.25 341 SER A O 1
ATOM 2733 N N . VAL A 1 342 ? 10.777 7.757 -20.367 1.00 95.12 342 VAL A N 1
ATOM 2734 C CA . VAL A 1 342 ? 9.922 7.168 -19.341 1.00 95.12 342 VAL A CA 1
ATOM 2735 C C . VAL A 1 342 ? 8.986 6.175 -20.019 1.00 95.12 342 VAL A C 1
ATOM 2737 O O . VAL A 1 342 ? 8.512 6.370 -21.136 1.00 95.12 342 VAL A O 1
ATOM 2740 N N . LEU A 1 343 ? 8.766 5.046 -19.363 1.00 96.06 343 LEU A N 1
ATOM 2741 C CA . LEU A 1 343 ? 8.009 3.938 -19.917 1.00 96.06 343 LEU A CA 1
ATOM 2742 C C . LEU A 1 343 ? 6.538 4.042 -19.509 1.00 96.06 343 LEU A C 1
ATOM 2744 O O . LEU A 1 343 ? 6.202 4.478 -18.407 1.00 96.06 343 LEU A O 1
ATOM 2748 N N . GLN A 1 344 ? 5.661 3.601 -20.409 1.00 96.19 344 GLN A N 1
ATOM 2749 C CA . GLN A 1 344 ? 4.237 3.352 -20.145 1.00 96.19 344 GLN A CA 1
ATOM 2750 C C . GLN A 1 344 ? 3.907 1.853 -20.130 1.00 96.19 344 GLN A C 1
ATOM 2752 O O . GLN A 1 344 ? 2.831 1.452 -19.708 1.00 96.19 344 GLN A O 1
ATOM 2757 N N . THR A 1 345 ? 4.826 1.015 -20.605 1.00 97.00 345 THR A N 1
ATOM 2758 C CA . THR A 1 345 ? 4.666 -0.438 -20.685 1.00 97.00 345 THR A CA 1
ATOM 2759 C C . THR A 1 345 ? 4.466 -1.049 -19.298 1.00 97.00 345 THR A C 1
ATOM 2761 O O . THR A 1 345 ? 5.018 -0.571 -18.299 1.00 97.00 345 THR A O 1
ATOM 2764 N N . CYS A 1 346 ? 3.670 -2.114 -19.252 1.00 97.75 346 CYS A N 1
ATOM 2765 C CA . CYS A 1 346 ? 3.437 -2.917 -18.062 1.00 97.75 346 CYS A CA 1
ATOM 2766 C C . CYS A 1 346 ? 3.660 -4.392 -18.395 1.00 97.75 346 CYS A C 1
ATOM 2768 O O . CYS A 1 346 ? 3.304 -4.866 -19.476 1.00 97.75 346 CYS A O 1
ATOM 2770 N N . GLU A 1 347 ? 4.256 -5.110 -1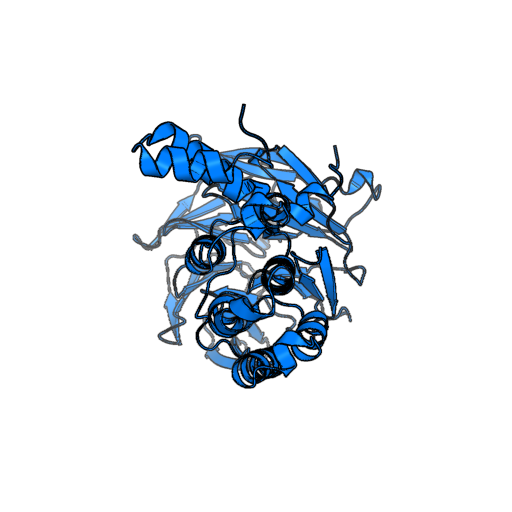7.454 1.00 97.38 347 GLU A N 1
ATOM 2771 C CA . GLU A 1 347 ? 4.559 -6.528 -17.561 1.00 97.38 347 GLU A CA 1
ATOM 2772 C C . GLU A 1 347 ? 3.997 -7.257 -16.351 1.00 97.38 347 GLU A C 1
ATOM 2774 O O . GLU A 1 347 ? 3.917 -6.698 -15.252 1.00 97.38 347 GLU A O 1
ATOM 2779 N N . VAL A 1 348 ? 3.637 -8.516 -16.557 1.00 97.25 348 VAL A N 1
ATOM 2780 C CA . VAL A 1 348 ? 3.216 -9.422 -15.502 1.00 97.25 348 VAL A CA 1
ATOM 2781 C C . VAL A 1 348 ? 4.116 -10.649 -15.491 1.00 97.25 348 VAL A C 1
ATOM 2783 O O . VAL A 1 348 ? 4.350 -11.283 -16.524 1.00 97.25 348 VAL A O 1
ATOM 2786 N N . TYR A 1 349 ? 4.630 -10.955 -14.307 1.00 98.00 349 TYR A N 1
ATOM 2787 C CA . TYR A 1 349 ? 5.370 -12.167 -14.005 1.00 98.00 349 TYR A CA 1
ATOM 2788 C C . TYR A 1 349 ? 4.438 -13.184 -13.369 1.00 98.00 349 TYR A C 1
ATOM 2790 O O . TYR A 1 349 ? 3.768 -12.869 -12.383 1.00 98.00 349 TYR A O 1
ATOM 2798 N N . ASP A 1 350 ? 4.410 -14.386 -13.926 1.00 95.00 350 ASP A N 1
ATOM 2799 C CA . ASP A 1 350 ? 3.717 -15.522 -13.335 1.00 95.00 350 ASP A CA 1
ATOM 2800 C C . ASP A 1 350 ? 4.704 -16.317 -12.471 1.00 95.00 350 ASP A C 1
ATOM 2802 O O . ASP A 1 350 ? 5.694 -16.864 -12.967 1.00 95.00 350 ASP A O 1
ATOM 2806 N N . ILE A 1 351 ? 4.453 -16.351 -11.157 1.00 91.94 351 ILE A N 1
ATOM 2807 C CA . ILE A 1 351 ? 5.354 -16.996 -10.192 1.00 91.94 351 ILE A CA 1
ATOM 2808 C C . ILE A 1 351 ? 5.428 -18.507 -10.440 1.00 91.94 351 ILE A C 1
ATOM 2810 O O . ILE A 1 351 ? 6.478 -19.108 -10.204 1.00 91.94 351 ILE A O 1
ATOM 2814 N N . SER A 1 352 ? 4.343 -19.116 -10.927 1.00 91.75 352 SER A N 1
ATOM 2815 C CA . SER A 1 352 ? 4.243 -20.564 -11.109 1.00 91.75 352 SER A CA 1
ATOM 2816 C C . SER A 1 352 ? 5.011 -21.059 -12.333 1.00 91.75 352 SER A C 1
ATOM 2818 O O . SER A 1 352 ? 5.630 -22.122 -12.276 1.00 91.75 352 SER A O 1
ATOM 2820 N N . THR A 1 353 ? 5.018 -20.279 -13.418 1.00 96.31 353 THR A N 1
ATOM 2821 C CA . THR A 1 353 ? 5.719 -20.639 -14.660 1.00 96.31 353 THR A CA 1
ATOM 2822 C C . THR A 1 353 ? 7.112 -20.028 -14.762 1.00 96.31 353 THR A C 1
ATOM 2824 O O . THR A 1 353 ? 7.904 -20.483 -15.584 1.00 96.31 353 THR A O 1
ATOM 2827 N N . ASN A 1 354 ? 7.442 -19.047 -13.912 1.00 96.81 354 ASN A N 1
ATOM 2828 C CA . ASN A 1 354 ? 8.676 -18.266 -13.996 1.00 96.81 354 ASN A CA 1
ATOM 2829 C C . ASN A 1 354 ? 8.819 -17.569 -15.363 1.00 96.81 354 ASN A C 1
ATOM 2831 O O . ASN A 1 354 ? 9.881 -17.585 -15.983 1.00 96.81 354 ASN A O 1
ATOM 2835 N N . GLU A 1 355 ? 7.736 -16.953 -15.845 1.00 97.69 355 GLU A N 1
ATOM 2836 C CA . GLU A 1 355 ? 7.703 -16.271 -17.142 1.00 97.69 355 GLU A CA 1
ATOM 2837 C C . GLU A 1 355 ? 7.163 -14.843 -17.040 1.00 97.69 355 GLU A C 1
ATOM 2839 O O . GLU A 1 355 ? 6.242 -14.547 -16.278 1.00 97.69 355 GLU A O 1
ATOM 2844 N N . TRP A 1 356 ? 7.717 -13.961 -17.876 1.00 98.12 356 TRP A N 1
ATOM 2845 C CA . TRP A 1 356 ? 7.238 -12.594 -18.067 1.00 98.12 356 TRP A CA 1
ATOM 2846 C C . TRP A 1 356 ? 6.425 -12.460 -19.350 1.00 98.12 356 TRP A C 1
ATOM 2848 O O . TRP A 1 356 ? 6.842 -12.905 -20.431 1.00 98.12 356 TRP A O 1
ATOM 2858 N N . SER A 1 357 ? 5.309 -11.746 -19.252 1.00 96.69 357 SER A N 1
ATOM 2859 C CA . SER A 1 357 ? 4.460 -11.372 -20.383 1.00 96.69 357 SER A CA 1
ATOM 2860 C C . SER A 1 357 ? 4.107 -9.886 -20.338 1.00 96.69 357 SER A C 1
ATOM 2862 O O . SER A 1 357 ? 3.963 -9.297 -19.268 1.00 96.69 357 SER A O 1
ATOM 2864 N N . LEU A 1 358 ? 3.991 -9.264 -21.512 1.00 95.88 358 LEU A N 1
ATOM 2865 C CA . LEU A 1 358 ? 3.498 -7.892 -21.620 1.00 95.88 358 LEU A CA 1
ATOM 2866 C C . LEU A 1 358 ? 1.982 -7.874 -21.401 1.00 95.88 358 LEU A C 1
ATOM 2868 O O . LEU A 1 358 ? 1.275 -8.767 -21.866 1.00 95.88 358 LEU A O 1
ATOM 2872 N N . THR A 1 359 ? 1.489 -6.833 -20.737 1.00 95.44 359 THR A N 1
ATOM 2873 C CA . THR A 1 359 ? 0.056 -6.554 -20.578 1.00 95.44 359 THR A CA 1
ATOM 2874 C C . THR A 1 359 ? -0.264 -5.143 -21.088 1.00 95.44 359 THR A C 1
ATOM 2876 O O . THR A 1 359 ? 0.585 -4.491 -21.700 1.00 95.44 359 THR A O 1
ATOM 2879 N N . GLY A 1 360 ? -1.494 -4.667 -20.883 1.00 93.94 360 GLY A N 1
ATOM 2880 C CA . GLY A 1 360 ? -1.905 -3.317 -21.259 1.00 93.94 360 GLY A CA 1
ATOM 2881 C C . GLY A 1 360 ? -0.950 -2.250 -20.727 1.00 93.94 360 GLY A C 1
ATOM 2882 O O . GLY A 1 360 ? -0.566 -2.276 -19.558 1.00 93.94 360 GLY A O 1
ATOM 2883 N N . SER A 1 361 ? -0.590 -1.291 -21.577 1.00 97.06 361 SER A N 1
ATOM 2884 C CA . SER A 1 361 ? 0.233 -0.138 -21.197 1.00 97.06 361 SER A CA 1
ATOM 2885 C C . SER A 1 361 ? -0.585 0.915 -20.451 1.00 97.06 361 SER A C 1
ATOM 2887 O O . SER A 1 361 ? -1.773 1.096 -20.727 1.00 97.06 361 SER A O 1
ATOM 2889 N N . LEU A 1 362 ? 0.072 1.622 -19.533 1.00 97.38 362 LEU A N 1
ATOM 2890 C CA . LEU A 1 362 ? -0.443 2.827 -18.890 1.00 97.38 362 LEU A CA 1
ATOM 2891 C C . LEU A 1 362 ? -0.821 3.877 -19.944 1.00 97.38 362 LEU A C 1
ATOM 2893 O O . LEU A 1 362 ? -0.231 3.936 -21.021 1.00 97.38 362 LEU A O 1
ATOM 2897 N N . ILE A 1 363 ? -1.775 4.737 -19.606 1.00 96.56 363 ILE A N 1
ATOM 2898 C CA . ILE A 1 363 ? -2.160 5.911 -20.398 1.00 96.56 363 ILE A CA 1
ATOM 2899 C C . ILE A 1 363 ? -1.041 6.950 -20.376 1.00 96.56 363 ILE A C 1
ATOM 2901 O O . ILE A 1 363 ? -0.797 7.619 -21.379 1.00 96.56 363 ILE A O 1
ATOM 2905 N N . VAL A 1 364 ? -0.390 7.112 -19.220 1.00 93.69 364 VAL A N 1
ATOM 2906 C CA . VAL A 1 364 ? 0.701 8.068 -19.038 1.00 93.69 364 VAL A CA 1
ATOM 2907 C C . VAL A 1 364 ? 1.978 7.335 -18.653 1.00 93.69 364 VAL A C 1
ATOM 2909 O O . VAL A 1 364 ? 2.026 6.602 -17.661 1.00 93.69 364 VAL A O 1
ATOM 2912 N N . SER A 1 365 ? 3.041 7.587 -19.416 1.00 95.56 365 SER A N 1
ATOM 2913 C CA . SER A 1 365 ? 4.404 7.190 -19.071 1.00 95.56 365 SER A CA 1
ATOM 2914 C C . SER A 1 365 ? 4.803 7.807 -17.737 1.00 95.56 365 SER A C 1
ATOM 2916 O O . SER A 1 365 ? 4.751 9.028 -17.587 1.00 95.56 365 SER A O 1
ATOM 2918 N N . ARG A 1 366 ? 5.230 6.993 -16.772 1.00 95.88 366 ARG A N 1
ATOM 2919 C CA . ARG A 1 366 ? 5.634 7.507 -15.459 1.00 95.88 366 ARG A CA 1
ATOM 2920 C C . ARG A 1 366 ? 6.752 6.691 -14.816 1.00 95.88 366 ARG A C 1
ATOM 2922 O O . ARG A 1 366 ? 6.812 5.472 -14.954 1.00 95.88 366 ARG A O 1
ATOM 2929 N N . LYS A 1 367 ? 7.616 7.363 -14.055 1.00 94.44 367 LYS A N 1
ATOM 2930 C CA . LYS A 1 367 ? 8.658 6.766 -13.196 1.00 94.44 367 LYS A CA 1
ATOM 2931 C C . LYS A 1 367 ? 8.445 7.173 -11.741 1.00 94.44 367 LYS A C 1
ATOM 2933 O O . LYS A 1 367 ? 7.900 8.242 -11.471 1.00 94.44 367 LYS A O 1
ATOM 2938 N N . GLY A 1 368 ? 8.875 6.331 -10.803 1.00 90.88 368 GLY A N 1
ATOM 2939 C CA . GLY A 1 368 ? 8.749 6.603 -9.366 1.00 90.88 368 GLY A CA 1
ATOM 2940 C C . GLY A 1 368 ? 7.299 6.689 -8.871 1.00 90.88 368 GLY A C 1
ATOM 2941 O O . GLY A 1 368 ? 7.038 7.329 -7.859 1.00 90.88 368 GLY A O 1
ATOM 2942 N N . GLY A 1 369 ? 6.353 6.096 -9.607 1.00 93.31 369 GLY A N 1
ATOM 2943 C CA . GLY A 1 369 ? 4.952 6.000 -9.204 1.00 93.31 369 GLY A CA 1
ATOM 2944 C C . GLY A 1 369 ? 4.713 4.939 -8.131 1.00 93.31 369 GLY A C 1
ATOM 2945 O O . GLY A 1 369 ? 5.636 4.347 -7.572 1.00 93.31 369 GLY A O 1
ATOM 2946 N N . SER A 1 370 ? 3.445 4.688 -7.829 1.00 94.12 370 SER A N 1
ATOM 2947 C CA . SER A 1 370 ? 3.018 3.616 -6.928 1.00 94.12 370 SER A CA 1
ATOM 2948 C C . SER A 1 370 ? 1.904 2.812 -7.584 1.00 94.12 370 SER A C 1
ATOM 2950 O O . SER A 1 370 ? 0.933 3.388 -8.074 1.00 94.12 370 SER A O 1
ATOM 2952 N N . MET A 1 371 ? 2.044 1.485 -7.583 1.00 95.62 371 MET A N 1
ATOM 2953 C CA . MET A 1 371 ? 0.971 0.563 -7.947 1.00 95.62 371 MET A CA 1
ATOM 2954 C C . MET A 1 371 ? 0.422 -0.070 -6.676 1.00 95.62 371 MET A C 1
ATOM 2956 O O . MET A 1 371 ? 1.184 -0.486 -5.805 1.00 95.62 371 MET A O 1
ATOM 2960 N N . VAL A 1 372 ? -0.898 -0.110 -6.554 1.00 94.19 372 VAL A N 1
ATOM 2961 C CA . VAL A 1 372 ? -1.586 -0.605 -5.364 1.00 94.19 372 VAL A CA 1
ATOM 2962 C C . VAL A 1 372 ? -2.695 -1.571 -5.759 1.00 94.19 372 VAL A C 1
ATOM 2964 O O . VAL A 1 372 ? -3.376 -1.367 -6.763 1.00 94.19 372 VAL A O 1
ATOM 2967 N N . CYS A 1 373 ? -2.884 -2.612 -4.951 1.00 91.00 373 CYS A N 1
ATOM 2968 C CA . CYS A 1 373 ? -3.980 -3.563 -5.089 1.00 91.00 373 CYS A CA 1
ATOM 2969 C C . CYS A 1 373 ? -5.013 -3.304 -3.988 1.00 91.00 373 CYS A C 1
ATOM 2971 O O . CYS A 1 373 ? -4.694 -3.405 -2.803 1.00 91.00 373 CYS A O 1
ATOM 2973 N N . LEU A 1 374 ? -6.240 -2.961 -4.377 1.00 88.00 374 LEU A N 1
ATOM 2974 C CA . LEU A 1 374 ? -7.364 -2.738 -3.473 1.00 88.00 374 LEU A CA 1
ATOM 2975 C C . LEU A 1 374 ? -8.554 -3.570 -3.943 1.00 88.00 374 LEU A C 1
ATOM 2977 O O . LEU A 1 374 ? -9.055 -3.333 -5.035 1.00 88.00 374 LEU A O 1
ATOM 2981 N N . ASN A 1 375 ? -9.028 -4.504 -3.113 1.00 81.31 375 ASN A N 1
ATOM 2982 C CA . ASN A 1 375 ? -10.140 -5.405 -3.444 1.00 81.31 375 ASN A CA 1
ATOM 2983 C C . ASN A 1 375 ? -9.922 -6.097 -4.802 1.00 81.31 375 ASN A C 1
ATOM 2985 O O . ASN A 1 375 ? -10.775 -6.026 -5.683 1.00 81.31 375 ASN A O 1
ATOM 2989 N N . GLU A 1 376 ? -8.729 -6.677 -4.979 1.00 83.44 376 GLU A N 1
ATOM 2990 C CA . GLU A 1 376 ? -8.299 -7.387 -6.198 1.00 83.44 376 GLU A CA 1
ATOM 2991 C C . GLU A 1 376 ? -8.231 -6.522 -7.469 1.00 83.44 376 GLU A C 1
ATOM 2993 O O . GLU A 1 376 ? -8.064 -7.020 -8.578 1.00 83.44 376 GLU A O 1
ATOM 2998 N N . LYS A 1 377 ? -8.318 -5.199 -7.314 1.00 88.00 377 LYS A N 1
ATOM 2999 C CA . LYS A 1 377 ? -8.242 -4.226 -8.401 1.00 88.00 377 LYS A CA 1
ATOM 3000 C C . LYS A 1 377 ? -6.931 -3.462 -8.336 1.00 88.00 377 LYS A C 1
ATOM 3002 O O . LYS A 1 377 ? -6.537 -2.983 -7.269 1.00 88.00 377 LYS A O 1
ATOM 3007 N N . LEU A 1 378 ? -6.275 -3.324 -9.484 1.00 95.19 378 LEU A N 1
ATOM 3008 C CA . LEU A 1 378 ? -5.004 -2.616 -9.598 1.00 95.19 378 LEU A CA 1
ATOM 3009 C C . LEU A 1 378 ? -5.228 -1.144 -9.930 1.00 95.19 378 LEU A C 1
ATOM 3011 O O . LEU A 1 378 ? -5.991 -0.795 -10.833 1.00 95.19 378 LEU A O 1
ATOM 3015 N N . PHE A 1 379 ? -4.513 -0.288 -9.210 1.00 97.19 379 PHE A N 1
ATOM 3016 C CA . PHE A 1 379 ? -4.488 1.147 -9.442 1.00 97.19 379 PHE A CA 1
ATOM 3017 C C . PHE A 1 379 ? -3.052 1.645 -9.491 1.00 97.19 379 PHE A C 1
ATOM 3019 O O . PHE A 1 379 ? -2.199 1.179 -8.735 1.00 97.19 379 PHE A O 1
ATOM 3026 N N . VAL A 1 380 ? -2.802 2.634 -10.338 1.00 97.38 380 VAL A N 1
ATOM 3027 C CA . VAL A 1 380 ? -1.521 3.335 -10.425 1.00 97.38 380 VAL A CA 1
ATOM 3028 C C . VAL A 1 380 ? -1.743 4.801 -10.117 1.00 97.38 380 VAL A C 1
ATOM 3030 O O . VAL A 1 380 ? -2.676 5.413 -10.631 1.00 97.38 380 VAL A O 1
ATOM 3033 N N . LEU A 1 381 ? -0.888 5.372 -9.273 1.00 96.00 381 LEU A N 1
ATOM 3034 C CA . LEU A 1 381 ? -0.933 6.784 -8.920 1.00 96.00 381 LEU A CA 1
ATOM 3035 C C . LEU A 1 381 ? 0.461 7.367 -8.712 1.00 96.00 381 LEU A C 1
ATOM 3037 O O . LEU A 1 381 ? 1.411 6.652 -8.390 1.00 96.00 381 LEU A O 1
ATOM 3041 N N . GLY A 1 382 ? 0.556 8.689 -8.852 1.00 94.19 382 GLY A N 1
ATOM 3042 C CA . GLY A 1 382 ? 1.783 9.412 -8.564 1.00 94.19 382 GLY A CA 1
ATOM 3043 C C . GLY A 1 382 ? 2.879 9.215 -9.607 1.00 94.19 382 GLY A C 1
ATOM 3044 O O . GLY A 1 382 ? 2.624 8.755 -10.725 1.00 94.19 382 GLY A O 1
ATOM 3045 N N . GLY A 1 383 ? 4.107 9.529 -9.198 1.00 93.12 383 GLY A N 1
ATOM 3046 C CA . GLY A 1 383 ? 5.294 9.503 -10.052 1.00 93.12 383 GLY A CA 1
ATOM 3047 C C . GLY A 1 383 ? 5.467 10.763 -10.898 1.00 93.12 383 GLY A C 1
ATOM 3048 O O . GLY A 1 383 ? 4.764 11.757 -10.712 1.00 93.12 383 GLY A O 1
ATOM 3049 N N . LYS A 1 384 ? 6.439 10.717 -11.809 1.00 93.19 384 LYS A N 1
ATOM 3050 C CA . LYS A 1 384 ? 6.772 11.804 -12.738 1.00 93.19 384 LYS A CA 1
ATOM 3051 C C . LYS A 1 384 ? 6.689 11.331 -14.182 1.00 93.19 384 LYS A C 1
ATOM 3053 O O . LYS A 1 384 ? 7.111 10.206 -14.460 1.00 93.19 384 LYS A O 1
ATOM 3058 N N . ASP A 1 385 ? 6.189 12.184 -15.067 1.00 93.31 385 ASP A N 1
ATOM 3059 C CA . ASP A 1 385 ? 6.096 11.914 -16.503 1.00 93.31 385 ASP A CA 1
ATOM 3060 C C . ASP A 1 385 ? 7.443 12.094 -17.241 1.00 93.31 385 ASP A C 1
ATOM 3062 O O . ASP A 1 385 ? 8.496 12.328 -16.633 1.00 93.31 385 ASP A O 1
ATOM 3066 N N . ASP A 1 386 ? 7.411 11.994 -18.573 1.00 91.06 386 ASP A N 1
ATOM 3067 C CA . ASP A 1 386 ? 8.556 12.253 -19.459 1.00 91.06 386 ASP A CA 1
ATOM 3068 C C . ASP A 1 386 ? 9.121 13.677 -19.336 1.00 91.06 386 ASP A C 1
ATOM 3070 O O . ASP A 1 386 ? 10.317 13.898 -19.539 1.00 91.06 386 ASP A O 1
ATOM 3074 N N . ARG A 1 387 ? 8.278 14.653 -18.985 1.00 91.00 387 ARG A N 1
ATOM 3075 C CA . ARG A 1 387 ? 8.664 16.056 -18.770 1.00 91.00 387 ARG A CA 1
ATOM 3076 C C . ARG A 1 387 ? 9.151 16.307 -17.346 1.00 91.00 387 ARG A C 1
ATOM 3078 O O . ARG A 1 387 ? 9.530 17.431 -17.027 1.00 91.00 387 ARG A O 1
ATOM 3085 N N . ASN A 1 388 ? 9.200 15.258 -16.524 1.00 89.75 388 ASN A N 1
ATOM 3086 C CA . ASN A 1 388 ? 9.553 15.299 -15.115 1.00 89.75 388 ASN A CA 1
ATOM 3087 C C . ASN A 1 388 ? 8.556 16.111 -14.261 1.00 89.75 388 ASN A C 1
ATOM 3089 O O . ASN A 1 388 ? 8.916 16.590 -13.184 1.00 89.75 388 ASN A O 1
ATOM 3093 N N . GLU A 1 389 ? 7.316 16.244 -14.733 1.00 91.62 389 GLU A N 1
ATOM 3094 C CA . GLU A 1 389 ? 6.201 16.850 -14.010 1.00 91.62 389 GLU A CA 1
ATOM 3095 C C . GLU A 1 389 ? 5.465 15.789 -13.182 1.00 91.62 389 GLU A C 1
ATOM 3097 O O . GLU A 1 389 ? 5.453 14.605 -13.518 1.00 91.62 389 GLU A O 1
ATOM 3102 N N . ALA A 1 390 ? 4.897 16.204 -12.048 1.00 92.56 390 ALA A N 1
ATOM 3103 C CA . ALA A 1 390 ? 4.253 15.296 -11.105 1.00 92.56 390 ALA A CA 1
ATOM 3104 C C . ALA A 1 390 ? 2.890 14.804 -11.616 1.00 92.56 390 ALA A C 1
ATOM 3106 O O . ALA A 1 390 ? 1.964 15.601 -11.795 1.00 92.56 390 ALA A O 1
ATOM 3107 N N . GLU A 1 391 ? 2.728 13.482 -11.720 1.00 94.44 391 GLU A N 1
ATOM 3108 C CA . GLU A 1 391 ? 1.498 12.886 -12.226 1.00 94.44 391 GLU A CA 1
ATOM 3109 C C . GLU A 1 391 ? 0.433 12.687 -11.159 1.00 94.44 391 GLU A C 1
ATOM 3111 O O . GLU A 1 391 ? 0.564 11.921 -10.202 1.00 94.44 391 GLU A O 1
ATOM 3116 N N . ARG A 1 392 ? -0.692 13.372 -11.376 1.00 93.81 392 ARG A N 1
ATOM 3117 C CA . ARG A 1 392 ? -1.854 13.367 -10.477 1.00 93.81 392 ARG A CA 1
ATOM 3118 C C . ARG A 1 392 ? -2.946 12.403 -10.927 1.00 93.81 392 ARG A C 1
ATOM 3120 O O . ARG A 1 392 ? -3.902 12.185 -10.184 1.00 93.81 392 ARG A O 1
ATOM 3127 N N . MET A 1 393 ? -2.862 11.866 -12.145 1.00 95.75 393 MET A N 1
ATOM 3128 C CA . MET A 1 393 ? -3.862 10.940 -12.671 1.00 95.75 393 MET A CA 1
ATOM 3129 C C . MET A 1 393 ? -3.717 9.563 -12.023 1.00 95.75 393 MET A C 1
ATOM 3131 O O . MET A 1 393 ? -2.631 8.976 -12.039 1.00 95.75 393 MET A O 1
ATOM 3135 N N . ILE A 1 394 ? -4.835 9.059 -11.500 1.00 96.62 394 ILE A N 1
ATOM 3136 C CA . ILE A 1 394 ? -4.985 7.671 -11.078 1.00 96.62 394 ILE A CA 1
ATOM 3137 C C . ILE A 1 394 ? -5.543 6.863 -12.239 1.00 96.62 394 ILE A C 1
ATOM 3139 O O . ILE A 1 394 ? -6.606 7.186 -12.782 1.00 96.62 394 ILE A O 1
ATOM 3143 N N . GLU A 1 395 ? -4.832 5.797 -12.572 1.00 97.62 395 GLU A N 1
ATOM 3144 C CA . GLU A 1 395 ? -5.221 4.819 -13.579 1.00 97.62 395 GLU A CA 1
ATOM 3145 C C . GLU A 1 395 ? -5.709 3.538 -12.900 1.00 97.62 395 GLU A C 1
ATOM 3147 O O . GLU A 1 395 ? -5.231 3.176 -11.825 1.00 97.62 395 GLU A O 1
ATOM 3152 N N . PHE A 1 396 ? -6.680 2.873 -13.515 1.00 96.75 396 PHE A N 1
ATOM 3153 C CA . PHE A 1 396 ? -7.261 1.607 -13.078 1.00 96.75 396 PHE A CA 1
ATOM 3154 C C . PHE A 1 396 ? -7.065 0.566 -14.179 1.00 96.75 396 PHE A C 1
ATOM 3156 O O . PHE A 1 396 ? -7.337 0.859 -15.345 1.00 96.75 396 PHE A O 1
ATOM 3163 N N . PHE A 1 397 ? -6.600 -0.627 -13.815 1.00 96.38 397 PHE A N 1
ATOM 3164 C CA . PHE A 1 397 ? -6.459 -1.732 -14.757 1.00 96.38 397 PHE A CA 1
ATOM 3165 C C . PHE A 1 397 ? -7.779 -2.486 -14.885 1.00 96.38 397 PHE A C 1
ATOM 3167 O O . PHE A 1 397 ? -8.279 -3.033 -13.901 1.00 96.38 397 PHE A O 1
ATOM 3174 N N . ASP A 1 398 ? -8.315 -2.524 -16.098 1.00 92.00 398 ASP A N 1
ATOM 3175 C CA . ASP A 1 398 ? -9.441 -3.367 -16.462 1.00 92.00 398 ASP A CA 1
ATOM 3176 C C . ASP A 1 398 ? -8.918 -4.758 -16.871 1.00 92.00 398 ASP A C 1
ATOM 3178 O O . ASP A 1 398 ? -8.245 -4.868 -17.905 1.00 92.00 398 ASP A O 1
ATOM 3182 N N . PRO A 1 399 ? -9.170 -5.812 -16.070 1.00 86.44 399 PRO A N 1
ATOM 3183 C CA . PRO A 1 399 ? -8.683 -7.154 -16.364 1.00 86.44 399 PRO A CA 1
ATOM 3184 C C . PRO A 1 399 ? -9.433 -7.837 -17.515 1.00 86.44 399 PRO A C 1
ATOM 3186 O O . PRO A 1 399 ? -8.883 -8.771 -18.089 1.00 86.44 399 PRO A O 1
ATOM 3189 N N . GLU A 1 400 ? -10.652 -7.404 -17.859 1.00 89.31 400 GLU A N 1
ATOM 3190 C CA . GLU A 1 400 ? -11.427 -7.996 -18.961 1.00 89.31 400 GLU A CA 1
ATOM 3191 C C . GLU A 1 400 ? -10.891 -7.510 -20.310 1.00 89.31 400 GLU A C 1
ATOM 3193 O O . GLU A 1 400 ? -10.668 -8.292 -21.233 1.00 89.31 400 GLU A O 1
ATOM 3198 N N . GLU A 1 401 ? -10.609 -6.211 -20.393 1.00 89.75 401 GLU A N 1
ATOM 3199 C CA . GLU A 1 401 ? -10.078 -5.562 -21.593 1.00 89.75 401 GLU A CA 1
ATOM 3200 C C . GLU A 1 401 ? -8.546 -5.580 -21.676 1.00 89.75 401 GLU A C 1
ATOM 3202 O O . GLU A 1 401 ? -7.979 -5.182 -22.699 1.00 89.75 401 GLU A O 1
ATOM 3207 N N . CYS A 1 402 ? -7.871 -5.996 -20.599 1.00 91.88 402 CYS A N 1
ATOM 3208 C CA . CYS A 1 402 ? -6.420 -5.913 -20.423 1.00 91.88 402 CYS A CA 1
ATOM 3209 C C . CYS A 1 402 ? -5.869 -4.508 -20.733 1.00 91.88 402 CYS A C 1
ATOM 3211 O O . CYS A 1 402 ? -4.858 -4.364 -21.425 1.00 91.88 402 CYS A O 1
ATOM 3213 N N . LYS A 1 403 ? -6.540 -3.454 -20.247 1.00 95.94 403 LYS A N 1
ATOM 3214 C CA . LYS A 1 403 ? -6.202 -2.046 -20.534 1.00 95.94 403 LYS A CA 1
ATOM 3215 C C . LYS A 1 403 ? -6.252 -1.177 -19.286 1.00 95.94 403 LYS A C 1
ATOM 3217 O O . LYS A 1 403 ? -7.057 -1.393 -18.386 1.00 95.94 403 LYS A O 1
ATOM 3222 N N . TRP A 1 404 ? -5.432 -0.130 -19.272 1.00 97.25 404 TRP A N 1
ATOM 3223 C CA . TRP A 1 404 ? -5.502 0.909 -18.251 1.00 97.25 404 TRP A CA 1
ATOM 3224 C C . TRP A 1 404 ? -6.484 2.003 -18.660 1.00 97.25 404 TRP A C 1
ATOM 3226 O O . TRP A 1 404 ? -6.489 2.475 -19.796 1.00 97.25 404 TRP A O 1
ATOM 3236 N N . THR A 1 405 ? -7.327 2.412 -17.716 1.00 96.75 405 THR A N 1
ATOM 3237 C CA . THR A 1 405 ? -8.338 3.456 -17.896 1.00 96.75 405 THR A CA 1
ATOM 3238 C C . THR A 1 405 ? -8.154 4.558 -16.859 1.00 96.75 405 THR A C 1
ATOM 3240 O O . THR A 1 405 ? -7.726 4.324 -15.726 1.00 96.75 405 THR A O 1
ATOM 3243 N N . ARG A 1 406 ? -8.483 5.801 -17.224 1.00 96.25 406 ARG A N 1
ATOM 3244 C CA . ARG A 1 406 ? -8.434 6.927 -16.287 1.00 96.25 406 ARG A CA 1
ATOM 3245 C C . ARG A 1 406 ? -9.540 6.767 -15.248 1.00 96.25 406 ARG A C 1
ATOM 3247 O O . ARG A 1 406 ? -10.715 6.762 -15.604 1.00 96.25 406 ARG A O 1
ATOM 3254 N N . LYS A 1 407 ? -9.174 6.739 -13.963 1.00 95.44 407 LYS A N 1
ATOM 3255 C CA . LYS A 1 407 ? -10.143 6.627 -12.866 1.00 95.44 407 LYS A CA 1
ATOM 3256 C C . LYS A 1 407 ? -10.495 7.966 -12.231 1.00 95.44 407 LYS A C 1
ATOM 3258 O O . LYS A 1 407 ? -11.667 8.285 -12.075 1.00 95.44 407 LYS A O 1
ATOM 3263 N N . THR A 1 408 ? -9.491 8.738 -11.822 1.00 96.06 408 THR A N 1
ATOM 3264 C CA . THR A 1 408 ? -9.672 10.031 -11.137 1.00 96.06 408 THR A CA 1
ATOM 3265 C C . THR A 1 408 ? -8.364 10.829 -11.147 1.00 96.06 408 THR A C 1
ATOM 3267 O O . THR A 1 408 ? -7.337 10.340 -11.607 1.00 96.06 408 THR A O 1
ATOM 3270 N N . THR A 1 409 ? -8.378 12.056 -10.628 1.00 96.12 409 THR A N 1
ATOM 3271 C CA . THR A 1 409 ? -7.182 12.882 -10.404 1.00 96.12 409 THR A CA 1
ATOM 3272 C C . THR A 1 409 ? -7.063 13.264 -8.922 1.00 96.12 409 THR A C 1
ATOM 3274 O O . THR A 1 409 ? -8.081 13.560 -8.297 1.00 96.12 409 THR A O 1
ATOM 3277 N N . ILE A 1 410 ? -5.848 13.251 -8.360 1.00 95.50 410 ILE A N 1
ATOM 3278 C CA . ILE A 1 410 ? -5.567 13.694 -6.982 1.00 95.50 410 ILE A CA 1
ATOM 3279 C C . ILE A 1 410 ? -5.911 15.192 -6.858 1.00 95.50 410 ILE A C 1
ATOM 3281 O O . ILE A 1 410 ? -5.350 16.005 -7.598 1.00 95.50 410 ILE A O 1
ATOM 3285 N N . PRO A 1 411 ? -6.803 15.603 -5.936 1.00 95.31 411 PRO A N 1
ATOM 3286 C CA . PRO A 1 411 ? -7.413 16.935 -5.956 1.00 95.31 411 PRO A CA 1
ATOM 3287 C C . PRO A 1 411 ? -6.573 18.036 -5.277 1.00 95.31 411 PRO A C 1
ATOM 3289 O O . PRO A 1 411 ? -7.127 18.980 -4.712 1.00 95.31 411 PRO A O 1
ATOM 3292 N N . VAL A 1 412 ? -5.239 17.953 -5.328 1.00 92.50 412 VAL A N 1
ATOM 3293 C CA . VAL A 1 412 ? -4.343 18.909 -4.644 1.00 92.50 412 VAL A CA 1
ATOM 3294 C C . VAL A 1 412 ? -4.500 20.342 -5.162 1.00 92.50 412 VAL A C 1
ATOM 3296 O O . VAL A 1 412 ? -4.447 21.283 -4.376 1.00 92.50 412 VAL A O 1
ATOM 3299 N N . GLU A 1 413 ? -4.785 20.530 -6.454 1.00 91.19 413 GLU A N 1
ATOM 3300 C CA . GLU A 1 413 ? -4.924 21.861 -7.069 1.00 91.19 413 GLU A CA 1
ATOM 3301 C C . GLU A 1 413 ? -6.088 22.683 -6.512 1.00 91.19 413 GLU A C 1
ATOM 3303 O O . GLU A 1 413 ? -6.059 23.914 -6.557 1.00 91.19 413 GLU A O 1
ATOM 3308 N N . LYS A 1 414 ? -7.101 22.015 -5.950 1.00 89.19 414 LYS A N 1
ATOM 3309 C CA . LYS A 1 414 ? -8.236 22.680 -5.296 1.00 89.19 414 LYS A CA 1
ATOM 3310 C C . LYS A 1 414 ? -7.832 23.356 -3.989 1.00 89.19 414 LYS A C 1
ATOM 3312 O O . LYS A 1 414 ? -8.525 24.254 -3.526 1.00 89.19 414 LYS A O 1
ATOM 3317 N N . ILE A 1 415 ? -6.715 22.925 -3.408 1.00 88.88 415 ILE A N 1
ATOM 3318 C CA . ILE A 1 415 ? -6.186 23.41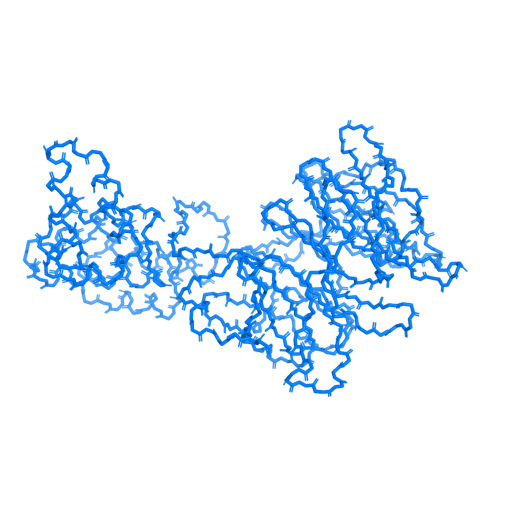4 -2.133 1.00 88.88 415 ILE A CA 1
ATOM 3319 C C . ILE A 1 415 ? -4.940 24.274 -2.369 1.00 88.88 415 ILE A C 1
ATOM 3321 O O . ILE A 1 415 ? -4.788 25.326 -1.757 1.00 88.88 415 ILE A O 1
ATOM 3325 N N . SER A 1 416 ? -4.048 23.841 -3.260 1.00 89.12 416 SER A N 1
ATOM 3326 C CA . SER A 1 416 ? -2.771 24.487 -3.553 1.00 89.12 416 SER A CA 1
ATOM 3327 C C . SER A 1 416 ? -2.560 24.560 -5.066 1.00 89.12 416 SER A C 1
ATOM 3329 O O . SER A 1 416 ? -2.132 23.600 -5.709 1.00 89.12 416 SER A O 1
ATOM 3331 N N . ARG A 1 417 ? -2.895 25.715 -5.654 1.00 87.75 417 ARG A N 1
ATOM 3332 C CA . ARG A 1 417 ? -2.714 25.961 -7.093 1.00 87.75 417 ARG A CA 1
ATOM 3333 C C . ARG A 1 417 ? -1.229 25.962 -7.450 1.00 87.75 417 ARG A C 1
ATOM 3335 O O . ARG A 1 417 ? -0.437 26.620 -6.783 1.00 87.75 417 ARG A O 1
ATOM 3342 N N . GLY A 1 418 ? -0.869 25.253 -8.519 1.00 85.06 418 GLY A N 1
ATOM 3343 C CA . GLY A 1 418 ? 0.519 25.154 -8.979 1.00 85.06 418 GLY A CA 1
ATOM 3344 C C . GLY A 1 418 ? 1.414 24.273 -8.104 1.00 85.06 418 GLY A C 1
ATOM 3345 O O . GLY A 1 418 ? 2.633 24.346 -8.237 1.00 85.06 418 GLY A O 1
ATOM 3346 N N . ASN A 1 419 ? 0.835 23.455 -7.216 1.00 86.38 419 ASN A N 1
ATOM 3347 C CA . ASN A 1 419 ? 1.578 22.473 -6.433 1.00 86.38 419 ASN A CA 1
ATOM 3348 C C . ASN A 1 419 ? 2.380 21.540 -7.354 1.00 86.38 419 ASN A C 1
ATOM 3350 O O . ASN A 1 419 ? 1.813 20.994 -8.293 1.00 86.38 419 ASN A O 1
ATOM 3354 N N . LYS A 1 420 ? 3.670 21.337 -7.084 1.00 87.44 420 LYS A N 1
ATOM 3355 C CA . LYS A 1 420 ? 4.555 20.479 -7.895 1.00 87.44 420 LYS A CA 1
ATOM 3356 C C . LYS A 1 420 ? 5.001 19.219 -7.155 1.00 87.44 420 LYS A C 1
ATOM 3358 O O . LYS A 1 420 ? 5.950 18.562 -7.577 1.00 87.44 420 LYS A O 1
ATOM 3363 N N . ASP A 1 421 ? 4.342 18.899 -6.045 1.00 88.56 421 ASP A N 1
ATOM 3364 C CA . ASP A 1 421 ? 4.739 17.769 -5.223 1.00 88.56 421 ASP A CA 1
ATOM 3365 C C . ASP A 1 421 ? 4.412 16.468 -5.951 1.00 88.56 421 ASP A C 1
ATOM 3367 O O . ASP A 1 421 ? 3.342 16.300 -6.542 1.00 88.56 421 ASP A O 1
ATOM 3371 N N . THR A 1 422 ? 5.358 15.536 -5.907 1.00 89.94 422 THR A N 1
ATOM 3372 C CA . THR A 1 422 ? 5.134 14.178 -6.397 1.00 89.94 422 THR A CA 1
ATOM 3373 C C . THR A 1 422 ? 4.382 13.394 -5.336 1.00 89.94 422 THR A C 1
ATOM 3375 O O . THR A 1 422 ? 4.705 13.467 -4.151 1.00 89.94 422 THR A O 1
ATOM 3378 N N . PHE A 1 423 ? 3.369 12.648 -5.766 1.00 91.81 423 PHE A N 1
ATOM 3379 C CA . PHE A 1 423 ? 2.586 11.803 -4.877 1.00 91.81 423 PHE A CA 1
ATOM 3380 C C . PHE A 1 423 ? 3.087 10.361 -4.933 1.00 91.81 423 PHE A C 1
ATOM 3382 O O . PHE A 1 423 ? 3.497 9.868 -5.982 1.00 91.81 423 PHE A O 1
ATOM 3389 N N . THR A 1 424 ? 2.998 9.677 -3.802 1.00 90.94 424 THR A N 1
ATOM 3390 C CA . THR A 1 424 ? 3.119 8.222 -3.671 1.00 90.94 424 THR A CA 1
ATOM 3391 C C . THR A 1 424 ? 1.893 7.716 -2.920 1.00 90.94 424 THR A C 1
ATOM 3393 O O . THR A 1 424 ? 1.207 8.492 -2.247 1.00 90.94 424 THR A O 1
ATOM 3396 N N . GLY A 1 425 ? 1.572 6.432 -3.044 1.00 90.38 425 GLY A N 1
ATOM 3397 C CA . GLY A 1 425 ? 0.409 5.901 -2.358 1.00 90.38 425 GLY A CA 1
ATOM 3398 C C . GLY A 1 425 ? 0.477 4.437 -1.999 1.00 90.38 425 GLY A C 1
ATOM 3399 O O . GLY A 1 425 ? 1.307 3.674 -2.482 1.00 90.38 425 GLY A O 1
ATOM 3400 N N . CYS A 1 426 ? -0.447 4.069 -1.126 1.00 91.00 426 CYS A N 1
ATOM 3401 C CA . CYS A 1 426 ? -0.606 2.734 -0.576 1.00 91.00 426 CYS A CA 1
ATOM 3402 C C . CYS A 1 426 ? -2.079 2.498 -0.226 1.00 91.00 426 CYS A C 1
ATOM 3404 O O . CYS A 1 426 ? -2.860 3.444 -0.099 1.00 91.00 426 CYS A O 1
ATOM 3406 N N . VAL A 1 427 ? -2.459 1.246 0.012 1.00 89.62 427 VAL A N 1
ATOM 3407 C CA . VAL A 1 427 ? -3.775 0.940 0.584 1.00 89.62 427 VAL A CA 1
ATOM 3408 C C . VAL A 1 427 ? -3.726 1.052 2.101 1.00 89.62 427 VAL A C 1
ATOM 3410 O O . VAL A 1 427 ? -2.824 0.513 2.740 1.00 89.62 427 VAL A O 1
ATOM 3413 N N . LEU A 1 428 ? -4.721 1.712 2.687 1.00 86.88 428 LEU A N 1
ATOM 3414 C CA . LEU A 1 428 ? -4.894 1.813 4.130 1.00 86.88 428 LEU A CA 1
ATOM 3415 C C . LEU A 1 428 ? -6.343 1.524 4.516 1.00 86.88 428 LEU A C 1
ATOM 3417 O O . LEU A 1 428 ? -7.276 2.041 3.908 1.00 86.88 428 LEU A O 1
ATOM 3421 N N . LYS A 1 429 ? -6.524 0.723 5.564 1.00 80.69 429 LYS A N 1
ATOM 3422 C CA . LYS A 1 429 ? -7.809 0.577 6.246 1.00 80.69 429 LYS A CA 1
ATOM 3423 C C . LYS A 1 429 ? -8.056 1.787 7.142 1.00 80.69 429 LYS A C 1
ATOM 3425 O O . LYS A 1 429 ? -7.218 2.103 7.984 1.00 80.69 429 LYS A O 1
ATOM 3430 N N . LEU A 1 430 ? -9.179 2.464 6.930 1.00 80.69 430 LEU A N 1
ATOM 3431 C CA . LEU A 1 430 ? -9.591 3.645 7.681 1.00 80.69 430 LEU A CA 1
ATOM 3432 C C . LEU A 1 430 ? -10.895 3.348 8.436 1.00 80.69 430 LEU A C 1
ATOM 3434 O O . LEU A 1 430 ? -11.833 2.831 7.821 1.00 80.69 430 LEU A O 1
ATOM 3438 N N . PRO A 1 431 ? -11.003 3.697 9.731 1.00 75.31 431 PRO A N 1
ATOM 3439 C CA . PRO A 1 431 ? -12.251 3.533 10.469 1.00 75.31 431 PRO A CA 1
ATOM 3440 C C . PRO A 1 431 ? -13.372 4.388 9.874 1.00 75.31 431 PRO A C 1
ATOM 3442 O O . PRO A 1 431 ? -13.177 5.574 9.582 1.00 75.31 431 PRO A O 1
ATOM 3445 N N . LYS A 1 432 ? -14.579 3.822 9.760 1.00 70.31 432 LYS A N 1
ATOM 3446 C CA . LYS A 1 432 ? -15.759 4.542 9.248 1.00 70.31 432 LYS A CA 1
ATOM 3447 C C . LYS A 1 432 ? -16.029 5.844 10.012 1.00 70.31 432 LYS A C 1
ATOM 3449 O O . LYS A 1 432 ? -16.255 6.881 9.399 1.00 70.31 432 LYS A O 1
ATOM 3454 N N . GLY A 1 433 ? -15.887 5.825 11.340 1.00 65.44 433 GLY A N 1
ATOM 3455 C CA . GLY A 1 433 ? -16.088 7.009 12.185 1.00 65.44 433 GLY A CA 1
ATOM 3456 C C . GLY A 1 433 ? -15.110 8.161 11.918 1.00 65.44 433 GLY A C 1
ATOM 3457 O O . GLY A 1 433 ? -15.453 9.317 12.172 1.00 65.44 433 GLY A O 1
ATOM 3458 N N . VAL A 1 434 ? -13.914 7.872 11.395 1.00 75.94 434 VAL A N 1
ATOM 3459 C CA . VAL A 1 434 ? -12.981 8.896 10.903 1.00 75.94 434 VAL A CA 1
ATOM 3460 C C . VAL A 1 434 ? -13.460 9.389 9.548 1.00 75.94 434 VAL A C 1
ATOM 3462 O O . VAL A 1 434 ? -13.665 10.587 9.378 1.00 75.94 434 VAL A O 1
ATOM 3465 N N . LEU A 1 435 ? -13.708 8.471 8.610 1.00 77.69 435 LEU A N 1
ATOM 3466 C CA . LEU A 1 435 ? -14.131 8.800 7.250 1.00 77.69 435 LEU A CA 1
ATOM 3467 C C . LEU A 1 435 ? -15.384 9.674 7.207 1.00 77.69 435 LEU A C 1
ATOM 3469 O O . LEU A 1 435 ? -15.437 10.592 6.392 1.00 77.69 435 LEU A O 1
ATOM 3473 N N . ASP A 1 436 ? -16.376 9.418 8.053 1.00 73.38 436 ASP A N 1
ATOM 3474 C CA . ASP A 1 436 ? -17.643 10.158 8.068 1.00 73.38 436 ASP A CA 1
ATOM 3475 C C . ASP A 1 436 ? -17.475 11.617 8.516 1.00 73.38 436 ASP A C 1
ATOM 3477 O O . ASP A 1 436 ? -18.236 12.482 8.090 1.00 73.38 436 ASP A O 1
ATOM 3481 N N . LYS A 1 437 ? -16.438 11.921 9.308 1.00 77.94 437 LYS A N 1
ATOM 3482 C CA . LYS A 1 437 ? -16.114 13.292 9.738 1.00 77.94 437 LYS A CA 1
ATOM 3483 C C . LYS A 1 437 ? -15.343 14.088 8.683 1.00 77.94 437 LYS A C 1
ATOM 3485 O O . LYS A 1 437 ? -15.262 15.310 8.780 1.00 77.94 437 LYS A O 1
ATOM 3490 N N . LEU A 1 438 ? -14.739 13.412 7.706 1.00 86.38 438 LEU A N 1
ATOM 3491 C CA . LEU A 1 438 ? -13.912 14.058 6.692 1.00 86.38 438 LEU A CA 1
ATOM 3492 C C . LEU A 1 438 ? -14.765 14.642 5.568 1.00 86.38 438 LEU A C 1
ATOM 3494 O O . LEU A 1 438 ? -15.670 13.989 5.037 1.00 86.38 438 LEU A O 1
ATOM 3498 N N . GLN A 1 439 ? -14.403 15.854 5.154 1.00 83.62 439 GLN A N 1
ATOM 3499 C CA . GLN A 1 439 ? -15.028 16.527 4.023 1.00 83.62 439 GLN A CA 1
ATOM 3500 C C . GLN A 1 439 ? -14.665 15.840 2.704 1.00 83.62 439 GLN A C 1
ATOM 3502 O O . GLN A 1 439 ? -13.511 15.465 2.468 1.00 83.62 439 GLN A O 1
ATOM 3507 N N . VAL A 1 440 ? -15.668 15.706 1.837 1.00 88.69 440 VAL A N 1
ATOM 3508 C CA . VAL A 1 440 ? -15.478 15.264 0.455 1.00 88.69 440 VAL A CA 1
ATOM 3509 C C . VAL A 1 440 ? -14.885 16.417 -0.344 1.00 88.69 440 VAL A C 1
ATOM 3511 O O . VAL A 1 440 ? -15.402 17.531 -0.316 1.00 88.69 440 VAL A O 1
ATOM 3514 N N . ILE A 1 441 ? -13.811 16.138 -1.075 1.00 86.81 441 ILE A N 1
ATOM 3515 C CA . ILE A 1 441 ? -13.200 17.085 -2.002 1.00 86.81 441 ILE A CA 1
ATOM 3516 C C . ILE A 1 441 ? -13.728 16.757 -3.401 1.00 86.81 441 ILE A C 1
ATOM 3518 O O . ILE A 1 441 ? -13.199 15.883 -4.089 1.00 86.81 441 ILE A O 1
ATOM 3522 N N . GLY A 1 442 ? -14.818 17.435 -3.765 1.00 63.28 442 GLY A N 1
ATOM 3523 C CA . GLY A 1 442 ? -15.545 17.301 -5.034 1.00 63.28 442 GLY A CA 1
ATOM 3524 C C . GLY A 1 442 ? -15.055 18.247 -6.103 1.00 63.28 442 GLY A C 1
ATOM 3525 O O . GLY A 1 442 ? -14.572 19.350 -5.759 1.00 63.28 442 GLY A O 1
#

pLDDT: mean 82.88, std 12.66, range [31.0, 98.12]

Radius of gyration: 25.08 Å; chains: 1; bounding box: 72×47×69 Å

Sequence (442 aa):
MMNHSNCISTFYLAEKYHCDELFTESKNFIQENFASVAFMDEFLSLESNEVERWLSSDEITVKVEADVFEIIVKWIKRNRSERIADLEKLFRVVRLDFLSRDYLIDVVTNELVQERPVCLKMGLDALKKTTFSIEGDKQQSPRKGVETSAIVACGGKYTFCYLPEKAQWKRLADSLSNKYGDFKVIRSCGQLYTIPISYNYDNPESFNPVLNGWFTSRLFAINVPVVAIRGEIYAVEVQTSPEQTIVKKYNVESCIWETLLSCLEGCRKEACLVAAGSHLYVLGGSPPSSSQNVAKAERFDTVENKWEKIADMREERGNAFGVAIHEKIFVAGGSHREKKSVLQTCEVYDISTNEWSLTGSLIVSRKGGSMVCLNEKLFVLGGKDDRNEAERMIEFFDPEECKWTRKTTIPVEKISRGNKDTFTGCVLKLPKGVLDKLQVIG

Foldseek 3Di:
DDDLACLVVQLVVCVVVVVPVSNVVSVLVCQLCVLSSLPYPVNLPDDLVVLCVNLLDLSHADLFLLSQVVSLVSSCVVPVVPCLVSCLVSLVSRQLLRDDLVVLVVQLPDPSQVVDPNSNVVSVVSNVCNVFDDDDDSVDDHRPLVWQKWKWKDWFQWIWTARLVVRFIFTFHTEPGRDPDFWAWADAPQKIWTAALDPDDDAIWIADQSVSDIDRDPQHPDNFDWYAEPRWIWGWDADLVVGWTWIWTQDPRVSDTDTLDIGNPLRFAQWEWEYDHQKIKTAWHHHSVDPFIFQFIWIARNVVRDIDGFDGEPDGFGQWEWYDDDQKIKIAWHDGVVVLAIGQWMWMARNVVSDIDTFAGHPFRFGNWYWEADPNWIKIAWGAGSVRFIGQWIWTQDPVVRYIDTSDGNLVCVVPNPDRITMYIYIGTHRPVSVVPTDTDD

Secondary structure (DSSP, 8-state):
---TTTHHHHHHHHHHTT-HHHHHHHHHHHHHTHHHHTTSHHHHTS-HHHHHHHHH-TT---SSHHHHHHHHHHHHHHTHHHHTTTHHHHHTTS-GGGS-HHHHHHHHHSHHHHT-HHHHHHHHHHHHHHHH-------SPPP-S-PEEEEEEEETTEEEEEETTTTEEEE-PPPSS---S-EEEEEETTEEEEEE-SSS-PPPEEEETTTTEEEE--TT---S-EEEETTEEEEEEEEETTEEEEEEEEETTTTEEEEEEEESTT--BT-EEEEETTEEEEE--B-TT-SS----EEEEETTTTEEEE-PPPSS--BS-EEEEETTEEEEE--EETTTTEE---EEEEETTTTEEEEEPPPSS--BS-EEEEETTEEEEE--B-TTSPBP-EEEEEETTTTEEEEEEE-GGGGTSTT--PPPEEEEEEE-HHHHTTSPB--